Protein 6WKU (pdb70)

GO terms:
  GO:0005604 basement membrane (C, IDA)
  GO:0005587 collagen type IV trimer (C, TAS)
  GO:0005576 extracellular region (C, TAS)
  GO:0005788 endoplasmic reticulum lumen (C, TAS)
  GO:0031012 extracellular matrix (C, HDA)
  GO:0030020 extracellular matrix structural constituent conferring tensile strength (F, HDA)
  GO:0005515 protein binding (F, IPI)

Sequence (677 aa):
TTRGFVFTRHSQTTAIPSSCPEGTVPLYSGFSFLLFVQGNQRAHGQDLGTLGSCLQRFTTMPFLFCNVNDVCNFASSRNDYSYWLLSTPALMPMNMAPITGRALEPYISRCTVCEGPAIAIAVHSQTTDIPPCPHGWISLWKGFSFIIMMFTSAGSEGTGQALASPGSCLEEFRASPFLECHGRGTCNYYSSNSYSFWLASLNPERMFRRKPIPSTVKAGELEKIISRCQVCMGGTGFLLVLHSQTDQQEPTTCPLGMPRLWTGYSLLYLEGQEKAHNNQDLGLAGSCLPVFSTLPFAYCNIHQVCHYAQRNDRSSYWLASAAPLPMMPLSEEEEAIRPYVSRCAVCEAPAQQAVAVVHSQDQSSIPPCPQQTWRSLWIIGYSFLMHTGAGDQGGGQALMSPGSCLEDFRAAPFLECQGRQGTCHFFANKYSFWLTTTVKADLQFSSAPAPDTLKKESQAQRQKISRCQVCVAPGFLITRHSQTTDAPQCPQGTLQVYEGFSLLYVQGNKKRAHGQDLGTAGSCLRRFSTMPFMFCNINNVCNFASRNDYSYWLSTPEPMPMMSMMQQPLKGQSSIQQPFISRRCAVCEAPAVVIAVHSQTIQIPHCPQGWDSLWIGYSFMMHTSAGAEGSGQALASPGSCLEEFRSSSAPFIECHGRGTCNYYANSYSFWLATVDVSDMFSKPQSETLKAGDLRTRISRCQVCMKRRT

Foldseek 3Di:
DFFFAKWKAWPLFLDEDDFFPQKAFFDKAFFWFWKADPNAIFGFANTFCLRGDHFDFFFQWWWFFPQQWIWGLPDKIKTKAFFHPDDDDPVQDWDFFPSCSRTIIMMTMITHRFYKWKDWPLALDEDDDFPQWAFRAKAFQWFWKADVVRHTATHARGGCSRGHHDDDLQGMWMGILQGTIGFDQRTKTKAFWNDDLVQQLAFDDKDKDAPPCVSNTTIMMTIIGHHFDKFKFWPLWLDEDDDPPPWAWRDKAFFFAWWADPNATYGHARGDCSRGDHGHHQFRMWMHGNNRMIIALDDWIGTKAFFHPPDADPDWQAGPSCNRTIIMMIMTGHNFDKWKDWDLALDEDDDPPPWAWDAKAFFWFWKDDPDQYTAGHANRGCSRGHHDDDLQGMWMRRRNRSTIHADFVIKTKAFFHDDAVQALAAADDKDKDQDPVSVSRGTIMMIMTGDQFDKWKAWPLFLDEDDFFPQWAFDDKAWFWAWWADPNAIYGHARTGCSRGDHTDHQFRMWMGTPSRMIIGLPDKIKTKAFFHPDDAPPVQDWDFGNRCSRTIIMMTMITHHGDKWKDWDLALDEDDDGPQKAFGAKAFQWFWKADVVRHTHTHHNGGCSRGHHDDDSQGMWMGISRGTIGGDRRIMTMAGFRADPVSRSHNNPIDMDRNVCPSNTIIMMTMIGGHD

Secondary structure (DSSP, 8-state):
---SEEEEEE-SSSSPPPPPTT-EEEEEEEEEEEEEETTEEEE--TTSGGGEESS--S--EEEE-TTS-EEES-SS-EEEEEB-SPPPPTT---B-GGGGGGGB-EEEEEEESS-EEEEE-SSSSPPPPPTT-EEEEEEEEEEEEE-GGG-EEE--TTSGGGEESS--SS-EEEEETTS-EE--TT-EEEEEBP--GGGTTSPPPPEEEETTSGGGGB-EEEEEE-SSEEEEEE-SSSSPPPPPTT--EEEEEEEEEEEEETTEEEE--TTSGGGEESS--S--EEEEETTTEEEES-S--EEEEEB-SPPPPSS-EEGGGGGGGBPEEEEEEESSEEEEEE-SSSSPPPPPTTSEEEEEEEEEEEEE-STT-EEE--TTSGGGEESS--SS-EEEE-GGG-EEE--TT-EEEEEB---GGGTTTS----EEE-SHHHHHTTBPEEEEEEESSEEEEEE-SSSSPPPPPTT-EEEEEEEEEEEEEETTEEEE--TTSGGGEESS--S--EEEE-TTS-EEES-SS-EEEEEB-SPPPPTT-PPEEGGGGGGGB-EEEEEEESS-EEEEE-SSSSPPPPPTTEEEEEEEEEEEEEE-GGG-EEE--TTSGGGEESS--SS-EEEEETTSEEE--TT-EEEEEBP--GGGSSSPP--EEE-GGGSGGGBPEEEEEEE--

Organism: Homo sapiens (NCBI:txid9606)

Solvent-accessible surface area: 24368 Å² total; per-residue (Å²): 139,34,118,0,32,33,8,2,44,13,19,0,35,78,62,94,18,89,24,8,173,51,14,66,90,48,54,31,0,8,0,0,1,0,0,8,0,38,152,52,8,25,16,4,35,0,4,44,9,1,0,2,10,97,70,0,4,0,3,0,2,1,16,0,30,51,115,54,42,0,33,8,10,50,122,114,20,54,0,0,0,0,0,6,80,34,159,42,51,180,113,152,36,59,15,71,21,171,60,0,55,65,24,0,0,40,0,4,0,0,2,0,34,6,32,16,6,2,15,23,24,1,39,66,103,74,10,111,24,19,186,64,18,114,53,20,16,105,0,24,0,0,0,2,0,1,1,12,69,46,38,1,34,12,2,26,4,15,16,12,3,0,3,6,50,75,24,30,2,22,1,3,2,10,0,32,3,102,3,31,0,15,34,74,72,71,3,31,0,0,0,0,2,38,22,82,74,160,66,34,3,108,106,15,114,75,37,70,13,133,70,79,59,8,80,148,24,0,0,49,0,14,0,0,18,9,95,20,29,37,2,3,17,28,29,3,53,60,118,79,20,116,17,26,163,71,9,78,122,40,49,27,0,13,0,0,0,0,0,5,0,38,132,27,9,20,36,3,30,0,8,92,4,3,0,3,6,52,16,0,7,1,6,0,5,3,17,0,22,37,110,70,35,0,43,21,5,72,112,139,18,60,0,0,0,0,0,10,70,32,109,68,19,162,135,50,20,62,26,90,49,0,116,59,24,0,0,41,0,0,0,0,44,2,102,20,78,18,12,7,30,23,15,4,41,113,67,60,4,108,23,47,164,133,25,101,59,34,39,75,0,24,0,0,1,0,0,0,1,12,64,64,18,0,7,12,2,31,4,40,17,14,3,0,2,6,113,57,9,28,7,21,2,3,0,4,0,34,0,118,101,0,10,0,18,9,84,80,74,5,39,1,0,0,0,0,22,17,134,53,114,90,46,22,58,75,53,21,75,92,66,59,23,144,102,44,83,35,1,72,92,47,0,0,42,0,20,0,0,13,2,95,10,40,27,7,2,41,13,28,2,45,67,99,36,17,153,21,4,163,55,23,123,76,60,47,81,0,18,0,0,0,0,3,2,0,46,102,39,10,23,21,5,43,0,4,24,13,2,0,2,10,108,50,4,16,6,4,0,1,2,18,0,30,23,113,79,37,0,28,9,21,50,141,122,13,48,0,0,0,0,0,9,86,70,103,60,44,194,68,119,116,59,15,140,17,121,62,4,81,46,6,2,0,56,0,0,0,0,42,1,86,4,24,17,11,0,12,31,20,3,24,116,127,58,17,168,26,21,175,40,14,48,64,19,17,80,0,21,0,0,0,0,0,0,0,15,60,33,28,4,9,17,2,40,1,22,14,11,4,0,3,7,59,73,14,26,9,24,1,3,0,8,0,26,8,189,3,18,0,7,29,72,87,73,4,34,0,1,0,0,0,11,2,74,112,82,30,40,16,46,119,10,118,63,84,79,8,107,56,74,68,4,127,89,36,0,0,42,0,19,0,0,20,20,162,136

Nearest PDB structures (foldseek):
  6wku-assembly1_A  TM=1.001E+00  e=0.000E+00  Homo sapiens
  6mpx-assembly1_A-2  TM=9.956E-01  e=0.000E+00  Homo sapiens
  5naz-assembly1_A  TM=9.991E-01  e=1.514E-38  Homo sapiens
  5nay-assembly1_A  TM=9.908E-01  e=8.347E-37  Homo sapiens
  1t60-assembly2_G  TM=9.882E-01  e=1.657E-36  Bos taurus

B-factor: mean 30.49, std 16.52, range [13.09, 98.68]

Radius of gyration: 23.53 Å; Cα contacts (8 Å, |Δi|>4): 2185; chains: 1; bounding box: 63×60×53 Å

Structure (mmCIF, N/CA/C/O backbone):
data_6WKU
#
_entry.id   6WKU
#
_cell.length_a   128.420
_cell.length_b   128.420
_cell.length_c   104.710
_cell.angle_alpha   90.000
_cell.angle_beta   90.000
_cell.angle_gamma   90.000
#
_symmetry.space_group_name_H-M   'P 41 21 2'
#
loop_
_entity.id
_entity.type
_entity.pdbx_description
1 polymer 'Collagen alpha-3(IV) chain,Collagen alpha-4(IV) chain,Collagen alpha-5(IV) chain'
2 non-polymer 'CHLORIDE ION'
3 non-polymer 'HEXAETHYLENE GLYCOL'
4 non-polymer 'TRIETHYLENE GLYCOL'
5 non-polymer 'TETRAETHYLENE GLYCOL'
6 non-polymer DI(HYDROXYETHYL)ETHER
7 non-polymer 1,2-ETHANEDIOL
8 non-polymer 'PENTAETHYLENE GLYCOL'
9 non-polymer 3,6,9,12,15,18,21-HEPTAOXATRICOSANE-1,23-DIOL
10 water water
#
loop_
_atom_site.group_PDB
_atom_site.id
_atom_site.type_symbol
_atom_site.label_atom_id
_atom_site.label_alt_id
_atom_site.label_comp_id
_atom_site.label_asym_id
_atom_site.label_entity_id
_atom_site.label_seq_id
_atom_site.pdbx_PDB_ins_code
_atom_site.Cartn_x
_atom_site.Cartn_y
_atom_site.Cartn_z
_atom_site.occupancy
_atom_site.B_iso_or_equiv
_atom_site.auth_seq_id
_atom_site.auth_comp_id
_atom_site.auth_asym_id
_atom_site.auth_atom_id
_atom_site.pdbx_PDB_model_num
ATOM 1 N N . THR A 1 19 ? -6.22499 -39.09076 40.75300 1.000 79.25086 2 THR A N 1
ATOM 2 C CA . THR A 1 19 ? -7.36341 -38.18070 40.79987 1.000 76.79268 2 THR A CA 1
ATOM 3 C C . THR A 1 19 ? -8.24993 -38.34634 39.57033 1.000 73.30684 2 THR A C 1
ATOM 4 O O . THR A 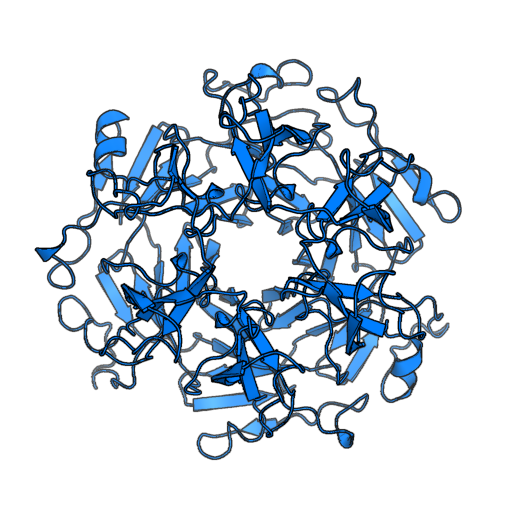1 19 ? -9.46535 -38.15396 39.63878 1.000 77.77959 2 THR A O 1
ATOM 8 N N . THR A 1 20 ? -7.63132 -38.70786 38.44842 1.000 63.80337 3 THR A N 1
ATOM 9 C CA . THR A 1 20 ? -8.35740 -38.80341 37.18789 1.000 63.60279 3 THR A CA 1
ATOM 10 C C . THR A 1 20 ? -9.42222 -39.89575 37.24867 1.000 63.99041 3 THR A C 1
ATOM 11 O O . THR A 1 20 ? -9.22224 -40.94928 37.85953 1.000 61.87214 3 THR A O 1
ATOM 15 N N . ARG A 1 21 ? -10.57312 -39.63387 36.61086 1.000 60.01018 4 ARG A N 1
ATOM 16 C CA . ARG A 1 21 ? -11.68719 -40.57637 36.63776 1.000 58.84831 4 ARG A CA 1
ATOM 17 C C . ARG A 1 21 ? -12.35602 -40.71879 35.26957 1.000 49.86354 4 ARG A C 1
ATOM 18 O O . ARG A 1 21 ? -13.55145 -41.02003 35.18541 1.000 37.56520 4 ARG A O 1
ATOM 26 N N . GLY A 1 22 ? -11.61143 -40.51888 34.18949 1.000 47.38843 5 GLY A N 1
ATOM 27 C CA . GLY A 1 22 ? -12.12183 -40.85143 32.87666 1.000 33.39487 5 GLY A CA 1
ATOM 28 C C . GLY A 1 22 ? -12.79040 -39.72986 32.11886 1.000 32.63244 5 GLY A C 1
ATOM 29 O O . GLY A 1 22 ? -13.39074 -39.98784 31.06961 1.000 32.48829 5 GLY A O 1
ATOM 30 N N . PHE A 1 23 ? -12.71311 -38.49771 32.60811 1.000 27.15137 6 PHE A N 1
ATOM 31 C CA . PHE A 1 23 ? -13.31904 -37.35787 31.92835 1.000 26.44390 6 PHE A CA 1
ATOM 32 C C . PHE A 1 23 ? -12.26127 -36.72088 31.03316 1.000 30.36454 6 PHE A C 1
ATOM 33 O O . PHE A 1 23 ? -11.29912 -36.11761 31.52066 1.000 27.99978 6 PHE A O 1
ATOM 41 N N . VAL A 1 24 ? -12.44245 -36.86309 29.72318 1.000 25.78111 7 VAL A N 1
ATOM 42 C CA . VAL A 1 24 ? -11.39798 -36.61755 28.73461 1.000 24.00719 7 VAL A CA 1
ATOM 43 C C . VAL A 1 24 ? -11.81073 -35.44304 27.85439 1.000 23.91696 7 VAL A C 1
ATOM 44 O O . VAL A 1 24 ? -12.93477 -35.41239 27.34249 1.000 25.89856 7 VAL A O 1
ATOM 48 N N . PHE A 1 25 ? -10.89599 -34.48800 27.66406 1.000 23.69179 8 PHE A N 1
ATOM 49 C CA . PHE A 1 25 ? -11.13954 -33.35777 26.77428 1.000 22.50296 8 PHE A CA 1
ATOM 50 C C . PHE A 1 25 ? -9.86925 -33.06284 25.98557 1.000 22.70780 8 PHE A C 1
ATOM 51 O O . PHE A 1 25 ? -8.79361 -33.59647 26.27118 1.000 24.77381 8 PHE A O 1
ATOM 59 N N . THR A 1 26 ? -9.99720 -32.18717 24.99283 1.000 21.44004 9 THR A N 1
ATOM 60 C CA . THR A 1 26 ? -8.88022 -31.79102 24.14413 1.000 20.70912 9 THR A CA 1
ATOM 61 C C . THR A 1 26 ? -8.58241 -30.30805 24.32487 1.000 20.35738 9 THR A C 1
ATOM 62 O O . THR A 1 26 ? -9.49585 -29.49981 24.53443 1.000 22.27342 9 THR A O 1
ATOM 66 N N . ARG A 1 27 ? -7.29714 -29.95927 24.26608 1.000 19.76920 10 ARG A N 1
ATOM 67 C CA . ARG A 1 27 ? -6.85088 -28.57387 24.20660 1.000 21.24557 10 ARG A CA 1
ATOM 68 C C . ARG A 1 27 ? -6.10528 -28.34960 22.89715 1.000 23.22369 10 ARG A C 1
ATOM 69 O O . ARG A 1 27 ? -5.32971 -29.20877 22.47066 1.000 21.63272 10 ARG A O 1
ATOM 77 N N . HIS A 1 28 ? -6.33568 -27.19589 22.26387 1.000 20.65017 11 HIS A N 1
ATOM 78 C CA . HIS A 1 28 ? -5.74443 -26.86474 20.96981 1.000 21.41548 11 HIS A CA 1
ATOM 79 C C . HIS A 1 28 ? -4.85042 -25.64284 21.11352 1.000 22.00866 11 HIS A C 1
ATOM 80 O O . HIS A 1 28 ? -5.27714 -24.62931 21.66827 1.000 23.47270 11 HIS A O 1
ATOM 87 N N . SER A 1 29 ? -3.61617 -25.73050 20.60342 1.000 18.27317 12 SER A N 1
ATOM 88 C CA . SER A 1 29 ? -2.70805 -24.59227 20.71544 1.000 18.21105 12 SER A CA 1
ATOM 89 C C . SER A 1 29 ? -2.97950 -23.51610 19.67173 1.000 21.00989 12 SER A C 1
ATOM 90 O O . SER A 1 29 ? -2.68767 -22.33962 19.92184 1.000 21.91765 12 SER A O 1
ATOM 93 N N . GLN A 1 30 ? -3.50781 -23.89313 18.50388 1.000 19.01385 13 GLN A N 1
ATOM 94 C CA . GLN A 1 30 ? -3.60091 -23.01661 17.33374 1.000 19.30331 13 GLN A CA 1
ATOM 95 C C . GLN A 1 30 ? -2.23445 -22.49694 16.89334 1.000 20.05638 13 GLN A C 1
ATOM 96 O O . GLN A 1 30 ? -2.14276 -21.44830 16.25320 1.000 20.73595 13 GLN A O 1
ATOM 102 N N . THR A 1 31 ? -1.16851 -23.22188 17.23180 1.000 20.91236 14 THR A N 1
ATOM 103 C CA . THR A 1 31 ? 0.19432 -22.90143 16.82406 1.000 23.29036 14 THR A CA 1
ATOM 104 C C . THR A 1 31 ? 0.89660 -24.21805 16.52257 1.000 21.23233 14 THR A C 1
ATOM 105 O O . THR A 1 31 ? 0.29744 -25.29601 16.61622 1.000 20.53110 14 THR A O 1
ATOM 109 N N . THR A 1 32 ? 2.17883 -24.13444 16.16845 1.000 23.33898 15 THR A N 1
ATOM 110 C CA . THR A 1 32 ? 2.95643 -25.35949 15.99628 1.000 25.67641 15 THR A CA 1
ATOM 111 C C . THR A 1 32 ? 3.36983 -25.98529 17.32274 1.000 29.78540 15 THR A C 1
ATOM 112 O O . THR A 1 32 ? 3.89092 -27.10922 17.32539 1.000 28.08546 15 THR A O 1
ATOM 116 N N . ALA A 1 33 ? 3.15069 -25.29614 18.44245 1.000 28.64963 16 ALA A N 1
ATOM 117 C CA . ALA A 1 33 ? 3.50353 -25.84230 19.74496 1.000 30.02942 16 ALA A CA 1
ATOM 118 C C . ALA A 1 33 ? 2.47280 -26.86654 20.19741 1.000 29.31553 16 ALA A C 1
ATOM 119 O O . ALA A 1 33 ? 1.26263 -26.68693 20.01574 1.000 25.56682 16 ALA A O 1
ATOM 121 N N . ILE A 1 34 ? 2.95764 -27.94855 20.79275 1.000 27.65789 17 ILE A N 1
ATOM 122 C CA . ILE A 1 34 ? 2.06481 -28.93589 21.39286 1.000 23.08462 17 ILE A CA 1
ATOM 123 C C . ILE A 1 34 ? 1.60014 -28.37425 22.73129 1.000 25.65235 17 ILE A C 1
ATOM 124 O O . ILE A 1 34 ? 2.43747 -28.02880 23.57824 1.000 26.85405 17 ILE A O 1
ATOM 129 N N . PRO A 1 35 ? 0.29762 -28.24640 22.96609 1.000 23.90905 18 PRO A N 1
ATOM 130 C CA . PRO A 1 35 ? -0.16580 -27.59410 24.19487 1.000 24.83545 18 PRO A CA 1
ATOM 131 C C . PRO A 1 35 ? -0.02822 -28.49038 25.41654 1.000 25.19608 18 PRO A C 1
ATOM 132 O O . PRO A 1 35 ? -0.18438 -29.71089 25.34700 1.000 28.08826 18 PRO A O 1
ATOM 136 N N . SER A 1 36 ? 0.27906 -27.86058 26.55084 1.000 25.25926 19 SER A N 1
ATOM 137 C CA A SER A 1 36 ? 0.29920 -28.55218 27.83318 0.590 28.55681 19 SER A CA 1
ATOM 138 C CA B SER A 1 36 ? 0.29574 -28.57834 27.81473 0.410 28.60085 19 SER A CA 1
ATOM 139 C C . SER A 1 36 ? -1.11508 -28.68198 28.38708 1.000 28.88539 19 SER A C 1
ATOM 140 O O . SER A 1 36 ? -1.97285 -27.82229 28.16170 1.000 28.51398 19 SER A O 1
ATOM 145 N N . CYS A 1 37 ? -1.35358 -29.75861 29.13055 1.000 27.48574 20 CYS A N 1
ATOM 146 C CA . CYS A 1 37 ? -2.65333 -29.91924 29.76311 1.000 30.52385 20 CYS A CA 1
ATOM 147 C C . CYS A 1 37 ? -2.78721 -28.92800 30.91932 1.000 32.24685 20 CYS A C 1
ATOM 148 O O . CYS A 1 37 ? -1.79125 -28.55784 31.54495 1.000 30.62186 20 CYS A O 1
ATOM 151 N N . PRO A 1 38 ? -4.00275 -28.46395 31.20870 1.000 31.13921 21 PRO A N 1
ATOM 152 C CA . PRO A 1 38 ? -4.18603 -27.56962 32.35812 1.000 31.64713 21 PRO A CA 1
ATOM 153 C C . PRO A 1 38 ? -3.77105 -28.25558 33.65191 1.000 35.06473 21 PRO A C 1
ATOM 154 O O . PRO A 1 38 ? -3.78974 -29.48372 33.76362 1.000 37.32128 21 PRO A O 1
ATOM 158 N N . GLU A 1 39 ? -3.37110 -27.44655 34.63173 1.000 39.50380 22 GLU A N 1
ATOM 159 C CA . GLU A 1 39 ? -2.99268 -27.99030 35.92901 1.000 43.99264 22 GLU A CA 1
ATOM 160 C C . GLU A 1 39 ? -4.14928 -28.78549 36.52909 1.000 38.43455 22 GLU A C 1
ATOM 161 O O . GLU A 1 39 ? -5.30836 -28.35968 36.48998 1.000 43.84242 22 GLU A O 1
ATOM 167 N N . GLY A 1 40 ? -3.82694 -29.95796 37.07029 1.000 42.68213 23 GLY A N 1
ATOM 168 C CA . GLY A 1 40 ? -4.82271 -30.86189 37.60293 1.000 47.28829 23 GLY A CA 1
ATOM 169 C C . GLY A 1 40 ? -5.33980 -31.89502 36.62523 1.000 45.94965 23 GLY A C 1
ATOM 170 O O . GLY A 1 40 ? -6.20935 -32.69445 36.99779 1.000 49.26870 23 GLY A O 1
ATOM 171 N N . THR A 1 41 ? -4.84802 -31.89765 35.38676 1.000 39.17370 24 THR A N 1
ATOM 172 C CA . THR A 1 41 ? -5.21588 -32.89156 34.38788 1.000 35.00732 24 THR A CA 1
ATOM 173 C C . THR A 1 41 ? -3.94287 -33.49951 33.80782 1.000 36.50951 24 THR A C 1
ATOM 174 O O . THR A 1 41 ? -2.85621 -32.92712 33.91376 1.000 36.06368 24 THR A O 1
ATOM 178 N N . VAL A 1 42 ? -4.07719 -34.67938 33.20822 1.000 33.69919 25 VAL A N 1
ATOM 179 C CA . VAL A 1 42 ? -2.91035 -35.43266 32.74616 1.000 35.33724 25 VAL A CA 1
ATOM 180 C C . VAL A 1 42 ? -3.03052 -35.73016 31.25477 1.000 31.77798 25 VAL A C 1
ATOM 181 O O . VAL A 1 42 ? -4.12842 -36.03171 30.75990 1.000 30.65586 25 VAL A O 1
ATOM 185 N N . PRO A 1 43 ? -1.93518 -35.65698 30.50269 1.000 32.70792 26 PRO A N 1
ATOM 186 C CA . PRO A 1 43 ? -2.01627 -35.87924 29.05540 1.000 29.21594 26 PRO A CA 1
ATOM 187 C C . PRO A 1 43 ? -2.09810 -37.35835 28.71376 1.000 35.00941 26 PRO A C 1
ATOM 188 O O . PRO A 1 43 ? -1.43284 -38.19659 29.32885 1.000 33.88539 26 PRO A O 1
ATOM 192 N N . LEU A 1 44 ? -2.93592 -37.67412 27.72571 1.000 30.34276 27 LEU A N 1
ATOM 193 C CA . LEU A 1 44 ? -3.03391 -39.02517 27.18505 1.000 28.28793 27 LEU A CA 1
ATOM 194 C C . LEU A 1 44 ? -2.22285 -39.18924 25.90422 1.000 33.91998 27 LEU A C 1
ATOM 195 O O . LEU A 1 44 ? -1.49027 -40.17353 25.75482 1.000 32.04533 27 LEU A O 1
ATOM 200 N N . TYR A 1 45 ? -2.33232 -38.23482 24.98298 1.000 28.39299 28 TYR A N 1
ATOM 201 C CA . TYR A 1 45 ? -1.57345 -38.22910 23.73782 1.000 25.07292 28 TYR A CA 1
ATOM 202 C C . TYR A 1 45 ? -1.74978 -36.85355 23.11168 1.000 28.16589 28 TYR A C 1
ATOM 203 O O . TYR A 1 45 ? -2.59712 -36.06621 23.54255 1.000 26.63322 28 TYR A O 1
ATOM 212 N N . SER A 1 46 ? -0.93294 -36.56741 22.09893 1.000 28.49169 29 SER A N 1
ATOM 213 C CA . SER A 1 46 ? -1.00635 -35.31446 21.35236 1.000 24.58351 29 SER A CA 1
ATOM 214 C C . SER A 1 46 ? -1.16422 -35.60224 19.86325 1.000 28.40836 29 SER A C 1
ATOM 215 O O . SER A 1 46 ? -0.97187 -36.72935 19.39684 1.000 28.51866 29 SER A O 1
ATOM 218 N N . GLY A 1 47 ? -1.52785 -34.56876 19.10626 1.000 23.72996 30 GLY A N 1
ATOM 219 C CA . GLY A 1 47 ? -1.77648 -34.76735 17.69120 1.000 21.57458 30 GLY A CA 1
ATOM 220 C C . GLY A 1 47 ? -2.01009 -33.48055 16.92892 1.000 19.95031 30 GLY A C 1
ATOM 221 O O . GLY A 1 47 ? -1.46487 -32.43644 17.29929 1.000 21.81223 30 GLY A O 1
ATOM 222 N N . PHE A 1 48 ? -2.79640 -33.55649 15.85732 1.000 20.54137 31 PHE A N 1
ATOM 223 C CA . PHE A 1 48 ? -3.12146 -32.41187 15.01575 1.000 21.29407 31 PHE A CA 1
ATOM 224 C C . PHE A 1 48 ? -4.60365 -32.09829 15.13301 1.000 19.70564 31 PHE A C 1
ATOM 225 O O . PHE A 1 48 ? -5.42496 -33.00684 15.24962 1.000 18.20321 31 PHE A O 1
ATOM 233 N N . SER A 1 49 ? -4.93482 -30.80602 15.08567 1.000 19.97725 32 SER A N 1
ATOM 234 C CA . SER A 1 49 ? -6.29420 -30.31798 15.35601 1.000 16.41419 32 SER A CA 1
ATOM 235 C C . SER A 1 49 ? -7.20127 -30.53408 14.14978 1.000 17.92593 32 SER A C 1
ATOM 236 O O . SER A 1 49 ? -7.17334 -29.76563 13.18004 1.000 18.58391 32 SER A O 1
ATOM 239 N N . PHE A 1 50 ? -8.06708 -31.53872 14.24745 1.000 17.46322 33 PHE A N 1
ATOM 240 C CA . PHE A 1 50 ? -8.94455 -31.97219 13.16664 1.000 15.86560 33 PHE A CA 1
ATOM 241 C C . PHE A 1 50 ? -10.33568 -31.38896 13.36006 1.000 19.20535 33 PHE A C 1
ATOM 242 O O . PHE A 1 50 ? -10.92076 -31.54079 14.43668 1.000 20.05869 33 PHE A O 1
ATOM 250 N N . LEU A 1 51 ? -10.87092 -30.73217 12.32073 1.000 14.54049 34 LEU A N 1
ATOM 251 C CA A LEU A 1 51 ? -12.12891 -29.99314 12.44583 0.620 16.86521 34 LEU A CA 1
ATOM 252 C CA B LEU A 1 51 ? -12.12854 -29.99438 12.43192 0.380 17.00629 34 LEU A CA 1
ATOM 253 C C . LEU A 1 51 ? -13.31362 -30.73613 11.82595 1.000 20.51629 34 LEU A C 1
ATOM 254 O O . LEU A 1 51 ? -14.28510 -31.03687 12.52765 1.000 20.38328 34 LEU A O 1
ATOM 263 N N . PHE A 1 52 ? -13.27300 -31.01415 10.51955 1.000 16.65103 35 PHE A N 1
ATOM 264 C CA . PHE A 1 52 ? -14.37424 -31.75040 9.90267 1.000 16.79418 35 PHE A CA 1
ATOM 265 C C . PHE A 1 52 ? -13.94598 -32.30408 8.55119 1.000 21.03848 35 PHE A C 1
ATOM 266 O O . PHE A 1 52 ? -12.89514 -31.95760 8.01230 1.000 18.05632 35 PHE A O 1
ATOM 274 N N . VAL A 1 53 ? -14.75314 -33.23166 8.04868 1.000 17.97148 36 VAL A N 1
ATOM 275 C CA . VAL A 1 53 ? -14.60287 -33.76701 6.70854 1.000 16.84643 36 VAL A CA 1
ATOM 276 C C . VAL A 1 53 ? -15.80517 -33.33307 5.89166 1.000 17.04843 36 VAL A C 1
ATOM 277 O O . VAL A 1 53 ? -16.85809 -32.96425 6.42001 1.000 19.75964 36 VAL A O 1
ATOM 281 N N . GLN A 1 54 ? -15.63916 -33.39202 4.57809 1.000 15.57333 37 GLN A N 1
ATOM 282 C CA . GLN A 1 54 ? -16.72824 -33.13262 3.64682 1.000 16.16201 37 GLN A CA 1
ATOM 283 C C . GLN A 1 54 ? -16.63661 -34.21705 2.58420 1.000 19.43816 37 GLN A C 1
ATOM 284 O O . GLN A 1 54 ? -15.68187 -34.24888 1.80356 1.000 16.57126 37 GLN A O 1
ATOM 290 N N . GLY A 1 55 ? -17.59360 -35.13833 2.59412 1.000 14.79002 38 GLY A N 1
ATOM 291 C CA . GLY A 1 55 ? -17.56469 -36.26614 1.68118 1.000 17.70709 38 GLY A CA 1
ATOM 292 C C . GLY A 1 55 ? -18.90805 -36.38971 0.99835 1.000 14.90558 38 GLY A C 1
ATOM 293 O O . GLY A 1 55 ? -19.94137 -36.36229 1.67326 1.000 17.13394 38 GLY A O 1
ATOM 294 N N . ASN A 1 56 ? -18.90183 -36.48824 -0.33275 1.000 14.53147 39 ASN A N 1
ATOM 295 C CA . ASN A 1 56 ? -20.12831 -36.56686 -1.12492 1.000 13.98398 39 ASN A CA 1
ATOM 296 C C . ASN A 1 56 ? -21.04241 -35.38113 -0.82248 1.000 14.68979 39 ASN A C 1
ATOM 297 O O . ASN A 1 56 ? -22.26887 -35.52228 -0.74830 1.000 15.20544 39 ASN A O 1
ATOM 302 N N . GLN A 1 57 ? -20.41765 -34.21123 -0.61301 1.000 14.70226 40 GLN A N 1
ATOM 303 C CA . GLN A 1 57 ? -21.06071 -32.91555 -0.36706 1.000 16.26136 40 GLN A CA 1
ATOM 304 C C . GLN A 1 57 ? -21.67019 -32.80331 1.02603 1.000 24.08668 40 GLN A C 1
ATOM 305 O O . GLN A 1 57 ? -22.45654 -31.88198 1.28770 1.000 21.76623 40 GLN A O 1
ATOM 311 N N . ARG A 1 58 ? -21.32575 -33.69925 1.94633 1.000 15.97437 41 ARG A N 1
ATOM 312 C CA . ARG A 1 58 ? -21.87523 -33.66851 3.29665 1.000 22.50476 41 ARG A CA 1
ATOM 313 C C . ARG A 1 58 ? -20.75547 -33.43085 4.29561 1.000 18.35561 41 ARG A C 1
ATOM 314 O O . ARG A 1 58 ? -19.79284 -34.19878 4.34146 1.000 17.33714 41 ARG A O 1
ATOM 322 N N . ALA A 1 59 ? -20.89586 -32.39328 5.11811 1.000 16.06371 42 ALA A N 1
ATOM 323 C CA . ALA A 1 59 ? -19.91173 -32.12116 6.15937 1.000 17.82453 42 ALA A CA 1
ATOM 324 C C . ALA A 1 59 ? -20.22045 -32.92063 7.42081 1.000 18.22294 42 ALA A C 1
ATOM 325 O O . ALA A 1 59 ? -21.38280 -33.06862 7.81311 1.000 20.18666 42 ALA A O 1
ATOM 327 N N . HIS A 1 60 ? -19.16789 -33.41963 8.06915 1.000 17.94199 43 HIS A N 1
ATOM 328 C CA . HIS A 1 60 ? -19.30771 -34.08813 9.35680 1.000 17.31352 43 HIS A CA 1
ATOM 329 C C . HIS A 1 60 ? -18.10837 -33.73279 10.21984 1.000 18.80522 43 HIS A C 1
ATOM 330 O O . HIS A 1 60 ? -16.96633 -34.01775 9.84016 1.000 18.63698 43 HIS A O 1
ATOM 337 N N . GLY A 1 61 ? -18.36106 -33.14153 11.38900 1.000 17.15014 44 GLY A N 1
ATOM 338 C CA . GLY A 1 61 ? -17.30684 -32.65019 12.24592 1.000 17.74751 44 GLY A CA 1
ATOM 339 C C . GLY A 1 61 ? -17.09468 -33.47024 13.51104 1.000 19.52206 44 GLY A C 1
ATOM 340 O O . GLY A 1 61 ? -17.87512 -34.34954 13.87308 1.000 20.84964 44 GLY A O 1
ATOM 341 N N . GLN A 1 62 ? -15.98376 -33.16141 14.17518 1.000 19.70047 45 GLN A N 1
ATOM 342 C CA . GLN A 1 62 ? -15.63450 -33.69990 15.48318 1.000 17.44236 45 GLN A CA 1
ATOM 343 C C . GLN A 1 62 ? -15.51768 -32.53254 16.45085 1.000 23.46870 45 GLN A C 1
ATOM 344 O O . GLN A 1 62 ? -14.69132 -31.63783 16.23960 1.000 23.76769 45 GLN A O 1
ATOM 350 N N . ASP A 1 63 ? -16.32155 -32.55380 17.51455 1.000 19.04249 46 ASP A N 1
ATOM 351 C CA . ASP A 1 63 ? -16.33879 -31.43452 18.45525 1.000 19.21630 46 ASP A CA 1
ATOM 352 C C . ASP A 1 63 ? -14.93822 -31.17401 18.99599 1.000 17.50557 46 ASP A C 1
ATOM 353 O O . ASP A 1 63 ? -14.25160 -32.09643 19.44606 1.000 19.44429 46 ASP A O 1
ATOM 358 N N . LEU A 1 64 ? -14.50920 -29.90520 18.93508 1.000 16.46293 47 LEU A N 1
ATOM 359 C CA . LEU A 1 64 ? -13.14204 -29.54844 19.30343 1.000 20.66813 47 LEU A CA 1
ATOM 360 C C . LEU A 1 64 ? -12.82485 -29.79080 20.77286 1.000 20.37507 47 LEU A C 1
ATOM 361 O O . LEU A 1 64 ? -11.64877 -29.72719 21.15248 1.000 21.14246 47 LEU A O 1
ATOM 366 N N . GLY A 1 65 ? -13.82632 -30.03473 21.61453 1.000 19.14802 48 GLY A N 1
ATOM 367 C CA . GLY A 1 65 ? -13.54798 -30.36030 22.99363 1.000 17.38743 48 GLY A CA 1
ATOM 368 C C . GLY A 1 65 ? -13.35457 -31.83868 23.25668 1.000 21.23919 48 GLY A C 1
ATOM 369 O O . GLY A 1 65 ? -13.05492 -32.22474 24.38807 1.000 21.27557 48 GLY A O 1
ATOM 370 N N . THR A 1 66 ? -13.50967 -32.67689 22.23420 1.000 21.40052 49 THR A N 1
ATOM 371 C CA . THR A 1 66 ? -13.48872 -34.12500 22.38280 1.000 18.43424 49 THR A CA 1
ATOM 372 C C . THR A 1 66 ? -12.26075 -34.70222 21.69260 1.000 20.32755 49 THR A C 1
ATOM 373 O O . THR A 1 66 ? -11.62244 -34.05120 20.85983 1.000 22.36729 49 THR A O 1
ATOM 377 N N . LEU A 1 67 ? -11.92542 -35.94673 22.05056 1.000 22.63121 50 LEU A N 1
ATOM 378 C CA . LEU A 1 67 ? -10.69448 -36.52648 21.52027 1.000 24.11597 50 LEU A CA 1
ATOM 379 C C . LEU A 1 67 ? -10.76299 -36.76540 20.01305 1.000 16.03459 50 LEU A C 1
ATOM 380 O O . LEU A 1 67 ? -9.70919 -36.91107 19.37623 1.000 21.47035 50 LEU A O 1
ATOM 385 N N . GLY A 1 68 ? -11.96279 -36.78503 19.42720 1.000 17.83278 51 GLY A N 1
ATOM 386 C CA . GLY A 1 68 ? -12.08674 -36.95239 17.99128 1.000 20.00098 51 GLY A CA 1
ATOM 387 C C . GLY A 1 68 ? -11.50411 -35.80688 17.18481 1.000 23.46266 51 GLY A C 1
ATOM 388 O O . GLY A 1 68 ? -11.26549 -35.96617 15.98418 1.000 18.97824 51 GLY A O 1
ATOM 389 N N . SER A 1 69 ? -11.27229 -34.65322 17.81291 1.000 19.68363 52 SER A N 1
ATOM 390 C CA . SER A 1 69 ? -10.64561 -33.52119 17.14274 1.000 14.96404 52 SER A CA 1
ATOM 391 C C . SER A 1 69 ? -9.12671 -33.54231 17.25083 1.000 17.69376 52 SER A C 1
ATOM 392 O O . SER A 1 69 ? -8.47715 -32.56918 16.85834 1.000 20.30964 52 SER A O 1
ATOM 395 N N . CYS A 1 70 ? -8.53728 -34.61644 17.77578 1.000 17.58601 53 CYS A N 1
ATOM 396 C CA . CYS A 1 70 ? -7.08177 -34.68549 17.89843 1.000 19.39334 53 CYS A CA 1
ATOM 397 C C . CYS A 1 70 ? -6.62134 -35.97443 17.22910 1.000 21.96468 53 CYS A C 1
ATOM 398 O O . CYS A 1 70 ? -6.68645 -37.04851 17.83421 1.000 23.95005 53 CYS A O 1
ATOM 401 N N . LEU A 1 71 ? -6.15874 -35.86601 15.98649 1.000 20.92953 54 LEU A N 1
ATOM 402 C CA . LEU A 1 71 ? -5.66517 -37.01574 15.23582 1.000 21.16905 54 LEU A CA 1
ATOM 403 C C . LEU A 1 71 ? -4.14644 -37.00191 15.25981 1.000 20.65453 54 LEU A C 1
ATOM 404 O O . LEU A 1 71 ? -3.52718 -35.96991 14.98795 1.000 23.21615 54 LEU A O 1
ATOM 409 N N . GLN A 1 72 ? -3.54440 -38.15005 15.58043 1.000 25.79672 55 GLN A N 1
ATOM 410 C CA . GLN A 1 72 ? -2.09261 -38.17750 15.68967 1.000 24.22289 55 GLN A CA 1
ATOM 411 C C . GLN A 1 72 ? -1.40933 -38.02634 14.33607 1.000 25.38521 55 GLN A C 1
ATOM 412 O O . GLN A 1 72 ? -0.26899 -37.55188 14.27268 1.000 24.59642 55 GLN A O 1
ATOM 418 N N . ARG A 1 73 ? -2.07110 -38.42027 13.24724 1.000 23.68316 56 ARG A N 1
ATOM 419 C CA . ARG A 1 73 ? -1.41941 -38.50182 11.94257 1.000 22.79109 56 ARG A CA 1
ATOM 420 C C . ARG A 1 73 ? -2.12933 -37.56447 10.97744 1.000 21.39844 56 ARG A C 1
ATOM 421 O O . ARG A 1 73 ? -3.28748 -37.79004 10.61565 1.000 23.25389 56 ARG A O 1
ATOM 429 N N . PHE A 1 74 ? -1.44145 -36.50512 10.56467 1.000 20.10562 57 PHE A N 1
ATOM 430 C CA . PHE A 1 74 ? -2.06819 -35.54813 9.66888 1.000 21.63733 57 PHE A CA 1
ATOM 431 C C . PHE A 1 74 ? -2.06336 -36.06404 8.23594 1.000 20.96022 57 PHE A C 1
ATOM 432 O O . PHE A 1 74 ? -1.05753 -36.59841 7.75754 1.000 23.99702 57 PHE A O 1
ATOM 440 N N . THR A 1 75 ? -3.17647 -35.85521 7.53585 1.000 19.00320 58 THR A N 1
ATOM 441 C CA . THR A 1 75 ? -3.21868 -36.05449 6.09231 1.000 20.86657 58 THR A CA 1
ATOM 442 C C . THR A 1 75 ? -4.34493 -35.20341 5.52221 1.000 20.06872 58 THR A C 1
ATOM 443 O O . THR A 1 75 ? -5.33180 -34.92658 6.20758 1.000 20.42539 58 THR A O 1
ATOM 447 N N . THR A 1 76 ? -4.19086 -34.78296 4.26053 1.000 16.89910 59 THR A N 1
ATOM 448 C CA . THR A 1 76 ? -5.28260 -34.03413 3.63687 1.000 16.43673 59 THR A CA 1
ATOM 449 C C . THR A 1 76 ? -6.47903 -34.91147 3.30769 1.000 18.65513 59 THR A C 1
ATOM 450 O O . THR A 1 76 ? -7.57013 -34.37877 3.06808 1.000 18.70888 59 THR A O 1
ATOM 454 N N . MET A 1 77 ? -6.33189 -36.23765 3.30962 1.000 18.41475 60 MET A N 1
ATOM 455 C CA . MET A 1 77 ? -7.48558 -37.11492 3.08823 1.000 16.51595 60 MET A CA 1
ATOM 456 C C . MET A 1 77 ? -7.50820 -38.21075 4.14594 1.000 15.56963 60 MET A C 1
ATOM 457 O O . MET A 1 77 ? -6.98319 -39.31405 3.93705 1.000 16.44197 60 MET A O 1
ATOM 462 N N . PRO A 1 78 ? -8.12407 -37.94290 5.29536 1.000 19.67239 61 PRO A N 1
ATOM 463 C CA . PRO A 1 78 ? -8.14014 -38.91501 6.39605 1.000 19.45539 61 PRO A CA 1
ATOM 464 C C . PRO A 1 78 ? -9.28267 -39.92196 6.34607 1.000 20.17406 61 PRO A C 1
ATOM 465 O O . PRO A 1 78 ? -9.45883 -40.66054 7.32126 1.000 23.07717 61 PRO A O 1
ATOM 469 N N . PHE A 1 79 ? -10.03194 -40.00380 5.24783 1.000 16.40244 62 PHE A N 1
ATOM 470 C CA . PHE A 1 79 ? -11.12528 -40.96741 5.16513 1.000 17.73129 62 PHE A CA 1
ATOM 471 C C . PHE A 1 79 ? -11.23116 -41.53917 3.75481 1.000 21.05801 62 PHE A C 1
ATOM 472 O O . PHE A 1 79 ? -10.58585 -41.06842 2.81223 1.000 18.01387 62 PHE A O 1
ATOM 480 N N . LEU A 1 80 ? -12.03903 -42.59826 3.62446 1.000 18.20391 63 LEU A N 1
ATOM 481 C CA . LEU A 1 80 ? -12.39308 -43.17192 2.33314 1.000 17.31811 63 LEU A CA 1
ATOM 482 C C . LEU A 1 80 ? -13.86922 -43.52717 2.38059 1.000 17.10536 63 LEU A C 1
ATOM 483 O O . LEU A 1 80 ? -14.49747 -43.47128 3.43890 1.000 19.74496 63 LEU A O 1
ATOM 488 N N . PHE A 1 81 ? -14.42977 -43.90254 1.23381 1.000 17.16719 64 PHE A N 1
ATOM 489 C CA . PHE A 1 81 ? -15.84050 -44.27766 1.20787 1.000 17.00313 64 PHE A CA 1
ATOM 490 C C . PHE A 1 81 ? -16.01774 -45.56642 0.41883 1.000 15.91830 64 PHE A C 1
ATOM 491 O O . PHE A 1 81 ? -15.18349 -45.93076 -0.41386 1.000 20.86432 64 PHE A O 1
ATOM 499 N N . CYS A 1 82 ? -17.10994 -46.28272 0.73155 1.000 16.58309 65 CYS A N 1
ATOM 500 C CA . CYS A 1 82 ? -17.35770 -47.62853 0.21794 1.000 15.11111 65 CYS A CA 1
ATOM 501 C C . CYS A 1 82 ? -18.80866 -47.74368 -0.22259 1.000 17.22946 65 CYS A C 1
ATOM 502 O O . CYS A 1 82 ? -19.67785 -47.05008 0.30878 1.000 18.80780 65 CYS A O 1
ATOM 505 N N . ASN A 1 83 ? -19.06927 -48.64165 -1.17456 1.000 18.65716 66 ASN A N 1
ATOM 506 C CA . ASN A 1 83 ? -20.38216 -48.71204 -1.81296 1.000 15.69310 66 ASN A CA 1
ATOM 507 C C . ASN A 1 83 ? -20.98846 -50.11095 -1.65805 1.000 17.45695 66 ASN A C 1
ATOM 508 O O . ASN A 1 83 ? -20.37904 -51.03302 -1.09710 1.000 17.80659 66 ASN A O 1
ATOM 513 N N . VAL A 1 84 ? -22.21207 -50.26766 -2.17654 1.000 17.71609 67 VAL A N 1
ATOM 514 C CA . VAL A 1 84 ? -22.93328 -51.53073 -2.02453 1.000 16.58200 67 VAL A CA 1
ATOM 515 C C . VAL A 1 84 ? -22.39750 -52.63649 -2.91459 1.000 22.34074 67 VAL A C 1
ATOM 516 O O . VAL A 1 84 ? -22.82635 -53.79000 -2.77418 1.000 22.82123 67 VAL A O 1
ATOM 520 N N . ASN A 1 85 ? -21.49101 -52.32609 -3.83699 1.000 18.57988 68 ASN A N 1
ATOM 521 C CA . ASN A 1 85 ? -20.80033 -53.34075 -4.61678 1.000 21.23671 68 ASN A CA 1
ATOM 522 C C . ASN A 1 85 ? -19.54155 -53.84668 -3.92818 1.000 21.43200 68 ASN A C 1
ATOM 523 O O . ASN A 1 85 ? -18.77326 -54.57943 -4.55180 1.000 21.79192 68 ASN A O 1
ATOM 528 N N . ASP A 1 86 ? -19.31077 -53.45908 -2.66945 1.000 18.88630 69 ASP A N 1
ATOM 529 C CA . ASP A 1 86 ? -18.13509 -53.87685 -1.90717 1.000 18.67618 69 ASP A CA 1
ATOM 530 C C . ASP A 1 86 ? -16.84766 -53.31733 -2.50549 1.000 21.62459 69 ASP A C 1
ATOM 531 O O . ASP A 1 86 ? -15.80268 -53.97117 -2.47452 1.000 22.51626 69 ASP A O 1
ATOM 536 N N . VAL A 1 87 ? -16.92365 -52.11663 -3.07344 1.000 20.40741 70 VAL A N 1
ATOM 537 C CA . VAL A 1 87 ? -15.77082 -51.39837 -3.60451 1.000 20.53765 70 VAL A CA 1
ATOM 538 C C . VAL A 1 87 ? -15.60109 -50.11297 -2.80540 1.000 21.09445 70 VAL A C 1
ATOM 539 O O . VAL A 1 87 ? -16.58306 -49.41476 -2.52578 1.000 20.94646 70 VAL A O 1
ATOM 543 N N . CYS A 1 88 ? -14.36214 -49.80837 -2.41434 1.000 19.98848 71 CYS A N 1
ATOM 544 C CA . CYS A 1 88 ? -14.05552 -48.56561 -1.71767 1.000 22.31748 71 CYS A CA 1
ATOM 545 C C . CYS A 1 88 ? -13.14609 -47.68848 -2.57119 1.000 20.37955 71 CYS A C 1
ATOM 546 O O . CYS A 1 88 ? -12.34854 -48.17720 -3.37724 1.000 19.47816 71 CYS A O 1
ATOM 549 N N . ASN A 1 89 ? -13.28090 -46.38246 -2.37837 1.000 16.16884 72 ASN A N 1
ATOM 550 C CA . ASN A 1 89 ? -12.50531 -45.39418 -3.11697 1.000 18.42384 72 ASN A CA 1
ATOM 551 C C . ASN A 1 89 ? -11.84819 -44.44091 -2.13873 1.000 18.92547 72 ASN A C 1
ATOM 552 O O . ASN A 1 89 ? -12.52067 -43.85015 -1.28540 1.000 20.33076 72 ASN A O 1
ATOM 557 N N . PHE A 1 90 ? -10.53484 -44.28215 -2.27676 1.000 16.34525 73 PHE A N 1
ATOM 558 C CA . PHE A 1 90 ? -9.74784 -43.42848 -1.40124 1.000 16.64986 73 PHE A CA 1
ATOM 559 C C . PHE A 1 90 ? -9.12893 -42.30834 -2.22607 1.000 17.28453 73 PHE A C 1
ATOM 560 O O . PHE A 1 90 ? -8.43412 -42.58134 -3.20887 1.000 20.13056 73 PHE A O 1
ATOM 568 N N . ALA A 1 91 ? -9.41175 -41.05368 -1.83974 1.000 15.90065 74 ALA A N 1
ATOM 569 C CA . ALA A 1 91 ? -8.80140 -39.85384 -2.44159 1.000 16.02429 74 ALA A CA 1
ATOM 570 C C . ALA A 1 91 ? -8.97590 -39.81663 -3.95978 1.000 20.43461 74 ALA A C 1
ATOM 571 O O . ALA A 1 91 ? -8.14006 -39.27763 -4.68898 1.000 20.18995 74 ALA A O 1
ATOM 573 N N . SER A 1 92 ? -10.09486 -40.34320 -4.45259 1.000 17.96121 75 SER A N 1
ATOM 574 C CA A SER A 1 92 ? -10.30777 -40.52548 -5.88137 0.790 17.07692 75 SER A CA 1
ATOM 575 C CA B SER A 1 92 ? -10.29000 -40.49916 -5.88898 0.210 17.45112 75 SER A CA 1
ATOM 576 C C . SER A 1 92 ? -11.50176 -39.74140 -6.41080 1.000 16.08178 75 SER A C 1
ATOM 577 O O . SER A 1 92 ? -11.87327 -39.91808 -7.57580 1.000 18.51186 75 SER A O 1
ATOM 582 N N . ARG A 1 93 ? -12.11972 -38.90343 -5.59375 1.000 15.47189 76 ARG A N 1
ATOM 583 C CA . ARG A 1 93 ? -13.27126 -38.16928 -6.09622 1.000 17.78081 76 ARG A CA 1
ATOM 584 C C . ARG A 1 93 ? -13.03254 -36.68220 -5.87445 1.000 17.56604 76 ARG A C 1
ATOM 585 O O . ARG A 1 93 ? -12.02715 -36.16322 -6.37109 1.000 17.53106 76 ARG A O 1
ATOM 593 N N . ASN A 1 94 ? -13.92183 -35.97165 -5.16875 1.000 19.41426 77 ASN A N 1
ATOM 594 C CA . ASN A 1 94 ? -13.70702 -34.54491 -4.93449 1.000 19.38099 77 ASN A CA 1
ATOM 595 C C . ASN A 1 94 ? -14.12019 -34.15291 -3.51679 1.000 17.50299 77 ASN A C 1
ATOM 596 O O . ASN A 1 94 ? -15.01253 -33.32735 -3.30658 1.000 19.22401 77 ASN A O 1
ATOM 601 N N . ASP A 1 95 ? -13.43396 -34.72433 -2.52424 1.000 15.95373 78 ASP A N 1
ATOM 602 C CA . ASP A 1 95 ? -13.78391 -34.55717 -1.11573 1.000 16.76512 78 ASP A CA 1
ATOM 603 C C . ASP A 1 95 ? -12.72679 -33.73227 -0.37939 1.000 18.23646 78 ASP A C 1
ATOM 604 O O . ASP A 1 95 ? -11.65320 -33.43238 -0.91302 1.000 17.60894 78 ASP A O 1
ATOM 609 N N . TYR A 1 96 ? -13.04581 -33.36677 0.86827 1.000 15.64963 79 TYR A N 1
ATOM 610 C CA . TYR A 1 96 ? -12.28946 -32.35051 1.60058 1.000 14.17049 79 TYR A CA 1
ATOM 611 C C . TYR A 1 96 ? -12.04756 -32.77901 3.04379 1.000 15.77180 79 TYR A C 1
ATOM 612 O O . TYR A 1 96 ? -12.82023 -33.54641 3.62948 1.000 15.82726 79 TYR A O 1
ATOM 621 N N . SER A 1 97 ? -11.01150 -32.19841 3.64645 1.000 14.50699 80 SER A N 1
ATOM 622 C CA . SER A 1 97 ? -10.84137 -32.23526 5.09377 1.000 16.12161 80 SER A CA 1
ATOM 623 C C . SER A 1 97 ? -10.44519 -30.84121 5.56314 1.000 17.62740 80 SER A C 1
ATOM 624 O O . SER A 1 97 ? -9.91592 -30.03481 4.79246 1.000 17.51084 80 SER A O 1
ATOM 627 N N . TYR A 1 98 ? -10.69678 -30.56670 6.84412 1.000 16.34563 81 TYR A N 1
ATOM 628 C CA . TYR A 1 98 ? -10.45538 -29.24127 7.40597 1.000 15.20557 81 TYR A CA 1
ATOM 629 C C . TYR A 1 98 ? -9.79440 -29.35614 8.76765 1.000 15.39793 81 TYR A C 1
ATOM 630 O O . TYR A 1 98 ? -10.17048 -30.20714 9.58392 1.000 16.60341 81 TYR A O 1
ATOM 639 N N . TRP A 1 99 ? -8.81591 -28.48015 9.01023 1.000 15.82540 82 TRP A N 1
ATOM 640 C CA . TRP A 1 99 ? -7.96012 -28.54366 10.18394 1.000 15.83172 82 TRP A CA 1
ATOM 641 C C . TRP A 1 99 ? -7.77457 -27.14199 10.74512 1.000 15.78296 82 TRP A C 1
ATOM 642 O O . TRP A 1 99 ? -7.70783 -26.17126 9.98611 1.000 18.57660 82 TRP A O 1
ATOM 653 N N . LEU A 1 100 ? -7.70046 -27.03310 12.07017 1.000 16.27150 83 LEU A N 1
ATOM 654 C CA A LEU A 1 100 ? -7.37379 -25.75128 12.68398 0.530 17.18344 83 LEU A CA 1
ATOM 655 C CA B LEU A 1 100 ? -7.37676 -25.75453 12.68799 0.470 17.39962 83 LEU A CA 1
ATOM 656 C C . LEU A 1 100 ? -5.95873 -25.34688 12.29811 1.000 21.32656 83 LEU A C 1
ATOM 657 O O . LEU A 1 100 ? -5.06636 -26.19177 12.19240 1.000 17.57818 83 LEU A O 1
ATOM 666 N N . SER A 1 101 ? -5.74828 -24.04527 12.09156 1.000 20.24824 84 SER A N 1
ATOM 667 C CA . SER A 1 101 ? -4.48226 -23.55169 11.55331 1.000 18.45542 84 SER A CA 1
ATOM 668 C C . SER A 1 101 ? -3.71249 -22.69196 12.55219 1.000 20.70982 84 SER A C 1
ATOM 669 O O . SER A 1 101 ? -4.22484 -22.25320 13.58621 1.000 20.11175 84 SER A O 1
ATOM 672 N N . THR A 1 102 ? -2.44958 -22.44226 12.20348 1.000 17.89251 85 THR A N 1
ATOM 673 C CA . THR A 1 102 ? -1.53124 -21.59950 12.95866 1.000 17.44928 85 THR A CA 1
ATOM 674 C C . THR A 1 102 ? -1.52950 -20.19544 12.35939 1.000 20.46884 85 THR A C 1
ATOM 675 O O . THR A 1 102 ? -2.18636 -19.95995 11.33553 1.000 24.27279 85 THR A O 1
ATOM 679 N N . PRO A 1 103 ? -0.80685 -19.23734 12.93822 1.000 23.07300 86 PRO A N 1
ATOM 680 C CA . PRO A 1 103 ? -0.72177 -17.90941 12.31590 1.000 26.09065 86 PRO A CA 1
ATOM 681 C C . PRO A 1 103 ? 0.25800 -17.81229 11.15681 1.000 30.75231 86 PRO A C 1
ATOM 682 O O . PRO A 1 103 ? 0.49136 -16.70173 10.67301 1.000 31.59388 86 PRO A O 1
ATOM 686 N N . ALA A 1 104 ? 0.81983 -18.93244 10.68974 1.000 26.14760 87 ALA A N 1
ATOM 687 C CA . ALA A 1 104 ? 1.79252 -18.89052 9.60060 1.000 26.91647 87 ALA A CA 1
ATOM 688 C C . ALA A 1 104 ? 1.19759 -18.21058 8.37082 1.000 26.42988 87 ALA A C 1
ATOM 689 O O . ALA A 1 104 ? 0.04427 -18.43769 8.01077 1.000 28.33721 87 ALA A O 1
ATOM 691 N N . LEU A 1 105 ? 1.98773 -17.35614 7.72956 1.000 31.67992 88 LEU A N 1
ATOM 692 C CA . LEU A 1 105 ? 1.49486 -16.63416 6.56626 1.000 37.90779 88 LEU A CA 1
ATOM 693 C C . LEU A 1 105 ? 1.62966 -17.48132 5.30801 1.000 31.07002 88 LEU A C 1
ATOM 694 O O . LEU A 1 105 ? 2.58906 -18.24073 5.14733 1.000 31.50013 88 LEU A O 1
ATOM 699 N N . MET A 1 106 ? 0.66086 -17.33681 4.41853 1.000 31.76623 89 MET A N 1
ATOM 700 C CA . MET A 1 106 ? 0.60462 -18.06055 3.16214 1.000 30.24304 89 MET A CA 1
ATOM 701 C C . MET A 1 106 ? 1.45516 -17.37880 2.09636 1.000 29.56488 89 MET A C 1
ATOM 702 O O . MET A 1 106 ? 1.77216 -16.19200 2.21049 1.000 33.57973 89 MET A O 1
ATOM 707 N N . PRO A 1 107 ? 1.82889 -18.11132 1.04022 1.000 34.00283 90 PRO A N 1
ATOM 708 C CA . PRO A 1 107 ? 2.62163 -17.50460 -0.03628 1.000 39.08339 90 PRO A CA 1
ATOM 709 C C . PRO A 1 107 ? 1.90294 -16.32248 -0.66707 1.000 37.07134 90 PRO A C 1
ATOM 710 O O . PRO A 1 107 ? 0.66965 -16.28269 -0.75921 1.000 29.02082 90 PRO A O 1
ATOM 714 N N . MET A 1 108 ? 2.70589 -15.35474 -1.11476 1.000 40.95788 91 MET A N 1
ATOM 715 C CA . MET A 1 108 ? 2.16652 -14.10808 -1.64763 1.000 44.73276 91 MET A CA 1
ATOM 716 C C . MET A 1 108 ? 1.39192 -14.33782 -2.94013 1.000 39.13772 91 MET A C 1
ATOM 717 O O . MET A 1 108 ? 0.39452 -13.65373 -3.20271 1.000 40.90406 91 MET A O 1
ATOM 722 N N . ASN A 1 109 ? 1.82797 -15.29448 -3.75934 1.000 35.13992 92 ASN A N 1
ATOM 723 C CA . ASN A 1 109 ? 1.14425 -15.59383 -5.01153 1.000 35.18041 92 ASN A CA 1
ATOM 724 C C . ASN A 1 109 ? -0.13707 -16.39282 -4.80815 1.000 30.40653 92 ASN A C 1
ATOM 725 O O . ASN A 1 109 ? -0.76522 -16.80280 -5.79450 1.000 31.61033 92 ASN A O 1
ATOM 730 N N . MET A 1 110 ? -0.53032 -16.62012 -3.55518 1.000 29.86788 93 MET A N 1
ATOM 731 C CA . MET A 1 110 ? -1.75755 -17.31886 -3.19165 1.000 26.25182 93 MET A CA 1
ATOM 732 C C . MET A 1 110 ? -1.74390 -18.78391 -3.61187 1.000 34.08957 93 MET A C 1
ATOM 733 O O . MET A 1 110 ? -2.80067 -19.40287 -3.72503 1.000 34.06625 93 MET A O 1
ATOM 738 N N . ALA A 1 111 ? -0.56090 -19.34885 -3.84581 1.000 35.57876 94 ALA A N 1
ATOM 739 C CA . ALA A 1 111 ? -0.45745 -20.76466 -4.15261 1.000 34.34455 94 ALA A CA 1
ATOM 740 C C . ALA A 1 111 ? -0.88932 -21.59259 -2.94239 1.000 29.04844 94 ALA A C 1
ATOM 741 O O . ALA A 1 111 ? -0.71738 -21.16750 -1.79791 1.000 31.94315 94 ALA A O 1
ATOM 743 N N . PRO A 1 112 ? -1.45143 -22.77447 -3.16464 1.000 31.28099 95 PRO A N 1
ATOM 744 C CA . PRO A 1 112 ? -1.74165 -23.66680 -2.03924 1.000 29.92491 95 PRO A CA 1
ATOM 745 C C . PRO A 1 112 ? -0.45542 -24.26785 -1.49864 1.000 34.56911 95 PRO A C 1
ATOM 746 O O . PRO A 1 112 ? 0.63144 -24.11952 -2.06554 1.000 36.95322 95 PRO A O 1
ATOM 750 N N . ILE A 1 113 ? -0.58078 -24.93563 -0.36127 1.000 25.94126 96 ILE A N 1
ATOM 751 C CA . ILE A 1 113 ? 0.55191 -25.62628 0.24079 1.000 25.56412 96 ILE A CA 1
ATOM 752 C C . ILE A 1 113 ? 0.32065 -27.12162 0.07556 1.000 23.92198 96 ILE A C 1
ATOM 753 O O . ILE A 1 113 ? -0.82238 -27.59675 0.08034 1.000 21.64814 96 ILE A O 1
ATOM 758 N N . THR A 1 114 ? 1.41465 -27.85988 -0.12761 1.000 21.56478 97 THR A N 1
ATOM 759 C CA . THR A 1 114 ? 1.36284 -29.31135 -0.22689 1.000 20.83475 97 THR A CA 1
ATOM 760 C C . THR A 1 114 ? 2.53935 -29.89116 0.54346 1.000 22.71536 97 THR A C 1
ATOM 761 O O . THR A 1 114 ? 3.49220 -29.18245 0.87808 1.000 24.91320 97 THR A O 1
ATOM 765 N N . GLY A 1 115 ? 2.46816 -31.19633 0.81811 1.000 22.63540 98 GLY A N 1
ATOM 766 C CA . GLY A 1 115 ? 3.64169 -31.88432 1.35303 1.000 29.32848 98 GLY A CA 1
ATOM 767 C C . GLY A 1 115 ? 4.00606 -31.49408 2.78341 1.000 23.30114 98 GLY A C 1
ATOM 768 O O . GLY A 1 115 ? 3.21899 -30.92139 3.54191 1.000 20.89476 98 GLY A O 1
ATOM 769 N N . ARG A 1 116 ? 5.24492 -31.82708 3.14596 1.000 23.67362 99 ARG A N 1
ATOM 770 C CA . ARG A 1 116 ? 5.75449 -31.49455 4.47276 1.000 24.72604 99 ARG A CA 1
ATOM 771 C C . ARG A 1 116 ? 5.69341 -29.99512 4.75371 1.000 23.76528 99 ARG A C 1
ATOM 772 O O . ARG A 1 116 ? 5.65402 -29.59655 5.92260 1.000 24.31245 99 ARG A O 1
ATOM 780 N N . ALA A 1 117 ? 5.66080 -29.16083 3.70903 1.000 22.95612 100 ALA A N 1
ATOM 781 C CA . ALA A 1 117 ? 5.50550 -27.71997 3.87862 1.000 22.85954 100 ALA A CA 1
ATOM 782 C C . ALA A 1 117 ? 4.22463 -27.35372 4.61447 1.000 28.12728 100 ALA A C 1
ATOM 783 O O . ALA A 1 117 ? 4.10171 -26.22288 5.09963 1.000 25.91909 100 ALA A O 1
ATOM 785 N N . LEU A 1 118 ? 3.26956 -28.28183 4.69732 1.000 21.95826 101 LEU A N 1
ATOM 786 C CA . LEU A 1 118 ? 2.03577 -28.03396 5.43499 1.000 21.78243 101 LEU A CA 1
ATOM 787 C C . LEU A 1 118 ? 2.25085 -27.99767 6.94400 1.000 23.54180 101 LEU A C 1
ATOM 788 O O . LEU A 1 118 ? 1.44806 -27.39052 7.65925 1.000 22.93865 101 LEU A O 1
ATOM 793 N N . GLU A 1 119 ? 3.29082 -28.65484 7.45350 1.000 22.21218 102 GLU A N 1
ATOM 794 C CA . GLU A 1 119 ? 3.41092 -28.81244 8.90149 1.000 23.53429 102 GLU A CA 1
ATOM 795 C C . GLU A 1 119 ? 3.36323 -27.49702 9.67750 1.000 24.27649 102 GLU A C 1
ATOM 796 O O . GLU A 1 119 ? 2.65929 -27.44938 10.70098 1.000 26.93142 102 GLU A O 1
ATOM 802 N N . PRO A 1 120 ? 4.04162 -26.41882 9.26903 1.000 24.97206 103 PRO A N 1
ATOM 803 C CA . PRO A 1 120 ? 3.97346 -25.17183 10.05391 1.000 23.88928 103 PRO A CA 1
ATOM 804 C C . PRO A 1 120 ? 2.59409 -24.54775 10.10943 1.000 23.74929 103 PRO A C 1
ATOM 805 O O . PRO A 1 120 ? 2.40590 -23.60205 10.89098 1.000 25.29812 103 PRO A O 1
ATOM 809 N N . TYR A 1 121 ? 1.64151 -25.02935 9.30955 1.000 18.30045 104 TYR A N 1
ATOM 810 C CA . TYR A 1 121 ? 0.32331 -24.41410 9.19076 1.000 20.44333 104 TYR A CA 1
ATOM 811 C C . TYR A 1 121 ? -0.74814 -25.10345 10.01602 1.000 21.73173 104 TYR A C 1
ATOM 812 O O . TYR A 1 121 ? -1.84887 -24.54923 10.14381 1.000 20.39370 104 TYR A O 1
ATOM 821 N N . ILE A 1 122 ? -0.48235 -26.29716 10.55193 1.000 18.98104 105 ILE A N 1
ATOM 822 C CA . ILE A 1 122 ? -1.51408 -27.10544 11.20561 1.000 17.97424 105 ILE A CA 1
ATOM 823 C C . ILE A 1 122 ? -1.39047 -26.97460 12.71815 1.000 19.00220 105 ILE A C 1
ATOM 824 O O . ILE A 1 122 ? -0.31667 -27.21273 13.28909 1.000 21.15275 105 ILE A O 1
ATOM 829 N N . SER A 1 123 ? -2.49625 -26.60945 13.36413 1.000 20.31719 106 SER A N 1
ATOM 830 C CA . SER A 1 123 ? -2.54331 -26.52226 14.81830 1.000 19.06321 106 SER A CA 1
ATOM 831 C C . SER A 1 123 ? -2.29238 -27.88875 15.45675 1.000 19.42864 106 SER A C 1
ATOM 832 O O . SER A 1 123 ? -2.65761 -28.93470 14.91128 1.000 20.96654 106 SER A O 1
ATOM 835 N N . ARG A 1 124 ? -1.69048 -27.87338 16.64379 1.000 18.41132 107 ARG A N 1
ATOM 836 C CA . ARG A 1 124 ? -1.47055 -29.08015 17.42598 1.000 18.96311 107 ARG A CA 1
ATOM 837 C C . ARG A 1 124 ? -2.43205 -29.14634 18.60549 1.000 19.01463 107 ARG A C 1
ATOM 838 O O . ARG A 1 124 ? -3.01202 -28.14052 19.02808 1.000 21.75892 107 ARG A O 1
ATOM 846 N N . CYS A 1 125 ? -2.59072 -30.35049 19.15342 1.000 19.91745 108 CYS A N 1
ATOM 847 C CA . CYS A 1 125 ? -3.54087 -30.55716 20.23811 1.000 23.65966 108 CYS A CA 1
ATOM 848 C C . CYS A 1 125 ? -3.01519 -31.60137 21.20631 1.000 25.17967 108 CYS A C 1
ATOM 849 O O . CYS A 1 125 ? -2.12367 -32.39081 20.88458 1.000 24.84771 108 CYS A O 1
ATOM 852 N N . THR A 1 126 ? -3.60410 -31.60791 22.39928 1.000 21.35174 109 THR A N 1
ATOM 853 C CA . THR A 1 126 ? -3.29292 -32.59909 23.42145 1.000 20.98236 109 THR A CA 1
ATOM 854 C C . THR A 1 126 ? -4.59132 -33.04556 24.07285 1.000 24.91119 109 THR A C 1
ATOM 855 O O . THR A 1 126 ? -5.45364 -32.21679 24.38464 1.000 23.42881 109 THR A O 1
ATOM 859 N N . VAL A 1 127 ? -4.73950 -34.35551 24.24732 1.000 21.66564 110 VAL A N 1
ATOM 860 C CA . VAL A 1 127 ? -5.90925 -34.94377 24.88380 1.000 22.71920 110 VAL A CA 1
ATOM 861 C C . VAL A 1 127 ? -5.58979 -35.15548 26.35773 1.000 26.70288 110 VAL A C 1
ATOM 862 O O . VAL A 1 127 ? -4.55729 -35.74783 26.70138 1.000 24.51968 110 VAL A O 1
ATOM 866 N N . CYS A 1 128 ? -6.44779 -34.63402 27.23180 1.000 23.40886 111 CYS A N 1
ATOM 867 C CA . CYS A 1 128 ? -6.18316 -34.59298 28.66333 1.000 28.73583 111 CYS A CA 1
ATOM 868 C C . CYS A 1 128 ? -7.26974 -35.34283 29.41615 1.000 28.80207 111 CYS A C 1
ATOM 869 O O . CYS A 1 128 ? -8.42935 -35.34906 29.00589 1.000 25.08394 111 CYS A O 1
ATOM 872 N N . GLU A 1 129 ? -6.89470 -35.96979 30.52566 1.000 27.32970 112 GLU A N 1
ATOM 873 C CA . GLU A 1 129 ? -7.85738 -36.60780 31.41381 1.000 32.05801 112 GLU A CA 1
ATOM 874 C C . GLU A 1 129 ? -7.88899 -35.86543 32.74291 1.000 28.93963 112 GLU A C 1
ATOM 875 O O . GLU A 1 129 ? -6.83749 -35.54932 33.30985 1.000 27.81821 112 GLU A O 1
ATOM 881 N N . GLY A 1 130 ? -9.09416 -35.58226 33.23276 1.000 30.96259 113 GLY A N 1
ATOM 882 C CA . GLY A 1 130 ? -9.25375 -34.86641 34.47491 1.000 30.30297 113 GLY A CA 1
ATOM 883 C C . GLY A 1 130 ? -10.14986 -35.58545 35.46313 1.000 33.63723 113 GLY A C 1
ATOM 884 O O . GLY A 1 130 ? -10.79312 -36.59339 35.14512 1.000 33.40388 113 GLY A O 1
ATOM 885 N N . PRO A 1 131 ? -10.21595 -35.06445 36.69157 1.000 29.66628 114 PRO A N 1
ATOM 886 C CA . PRO A 1 131 ? -11.04403 -35.70075 37.72557 1.000 33.69323 114 PRO A CA 1
ATOM 887 C C . PRO A 1 131 ? -12.52129 -35.38480 37.60010 1.000 31.99054 114 PRO A C 1
ATOM 888 O O . PRO A 1 131 ? -13.33300 -35.99895 38.30610 1.000 36.26295 114 PRO A O 1
ATOM 892 N N . ALA A 1 132 ? -12.89273 -34.45476 36.72905 1.000 30.61297 115 ALA A N 1
ATOM 893 C CA . ALA A 1 132 ? -14.28072 -34.04385 36.58172 1.000 27.83875 115 ALA A CA 1
ATOM 894 C C . ALA A 1 132 ? -14.45607 -33.42467 35.20566 1.000 28.14677 115 ALA A C 1
ATOM 895 O O . ALA A 1 132 ? -13.49303 -33.25484 34.45343 1.000 29.84557 115 ALA A O 1
ATOM 897 N N . ILE A 1 133 ? -15.70756 -33.08350 34.88418 1.000 28.21041 116 ILE A N 1
ATOM 898 C CA . ILE A 1 133 ? -16.01667 -32.56560 33.55753 1.000 27.31122 116 ILE A CA 1
ATOM 899 C C . ILE A 1 133 ? -15.47167 -31.15002 33.40842 1.000 27.41624 116 ILE A C 1
ATOM 900 O O . ILE A 1 133 ? -15.38504 -30.38003 34.37529 1.000 31.38967 116 ILE A O 1
ATOM 905 N N . ALA A 1 134 ? -15.09338 -30.81185 32.18065 1.000 22.33827 117 ALA A N 1
ATOM 906 C CA . ALA A 1 134 ? -14.72840 -29.45574 31.79267 1.000 20.53761 117 ALA A CA 1
ATOM 907 C C . ALA A 1 134 ? -15.82945 -28.88782 30.90359 1.000 22.50329 117 ALA A C 1
ATOM 908 O O . ALA A 1 134 ? -16.30214 -29.56537 29.98450 1.000 23.15198 117 ALA A O 1
ATOM 910 N N . ILE A 1 135 ? -16.24066 -27.65081 31.18342 1.000 22.64303 118 ILE A N 1
ATOM 911 C CA . ILE A 1 135 ? -17.28131 -26.98064 30.41545 1.000 21.61502 118 ILE A CA 1
ATOM 912 C C . ILE A 1 135 ? -16.78194 -25.60090 30.00685 1.000 20.62285 118 ILE A C 1
ATOM 913 O O . ILE A 1 135 ? -15.83874 -25.05649 30.58638 1.000 24.06071 118 ILE A O 1
ATOM 918 N N . ALA A 1 136 ? -17.43853 -25.03286 29.00008 1.000 19.22294 119 ALA A N 1
ATOM 919 C CA . ALA A 1 136 ? -17.22500 -23.64112 28.61938 1.000 20.51632 119 ALA A CA 1
ATOM 920 C C . ALA A 1 136 ? -18.40626 -22.79936 29.08141 1.000 22.71580 119 ALA A C 1
ATOM 921 O O . ALA A 1 136 ? -19.55584 -23.24227 29.02223 1.000 20.47202 119 ALA A O 1
ATOM 923 N N . VAL A 1 137 ? -18.11945 -21.58649 29.54994 1.000 20.38062 120 VAL A N 1
ATOM 924 C CA . VAL A 1 137 ? -19.15235 -20.59742 29.82759 1.000 22.40868 120 VAL A CA 1
ATOM 925 C C . VAL A 1 137 ? -18.79918 -19.35226 29.03082 1.000 22.71449 120 VAL A C 1
ATOM 926 O O . VAL A 1 137 ? -17.61977 -19.04985 28.82752 1.000 22.56625 120 VAL A O 1
ATOM 930 N N . HIS A 1 138 ? -19.82620 -18.64338 28.55610 1.000 22.01213 121 HIS A N 1
ATOM 931 C CA . HIS A 1 138 ? -19.64979 -17.50897 27.65535 1.000 21.46641 121 HIS A CA 1
ATOM 932 C C . HIS A 1 138 ? -20.30029 -16.26846 28.24308 1.000 20.80735 121 HIS A C 1
ATOM 933 O O . HIS A 1 138 ? -21.42864 -16.32555 28.72407 1.000 21.96302 121 HIS A O 1
ATOM 940 N N . SER A 1 139 ? -19.58847 -15.14714 28.18381 1.000 19.34937 122 SER A N 1
ATOM 941 C CA . SER A 1 139 ? -20.12857 -13.89483 28.70013 1.000 20.76235 122 SER A CA 1
ATOM 942 C C . SER A 1 139 ? -21.08767 -13.21629 27.73595 1.000 22.57800 122 SER A C 1
ATOM 943 O O . SER A 1 139 ? -21.91785 -12.41218 28.18282 1.000 24.82383 122 SER A O 1
ATOM 946 N N . GLN A 1 140 ? -20.96668 -13.48846 26.43121 1.000 21.10800 123 GLN A N 1
ATOM 947 C CA . GLN A 1 140 ? -21.68600 -12.74192 25.39254 1.000 20.41384 123 GLN A CA 1
ATOM 948 C C . GLN A 1 140 ? -21.40561 -11.24221 25.49292 1.000 24.59432 123 GLN A C 1
ATOM 949 O O . GLN A 1 140 ? -22.24931 -10.41033 25.13765 1.000 24.44853 123 GLN A O 1
ATOM 955 N N . THR A 1 141 ? -20.22136 -10.90385 26.01541 1.000 22.63617 124 THR A N 1
ATOM 956 C CA . THR A 1 141 ? -19.67220 -9.55006 26.03631 1.000 19.58845 124 THR A CA 1
ATOM 957 C C . THR A 1 141 ? -18.17597 -9.64278 25.74696 1.000 20.34083 124 THR A C 1
ATOM 958 O O . THR A 1 141 ? -17.62145 -10.73451 25.57189 1.000 21.56940 124 THR A O 1
ATOM 962 N N . THR A 1 142 ? -17.50249 -8.48882 25.71402 1.000 25.51960 125 THR A N 1
ATOM 963 C CA . THR A 1 142 ? -16.05347 -8.48831 25.55378 1.000 25.15553 125 THR A CA 1
ATOM 964 C C . THR A 1 142 ? -15.31627 -8.72284 26.86819 1.000 25.80248 125 THR A C 1
ATOM 965 O O . THR A 1 142 ? -14.07955 -8.74390 26.87136 1.000 28.31664 125 THR A O 1
ATOM 969 N N . ASP A 1 143 ? -16.03880 -8.89891 27.97426 1.000 24.95123 126 ASP A N 1
ATOM 970 C CA . ASP A 1 143 ? -15.43817 -9.23597 29.25652 1.000 25.61788 126 ASP A CA 1
ATOM 971 C C . ASP A 1 143 ? -15.37257 -10.74991 29.42919 1.000 26.58625 126 ASP A C 1
ATOM 972 O O . ASP A 1 143 ? -16.21860 -11.49002 28.92417 1.000 25.59680 126 ASP A O 1
ATOM 977 N N . ILE A 1 144 ? -14.35859 -11.20824 30.14757 1.000 26.78744 127 ILE A N 1
ATOM 978 C CA . ILE A 1 144 ? -14.22960 -12.64400 30.41562 1.000 31.38296 127 ILE A CA 1
ATOM 979 C C . ILE A 1 144 ? -15.25245 -13.04221 31.47779 1.000 30.44036 127 ILE A C 1
ATOM 980 O O . ILE A 1 144 ? -15.33076 -12.38386 32.52356 1.000 34.00695 127 ILE A O 1
ATOM 985 N N . PRO A 1 145 ? -16.05127 -14.09123 31.25244 1.000 25.52169 128 PRO A N 1
ATOM 986 C CA . PRO A 1 145 ? -17.03377 -14.48496 32.25886 1.000 28.77666 128 PRO A CA 1
ATOM 987 C C . PRO A 1 145 ? -16.35365 -15.18073 33.42213 1.000 35.31877 128 PRO A C 1
ATOM 988 O O . PRO A 1 145 ? -15.29961 -15.81645 33.25085 1.000 32.08583 128 PRO A O 1
ATOM 992 N N . PRO A 1 146 ? -16.92436 -15.10402 34.61954 1.000 36.28912 129 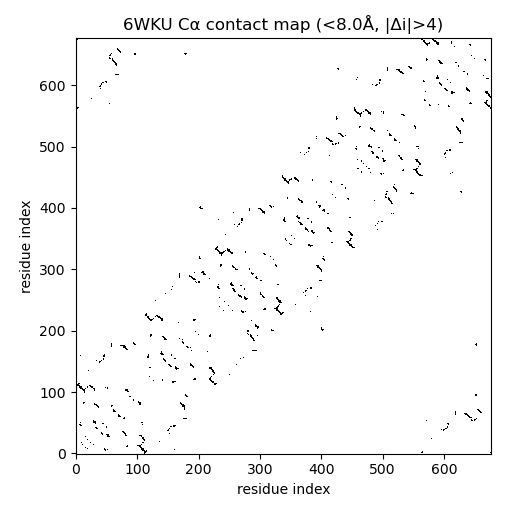PRO A N 1
ATOM 993 C CA . PRO A 1 146 ? -16.40515 -15.90596 35.72653 1.000 36.33756 129 PRO A CA 1
ATOM 994 C C . PRO A 1 146 ? -16.85239 -17.35043 35.59107 1.000 33.49651 129 PRO A C 1
ATOM 995 O O . PRO A 1 146 ? -17.89653 -17.65435 35.00873 1.000 32.44148 129 PRO A O 1
ATOM 999 N N . CYS A 1 147 ? -16.03568 -18.24931 36.12823 1.000 33.04222 130 CYS A N 1
ATOM 1000 C CA . CYS A 1 147 ? -16.46477 -19.63096 36.23878 1.000 36.42385 130 CYS A CA 1
ATOM 1001 C C . CYS A 1 147 ? -17.61351 -19.72848 37.24109 1.000 34.90471 130 CYS A C 1
ATOM 1002 O O . CYS A 1 147 ? -17.74216 -18.88122 38.12837 1.000 37.08515 130 CYS A O 1
ATOM 1005 N N . PRO A 1 148 ? -18.46387 -20.74835 37.12203 1.000 33.19866 131 PRO A N 1
ATOM 1006 C CA . PRO A 1 148 ? -19.47621 -20.97571 38.15859 1.000 34.17294 131 PRO A CA 1
ATOM 1007 C C . PRO A 1 148 ? -18.82555 -21.13394 39.52384 1.000 37.28321 131 PRO A C 1
ATOM 1008 O O . PRO A 1 148 ? -17.65768 -21.51568 39.64096 1.000 35.56226 131 PRO A O 1
ATOM 1012 N N . HIS A 1 149 ? -19.59716 -20.81801 40.56305 1.000 40.85002 132 HIS A N 1
ATOM 1013 C CA . HIS A 1 149 ? -19.07032 -20.81480 41.92116 1.000 39.96109 132 HIS A CA 1
ATOM 1014 C C . HIS A 1 149 ? -18.51652 -22.18533 42.29574 1.000 39.97389 132 HIS A C 1
ATOM 1015 O O . HIS A 1 149 ? -19.20136 -23.20466 42.17026 1.000 40.24761 132 HIS A O 1
ATOM 1022 N N . GLY A 1 150 ? -17.26700 -22.20268 42.75700 1.000 40.02129 133 GLY A N 1
ATOM 1023 C CA . GLY A 1 150 ? -16.58597 -23.42475 43.10931 1.000 42.85173 133 GLY A CA 1
ATOM 1024 C C . GLY A 1 150 ? -15.80455 -24.07043 41.98326 1.000 45.05964 133 GLY A C 1
ATOM 1025 O O . GLY A 1 150 ? -14.95280 -24.92412 42.25214 1.000 47.64646 133 GLY A O 1
ATOM 1026 N N . TRP A 1 151 ? -16.06205 -23.68565 40.73623 1.000 37.53628 134 TRP A N 1
ATOM 1027 C CA . TRP A 1 151 ? -15.38502 -24.28022 39.59335 1.000 33.60118 134 TRP A CA 1
ATOM 1028 C C . TRP A 1 151 ? -14.01618 -23.63669 39.37109 1.000 41.02171 134 TRP A C 1
ATOM 1029 O O . TRP A 1 151 ? -13.78945 -22.47060 39.70668 1.000 42.34136 134 TRP A O 1
ATOM 1040 N N . ILE A 1 152 ? -13.09993 -24.41641 38.79526 1.000 39.26455 135 ILE A N 1
ATOM 1041 C CA . ILE A 1 152 ? -11.70293 -24.02231 38.62138 1.000 37.58945 135 ILE A CA 1
ATOM 1042 C C . ILE A 1 152 ? -11.46003 -23.67391 37.15896 1.000 37.39838 135 ILE A C 1
ATOM 1043 O O . ILE A 1 152 ? -11.85587 -24.42507 36.26244 1.000 33.45007 135 ILE A O 1
ATOM 1048 N N . SER A 1 153 ? -10.78126 -22.55369 36.92033 1.000 33.21650 136 SER A N 1
ATOM 1049 C CA . SER A 1 153 ? -10.50505 -22.10666 35.56047 1.000 34.46397 136 SER A CA 1
ATOM 1050 C C . SER A 1 153 ? -9.39684 -22.93929 34.92608 1.000 31.46218 136 SER A C 1
ATOM 1051 O O . SER A 1 153 ? -8.33674 -23.14334 35.52591 1.000 36.04999 136 SER A O 1
ATOM 1054 N N . LEU A 1 154 ? -9.63908 -23.41707 33.70513 1.000 23.68529 137 LEU A N 1
ATOM 1055 C CA . LEU A 1 154 ? -8.61502 -24.11526 32.93080 1.000 23.39211 137 LEU A CA 1
ATOM 1056 C C . LEU A 1 154 ? -7.96007 -23.21576 31.88763 1.000 26.59013 137 LEU A C 1
ATOM 1057 O O . LEU A 1 154 ? -6.73406 -23.22218 31.75439 1.000 27.52576 137 LEU A O 1
ATOM 1062 N N . TRP A 1 155 ? -8.74902 -22.43608 31.14698 1.000 25.29046 138 TRP A N 1
ATOM 1063 C CA . TRP A 1 155 ? -8.20769 -21.42472 30.24369 1.000 23.71084 138 TRP A CA 1
ATOM 1064 C C . TRP A 1 155 ? -9.30493 -20.42748 29.89504 1.000 26.02175 138 TRP A C 1
ATOM 1065 O O . TRP A 1 155 ? -10.47535 -20.61522 30.23495 1.000 26.26442 138 TRP A O 1
ATOM 1076 N N . LYS A 1 156 ? -8.89863 -19.34550 29.22982 1.000 24.97871 139 LYS A N 1
ATOM 1077 C CA . LYS A 1 156 ? -9.80127 -18.30221 28.75943 1.000 24.77636 139 LYS A CA 1
ATOM 1078 C C . LYS A 1 156 ? -9.69516 -18.19327 27.24215 1.000 25.36384 139 LYS A C 1
ATOM 1079 O O . LYS A 1 156 ? -8.69673 -18.59864 26.63825 1.000 23.79796 139 LYS A O 1
ATOM 1085 N N . GLY A 1 157 ? -10.72815 -17.63480 26.61374 1.000 21.03865 140 GLY A N 1
ATOM 1086 C CA . GLY A 1 157 ? -10.69993 -17.55862 25.16622 1.000 19.38506 140 GLY A CA 1
ATOM 1087 C C . GLY A 1 157 ? -11.82173 -16.75882 24.52774 1.000 22.21335 140 GLY A C 1
ATOM 1088 O O . GLY A 1 157 ? -12.37028 -15.83865 25.13941 1.000 22.15863 140 GLY A O 1
ATOM 1089 N N . PHE A 1 158 ? -12.15326 -17.11481 23.28979 1.000 19.50523 141 PHE A N 1
ATOM 1090 C CA . PHE A 1 158 ? -13.14499 -16.43208 22.46898 1.000 20.86829 141 PHE A CA 1
ATOM 1091 C C . PHE A 1 158 ? -14.21588 -17.42339 22.02404 1.000 19.82628 141 PHE A C 1
ATOM 1092 O O . PHE A 1 158 ? -13.91544 -18.58577 21.71887 1.000 18.69703 141 PHE A O 1
ATOM 1100 N N . SER A 1 159 ? -15.46488 -16.95248 21.97702 1.000 17.08426 142 SER A N 1
ATOM 1101 C CA . SER A 1 159 ? -16.65368 -17.79880 21.80741 1.000 20.03245 142 SER A CA 1
ATOM 1102 C C . SER A 1 159 ? -16.83104 -18.20708 20.34490 1.000 20.55130 142 SER A C 1
ATOM 1103 O O . SER A 1 159 ? -17.40668 -17.46788 19.54483 1.000 21.45255 142 SER A O 1
ATOM 1106 N N . PHE A 1 160 ? -16.39641 -19.42031 20.01075 1.000 19.53294 143 PHE A N 1
ATOM 1107 C CA . PHE A 1 160 ? -16.37490 -19.94346 18.64869 1.000 17.82859 143 PHE A CA 1
ATOM 1108 C C . PHE A 1 160 ? -17.54886 -20.89821 18.44707 1.000 20.50746 143 PHE A C 1
ATOM 1109 O O . PHE A 1 160 ? -17.70014 -21.84442 19.22520 1.000 21.24893 143 PHE A O 1
ATOM 1117 N N . ILE A 1 161 ? -18.37268 -20.68586 17.41034 1.000 16.08307 144 ILE A N 1
ATOM 1118 C CA A ILE A 1 161 ? -19.62001 -21.44788 17.20103 0.570 17.49746 144 ILE A CA 1
ATOM 1119 C CA B ILE A 1 161 ? -19.57586 -21.48714 17.24438 0.430 17.07021 144 ILE A CA 1
ATOM 1120 C C . ILE A 1 161 ? -19.51726 -22.39395 16.01649 1.000 19.79560 144 ILE A C 1
ATOM 1121 O O . ILE A 1 161 ? -19.79085 -23.59000 16.13262 1.000 21.31784 144 ILE A O 1
ATOM 1130 N N . MET A 1 162 ? -19.21763 -21.85814 14.83236 1.000 18.15253 145 MET A N 1
ATOM 1131 C CA A MET A 1 162 ? -19.35100 -22.69037 13.63970 0.710 23.26445 145 MET A CA 1
ATOM 1132 C CA B MET A 1 162 ? -19.47660 -22.58266 13.59552 0.290 23.30598 145 MET A CA 1
ATOM 1133 C C . MET A 1 162 ? -18.52938 -22.10162 12.50522 1.000 25.07331 145 MET A C 1
ATOM 1134 O O . MET A 1 162 ? -17.82750 -21.10202 12.65922 1.000 18.65308 145 MET A O 1
ATOM 1143 N N . PHE A 1 163 ? -18.58493 -22.77965 11.36565 1.000 27.42515 146 PHE A N 1
ATOM 1144 C CA . PHE A 1 163 ? -17.71416 -22.44963 10.25291 1.000 29.68771 146 PHE A CA 1
ATOM 1145 C C . PHE A 1 163 ? -18.27919 -23.07775 8.99974 1.000 23.08187 146 PHE A C 1
ATOM 1146 O O . PHE A 1 163 ? -18.95421 -24.11074 9.05857 1.000 22.36226 146 PHE A O 1
ATOM 1154 N N . THR A 1 164 ? -18.02974 -22.42371 7.87270 1.000 19.23308 147 THR A N 1
ATOM 1155 C CA . THR A 1 164 ? -18.46489 -22.93180 6.58522 1.000 16.53131 147 THR A CA 1
ATOM 1156 C C . THR A 1 164 ? -17.34572 -22.70414 5.58759 1.000 16.22771 147 THR A C 1
ATOM 1157 O O . THR A 1 164 ? -16.56692 -21.75831 5.72013 1.000 17.39889 147 THR A O 1
ATOM 1161 N N . SER A 1 165 ? -17.25753 -23.57957 4.59284 1.000 17.02521 148 SER A N 1
ATOM 1162 C CA . SER A 1 165 ? -16.27004 -23.33816 3.54897 1.000 17.46133 148 SER A CA 1
ATOM 1163 C C . SER A 1 165 ? -16.84622 -23.76257 2.20121 1.000 18.89211 148 SER A C 1
ATOM 1164 O O . SER A 1 165 ? -17.83061 -23.16903 1.74443 1.000 16.98083 148 SER A O 1
ATOM 1167 N N . ALA A 1 166 ? -16.27345 -24.78278 1.55964 1.000 15.99980 149 ALA A N 1
ATOM 1168 C CA . ALA A 1 166 ? -16.71515 -25.14879 0.21371 1.000 14.53581 149 ALA A CA 1
ATOM 1169 C C . ALA A 1 166 ? -18.19413 -25.52470 0.19060 1.000 15.09208 149 ALA A C 1
ATOM 1170 O O . ALA A 1 166 ? -18.66938 -26.29173 1.03333 1.000 15.75740 149 ALA A O 1
ATOM 1172 N N . GLY A 1 167 ? -18.92721 -24.96519 -0.77306 1.000 15.64643 150 GLY A N 1
ATOM 1173 C CA . GLY A 1 167 ? -20.35264 -25.23936 -0.88200 1.000 17.76264 150 GLY A CA 1
ATOM 1174 C C . GLY A 1 167 ? -21.18718 -24.74574 0.28798 1.000 19.02894 150 GLY A C 1
ATOM 1175 O O . GLY A 1 167 ? -22.34923 -25.14902 0.43552 1.000 15.38999 150 GLY A O 1
ATOM 1176 N N . SER A 1 168 ? -20.61011 -23.88045 1.12359 1.000 16.88400 151 SER A N 1
ATOM 1177 C CA . SER A 1 168 ? -21.20484 -23.41932 2.38306 1.000 15.04930 151 SER A CA 1
ATOM 1178 C C . SER A 1 168 ? -21.45802 -24.56297 3.36269 1.000 18.07516 151 SER A C 1
ATOM 1179 O O . SER A 1 168 ? -22.27495 -24.43669 4.27814 1.000 21.34055 151 SER A O 1
ATOM 1182 N N . GLU A 1 169 ? -20.78372 -25.69302 3.17950 1.000 15.64681 152 GLU A N 1
ATOM 1183 C CA . GLU A 1 169 ? -20.86070 -26.77242 4.14912 1.000 16.53824 152 GLU A CA 1
ATOM 1184 C C . GLU A 1 169 ? -19.95738 -26.45983 5.33146 1.000 17.89454 152 GLU A C 1
ATOM 1185 O O . GLU A 1 169 ? -18.93353 -25.77936 5.20380 1.000 19.06095 152 GLU A O 1
ATOM 1191 N N . GLY A 1 170 ? -20.33882 -26.97155 6.48923 1.000 15.36532 153 GLY A N 1
ATOM 1192 C CA . GLY A 1 170 ? -19.50917 -26.79708 7.66080 1.000 20.58533 153 GLY A CA 1
ATOM 1193 C C . GLY A 1 170 ? -20.16673 -27.45846 8.84391 1.000 25.76994 153 GLY A C 1
ATOM 1194 O O . GLY A 1 170 ? -21.15099 -28.18648 8.69640 1.000 26.45134 153 GLY A O 1
ATOM 1195 N N . THR A 1 171 ? -19.62080 -27.19374 10.02442 1.000 21.91529 154 THR A N 1
ATOM 1196 C CA . THR A 1 171 ? -20.25098 -27.68806 11.24423 1.000 27.26931 154 THR A CA 1
ATOM 1197 C C . THR A 1 171 ? -19.86798 -26.76215 12.39051 1.000 29.98705 154 THR A C 1
ATOM 1198 O O . THR A 1 171 ? -19.29632 -25.68730 12.17690 1.000 33.04302 154 THR A O 1
ATOM 1202 N N . GLY A 1 172 ? -20.21079 -27.16273 13.61259 1.000 20.13534 155 GLY A N 1
ATOM 1203 C CA . GLY A 1 172 ? -20.09651 -26.24624 14.72562 1.000 20.51628 155 GLY A CA 1
ATOM 1204 C C . GLY A 1 172 ? -19.75113 -26.94302 16.02139 1.000 20.19996 155 GLY A C 1
ATOM 1205 O O . GLY A 1 172 ? -19.58524 -28.16380 16.07816 1.000 19.31953 155 GLY A O 1
ATOM 1206 N N . GLN A 1 173 ? -19.65386 -26.14299 17.07504 1.000 16.22443 156 GLN A N 1
ATOM 1207 C CA . GLN A 1 173 ? -19.30802 -26.62673 18.40431 1.000 17.43261 156 GLN A CA 1
ATOM 1208 C C . GLN A 1 173 ? -20.51080 -26.51251 19.33104 1.000 20.38642 156 GLN A C 1
ATOM 1209 O O . GLN A 1 173 ? -21.33346 -25.59995 19.19738 1.000 21.77941 156 GLN A O 1
ATOM 1215 N N . ALA A 1 174 ? -20.59331 -27.43694 20.28372 1.000 18.66796 157 ALA A N 1
ATOM 1216 C CA . ALA A 1 174 ? -21.56994 -27.31323 21.35900 1.000 19.09892 157 ALA A CA 1
ATOM 1217 C C . ALA A 1 174 ? -21.14530 -26.18522 22.28784 1.000 18.41294 157 ALA A C 1
ATOM 1218 O O . ALA A 1 174 ? -19.97743 -26.09413 22.67416 1.000 16.87129 157 ALA A O 1
ATOM 1220 N N . LEU A 1 175 ? -22.08567 -25.31081 22.64703 1.000 17.49168 158 LEU A N 1
ATOM 1221 C CA . LEU A 1 175 ? -21.66755 -24.08367 23.31759 1.000 16.95148 158 LEU A CA 1
ATOM 1222 C C . LEU A 1 175 ? -21.27633 -24.26677 24.78227 1.000 23.69121 158 LEU A C 1
ATOM 1223 O O . LEU A 1 175 ? -20.77449 -23.30801 25.38193 1.000 23.24572 158 LEU A O 1
ATOM 1228 N N . ALA A 1 176 ? -21.47681 -25.44778 25.37864 1.000 18.71622 159 ALA A N 1
ATOM 1229 C CA . ALA A 1 176 ? -20.89300 -25.74899 26.68276 1.000 19.10589 159 ALA A CA 1
ATOM 1230 C C . ALA A 1 176 ? -19.67514 -26.65778 26.57754 1.000 18.19425 159 ALA A C 1
ATOM 1231 O O . ALA A 1 176 ? -19.12101 -27.05704 27.60724 1.000 20.25801 159 ALA A O 1
ATOM 1233 N N . SER A 1 177 ? -19.24592 -26.97630 25.37149 1.000 17.85543 160 SER A N 1
ATOM 1234 C CA . SER A 1 177 ? -18.03473 -27.76428 25.16452 1.000 19.48033 160 SER A CA 1
ATOM 1235 C C . SER A 1 177 ? -16.80772 -26.86028 25.23161 1.000 17.03297 160 SER A C 1
ATOM 1236 O O . SER A 1 177 ? -16.86003 -25.72538 24.75996 1.000 18.09070 160 SER A O 1
ATOM 1239 N N . PRO A 1 178 ? -15.68124 -27.34616 25.78736 1.000 18.54551 161 PRO A N 1
ATOM 1240 C CA . PRO A 1 178 ? -14.42764 -26.57812 25.69558 1.000 19.64904 161 PRO A CA 1
ATOM 1241 C C . PRO A 1 178 ? -14.07626 -26.21858 24.25825 1.000 19.24759 161 PRO A C 1
ATOM 1242 O O . PRO A 1 178 ? -13.36525 -25.24036 24.00541 1.000 20.17628 161 PRO A O 1
ATOM 1246 N N . GLY A 1 179 ? -14.60593 -26.98550 23.30263 1.000 17.57372 162 GLY A N 1
ATOM 1247 C CA . GLY A 1 179 ? -14.35018 -26.71606 21.90016 1.000 17.83597 162 GLY A CA 1
ATOM 1248 C C . GLY A 1 179 ? -14.94725 -25.41927 21.38786 1.000 20.46246 162 GLY A C 1
ATOM 1249 O O . GLY A 1 179 ? -14.55310 -24.95332 20.31504 1.000 18.60951 162 GLY A O 1
ATOM 1250 N N . SER A 1 180 ? -15.89558 -24.83416 22.11650 1.000 18.67757 163 SER A N 1
ATOM 1251 C CA . SER A 1 180 ? -16.44971 -23.54073 21.74264 1.000 17.68785 163 SER A CA 1
ATOM 1252 C C . SER A 1 180 ? -15.64088 -22.38153 22.31743 1.000 19.68358 163 SER A C 1
ATOM 1253 O O . SER A 1 180 ? -16.06097 -21.22455 22.19621 1.000 18.96022 163 SER A O 1
ATOM 1256 N N . CYS A 1 181 ? -14.49446 -22.65942 22.94015 1.000 19.72390 164 CYS A N 1
ATOM 1257 C CA . CYS A 1 181 ? -13.68151 -21.62041 23.58329 1.000 19.62638 164 CYS A CA 1
ATOM 1258 C C . CYS A 1 181 ? -12.25001 -21.71523 23.05837 1.000 22.62468 164 CYS A C 1
ATOM 1259 O O . CYS A 1 181 ? -11.41573 -22.40779 23.64467 1.000 24.09080 164 CYS A O 1
ATOM 1262 N N . LEU A 1 182 ? -11.96973 -21.01373 21.96294 1.000 20.73563 165 LEU A N 1
ATOM 1263 C CA . LEU A 1 182 ? -10.63420 -21.00776 21.37616 1.000 21.66929 165 LEU A CA 1
ATOM 1264 C C . LEU A 1 182 ? -9.77301 -19.95711 22.06155 1.000 21.73430 165 LEU A C 1
ATOM 1265 O O . LEU A 1 182 ? -10.20305 -18.81430 22.25225 1.000 21.85065 165 LEU A O 1
ATOM 1270 N N . GLU A 1 183 ? -8.53720 -20.33223 22.40855 1.000 19.59803 166 GLU A N 1
ATOM 1271 C CA . GLU A 1 183 ? -7.71370 -19.43027 23.20340 1.000 19.81447 166 GLU A CA 1
ATOM 1272 C C . GLU A 1 183 ? -7.17513 -18.24841 22.39626 1.000 23.90300 166 GLU A C 1
ATOM 1273 O O . GLU A 1 183 ? -6.86777 -17.20323 22.98508 1.000 23.93645 166 GLU A O 1
ATOM 1279 N N . GLU A 1 184 ? -7.06607 -18.36800 21.07505 1.000 23.12683 167 GLU A N 1
ATOM 1280 C CA . GLU A 1 184 ? -6.62821 -17.25523 20.23724 1.000 24.04795 167 GLU A CA 1
ATOM 1281 C C . GLU A 1 184 ? -7.70934 -16.93147 19.21865 1.000 19.65506 167 GLU A C 1
ATOM 1282 O O . GLU A 1 184 ? -8.19259 -17.82479 18.51310 1.000 20.56377 167 GLU A O 1
ATOM 1288 N N . PHE A 1 185 ? -8.09018 -15.65654 19.13908 1.000 21.11829 168 PHE A N 1
ATOM 1289 C CA . PHE A 1 185 ? -9.04107 -15.25690 18.11340 1.000 19.94117 168 PHE A CA 1
ATOM 1290 C C . PHE A 1 185 ? -8.36867 -15.26536 16.74495 1.000 21.70840 168 PHE A C 1
ATOM 1291 O O . PHE A 1 185 ? -7.23901 -14.79687 16.59528 1.000 22.91134 168 PHE A O 1
ATOM 1299 N N . ARG A 1 186 ? -9.06930 -15.81137 15.74844 1.000 19.60272 169 ARG A N 1
ATOM 1300 C CA . ARG A 1 186 ? -8.60027 -15.82859 14.36271 1.000 19.94841 169 ARG A CA 1
ATOM 1301 C C . ARG A 1 186 ? -9.78913 -15.59645 13.44400 1.000 18.53755 169 ARG A C 1
ATOM 1302 O O . ARG A 1 186 ? -10.73194 -16.39418 13.44071 1.000 19.90152 169 ARG A O 1
ATOM 1310 N N . ALA A 1 187 ? -9.73410 -14.53623 12.63180 1.000 19.81241 170 ALA A N 1
ATOM 1311 C CA . ALA A 1 187 ? -10.72575 -14.41194 11.56421 1.000 20.36052 170 ALA A CA 1
ATOM 1312 C C . ALA A 1 187 ? -10.65547 -15.59776 10.61124 1.000 18.44826 170 ALA A C 1
ATOM 1313 O O . ALA A 1 187 ? -11.67881 -16.01086 10.05203 1.000 20.21467 170 ALA A O 1
ATOM 1315 N N . SER A 1 188 ? -9.45888 -16.17506 10.42976 1.000 19.03330 171 SER A N 1
ATOM 1316 C CA . SER A 1 188 ? -9.25651 -17.34224 9.56913 1.000 19.81668 171 SER A CA 1
ATOM 1317 C C . SER A 1 188 ? -8.62769 -18.45691 10.40279 1.000 18.82496 171 SER A C 1
ATOM 1318 O O . SER A 1 188 ? -7.40853 -18.69179 10.33269 1.000 22.34100 171 SER A O 1
ATOM 1321 N N . PRO A 1 189 ? -9.42757 -19.15704 11.20803 1.000 18.63385 172 PRO A N 1
ATOM 1322 C CA . PRO A 1 189 ? -8.88825 -20.17610 12.11337 1.000 20.35444 172 PRO A CA 1
ATOM 1323 C C . PRO A 1 189 ? -8.66465 -21.54482 11.48589 1.000 19.97419 172 PRO A C 1
ATOM 1324 O O . PRO A 1 189 ? -8.16238 -22.43076 12.18746 1.000 18.77020 172 PRO A O 1
ATOM 1328 N N . PHE A 1 190 ? -9.02510 -21.77142 10.22048 1.000 18.26451 173 PHE A N 1
ATOM 1329 C CA . PHE A 1 190 ? -8.96309 -23.13329 9.69360 1.000 17.48040 173 PHE A CA 1
ATOM 1330 C C . PHE A 1 190 ? -8.58207 -23.14797 8.21949 1.000 19.40850 173 PHE A C 1
ATOM 1331 O O . PHE A 1 190 ? -8.85736 -22.20147 7.47880 1.000 19.39863 173 PHE A O 1
ATOM 1339 N N . LEU A 1 191 ? -7.94750 -24.25016 7.80754 1.000 16.92526 174 LEU A N 1
ATOM 1340 C CA . LEU A 1 191 ? -7.56050 -24.50816 6.42665 1.000 15.78445 174 LEU A CA 1
ATOM 1341 C C . LEU A 1 191 ? -8.50777 -25.50508 5.76688 1.000 16.76255 174 LEU A C 1
ATOM 1342 O O . LEU A 1 191 ? -9.00789 -26.43356 6.40754 1.000 17.11859 174 LEU A O 1
ATOM 1347 N N . GLU A 1 192 ? -8.72815 -25.30950 4.46756 1.000 17.58773 175 GLU A N 1
ATOM 1348 C CA . GLU A 1 192 ? -9.45135 -26.26071 3.62777 1.000 18.07687 175 GLU A CA 1
ATOM 1349 C C . GLU A 1 192 ? -8.44149 -27.11296 2.87246 1.000 18.04069 175 GLU A C 1
ATOM 1350 O O . GLU A 1 192 ? -7.58249 -26.57455 2.17170 1.000 16.42039 175 GLU A O 1
ATOM 1356 N N . CYS A 1 193 ? -8.55217 -28.43544 3.00624 1.000 16.13516 176 CYS A N 1
ATOM 1357 C CA . CYS A 1 193 ? -7.66905 -29.36547 2.31887 1.000 15.17458 176 CYS A CA 1
ATOM 1358 C C . CYS A 1 193 ? -8.46381 -30.29027 1.40714 1.000 18.01036 176 CYS A C 1
ATOM 1359 O O . CYS A 1 193 ? -9.65723 -30.51921 1.60767 1.000 16.49709 176 CYS A O 1
ATOM 1362 N N . HIS A 1 194 ? -7.77334 -30.85862 0.41514 1.000 16.98961 177 HIS A N 1
ATOM 1363 C CA . HIS A 1 194 ? -8.40708 -31.64359 -0.63753 1.000 17.27641 177 HIS A CA 1
ATOM 1364 C C . HIS A 1 194 ? -7.78146 -33.02843 -0.71635 1.000 19.54043 177 HIS A C 1
ATOM 1365 O O . HIS A 1 194 ? -6.60384 -33.20986 -0.38864 1.000 17.61982 177 HIS A O 1
ATOM 1372 N N . GLY A 1 195 ? -8.58143 -34.00841 -1.17123 1.000 15.45554 178 GLY A N 1
ATOM 1373 C CA . GLY A 1 195 ? -8.00957 -35.31180 -1.50215 1.000 15.59167 178 GLY A CA 1
ATOM 1374 C C . GLY A 1 195 ? -6.85324 -35.21631 -2.48078 1.000 18.32188 178 GLY A C 1
ATOM 1375 O O . GLY A 1 195 ? -5.95996 -36.07907 -2.48799 1.000 17.82791 178 GLY A O 1
ATOM 1376 N N . ARG A 1 196 ? -6.84142 -34.16477 -3.31047 1.000 16.39008 179 ARG A N 1
ATOM 1377 C CA . ARG A 1 196 ? -5.72971 -33.90986 -4.22585 1.000 18.31963 179 ARG A CA 1
ATOM 1378 C C . ARG A 1 196 ? -4.40107 -33.68956 -3.51053 1.000 21.68199 179 ARG A C 1
ATOM 1379 O O . ARG A 1 196 ? -3.35219 -33.86861 -4.13705 1.000 20.57440 179 ARG A O 1
ATOM 1387 N N . GLY A 1 197 ? -4.41535 -33.25147 -2.24559 1.000 19.47707 180 GLY A N 1
ATOM 1388 C CA . GLY A 1 197 ? -3.18475 -33.04611 -1.48410 1.000 18.81190 180 GLY A CA 1
ATOM 1389 C C . GLY A 1 197 ? -2.85817 -31.59880 -1.14989 1.000 19.79823 180 GLY A C 1
ATOM 1390 O O . GLY A 1 197 ? -1.84868 -31.34550 -0.47334 1.000 19.92982 180 GLY A O 1
ATOM 1391 N N . THR A 1 198 ? -3.66789 -30.64589 -1.60255 1.000 18.33131 181 THR A N 1
ATOM 1392 C CA . THR A 1 198 ? -3.48223 -29.22046 -1.36159 1.000 19.79258 181 THR A CA 1
ATOM 1393 C C . THR A 1 198 ? -4.29763 -28.75767 -0.15595 1.000 18.47368 181 THR A C 1
ATOM 1394 O O . THR A 1 198 ? -5.35417 -29.32232 0.14352 1.000 19.52258 181 THR A O 1
ATOM 1398 N N . CYS A 1 199 ? -3.79586 -27.71921 0.52948 1.000 18.27534 182 CYS A N 1
ATOM 1399 C CA . CYS A 1 199 ? -4.57073 -26.94205 1.49683 1.000 18.41621 182 CYS A CA 1
ATOM 1400 C C . CYS A 1 199 ? -4.40539 -25.45825 1.19679 1.000 16.92561 182 CYS A C 1
ATOM 1401 O O . CYS A 1 199 ? -3.34815 -25.00635 0.74888 1.000 20.06427 182 CYS A O 1
ATOM 1404 N N . ASN A 1 200 ? -5.45018 -24.69091 1.48635 1.000 17.70518 183 ASN A N 1
ATOM 1405 C CA . ASN A 1 200 ? -5.37446 -23.24752 1.30254 1.000 17.12229 183 ASN A CA 1
ATOM 1406 C C . ASN A 1 200 ? -6.51500 -22.61819 2.09029 1.000 15.92836 183 ASN A C 1
ATOM 1407 O O . ASN A 1 200 ? -7.41598 -23.30711 2.57121 1.000 18.80054 183 ASN A O 1
ATOM 1412 N N . TYR A 1 201 ? -6.44057 -21.29421 2.22598 1.000 16.40850 184 TYR A N 1
ATOM 1413 C CA . TYR A 1 201 ? -7.56585 -20.46539 2.63744 1.000 18.03370 184 TYR A CA 1
ATOM 1414 C C . TYR A 1 201 ? -8.31878 -20.01361 1.39333 1.000 18.14259 184 TYR A C 1
ATOM 1415 O O . TYR A 1 201 ? -7.70160 -19.68676 0.37546 1.000 20.04651 184 TYR A O 1
ATOM 1424 N N . TYR A 1 202 ? -9.65124 -19.95093 1.48135 1.000 16.27402 185 TYR A N 1
ATOM 1425 C CA . TYR A 1 202 ? -10.44784 -19.46672 0.36296 1.000 14.34132 185 TYR A CA 1
ATOM 1426 C C . TYR A 1 202 ? -11.34261 -18.33059 0.82776 1.000 17.02101 185 TYR A C 1
ATOM 1427 O O . TYR A 1 202 ? -11.63456 -18.18487 2.01684 1.000 15.79650 185 TYR A O 1
ATOM 1436 N N . SER A 1 203 ? -11.77375 -17.52382 -0.13826 1.000 16.52416 186 SER A N 1
ATOM 1437 C CA A SER A 1 203 ? -12.50525 -16.31815 0.22515 0.660 17.01720 186 SER A CA 1
ATOM 1438 C CA B SER A 1 203 ? -12.53798 -16.31750 0.15577 0.340 17.04724 186 SER A CA 1
ATOM 1439 C C . SER A 1 203 ? -13.89625 -16.61944 0.77710 1.000 18.44101 186 SER A C 1
ATOM 1440 O O . SER A 1 203 ? -14.48452 -15.74569 1.42357 1.000 16.71769 186 SER A O 1
ATOM 1445 N N . ASN A 1 204 ? -14.42458 -17.82815 0.58928 1.000 17.11254 187 ASN A N 1
ATOM 1446 C CA . ASN A 1 204 ? -15.68431 -18.17498 1.23631 1.000 16.61593 187 ASN A CA 1
ATOM 1447 C C . ASN A 1 204 ? -15.49680 -18.97919 2.52135 1.000 16.37994 187 ASN A C 1
ATOM 1448 O O . ASN A 1 204 ? -16.46663 -19.54235 3.03320 1.000 16.90253 187 ASN A O 1
ATOM 1453 N N . SER A 1 205 ? -14.27577 -19.05556 3.05697 1.000 16.25051 188 SER A N 1
ATOM 1454 C CA . SER A 1 205 ? -14.04098 -19.76548 4.31348 1.000 16.87828 188 SER A CA 1
ATOM 1455 C C . SER A 1 205 ? -14.41386 -18.82585 5.45158 1.000 18.69982 188 SER A C 1
ATOM 1456 O O . SER A 1 205 ? -13.71123 -17.84169 5.69959 1.000 18.01676 188 SER A O 1
ATOM 1459 N N . TYR A 1 206 ? -15.50791 -19.12341 6.14667 1.000 16.83388 189 TYR A N 1
ATOM 1460 C CA . TYR A 1 206 ? -16.08409 -18.21654 7.13373 1.000 17.02353 189 TYR A CA 1
ATOM 1461 C C . TYR A 1 206 ? -16.03186 -18.82278 8.53152 1.000 16.45772 189 TYR A C 1
ATOM 1462 O O . TYR A 1 206 ? -16.26930 -20.02300 8.70387 1.000 19.61192 189 TYR A O 1
ATOM 1471 N N . SER A 1 207 ? -15.75547 -17.98624 9.53562 1.000 15.49665 190 SER A N 1
ATOM 1472 C CA . SER A 1 207 ? -15.83797 -18.39092 10.93320 1.000 17.05613 190 SER A CA 1
ATOM 1473 C C . SER A 1 207 ? -16.94922 -17.61387 11.63006 1.000 21.39657 190 SER A C 1
ATOM 1474 O O . SER A 1 207 ? -17.14543 -16.42785 11.36589 1.000 18.44250 190 SER A O 1
ATOM 1477 N N . PHE A 1 208 ? -17.69661 -18.28711 12.49929 1.000 15.66221 191 PHE A N 1
ATOM 1478 C CA . PHE A 1 208 ? -18.81952 -17.66730 13.19604 1.000 16.33325 191 PHE A CA 1
ATOM 1479 C C . PHE A 1 208 ? -18.53883 -17.70722 14.68846 1.000 17.35876 191 PHE A C 1
ATOM 1480 O O . PHE A 1 208 ? -18.08438 -18.73027 15.21939 1.000 18.61462 191 PHE A O 1
ATOM 1488 N N . TRP A 1 209 ? -18.80203 -16.58440 15.35304 1.000 15.29630 192 TRP A N 1
ATOM 1489 C CA . TRP A 1 209 ? -18.49545 -16.37575 16.75990 1.000 15.49597 192 TRP A CA 1
ATOM 1490 C C . TRP A 1 209 ? -19.72449 -15.81953 17.46251 1.000 18.05086 192 TRP A C 1
ATOM 1491 O O . TRP A 1 209 ? -20.49562 -15.06852 16.86158 1.000 19.47405 192 TRP A O 1
ATOM 1502 N N . LEU A 1 210 ? -19.90530 -16.16014 18.74364 1.000 15.67544 193 LEU A N 1
ATOM 1503 C CA . LEU A 1 210 ? -20.91405 -15.43636 19.51021 1.000 15.88645 193 LEU A CA 1
ATOM 1504 C C . LEU A 1 210 ? -20.52961 -13.96639 19.57647 1.000 18.97617 193 LEU A C 1
ATOM 1505 O O . LEU A 1 210 ? -19.35081 -13.61238 19.70234 1.000 19.44478 193 LEU A O 1
ATOM 1510 N N . ALA A 1 211 ? -21.53531 -13.10700 19.47050 1.000 19.01585 194 ALA A N 1
ATOM 1511 C CA . ALA A 1 211 ? -21.29254 -11.67532 19.45288 1.000 18.10321 194 ALA A CA 1
ATOM 1512 C C . ALA A 1 211 ? -21.33584 -11.09204 20.85965 1.000 19.80849 194 ALA A C 1
ATOM 1513 O O . ALA A 1 211 ? -21.97258 -11.62875 21.76980 1.000 20.87914 194 ALA A O 1
ATOM 1515 N N . SER A 1 212 ? -20.64938 -9.96121 21.01843 1.000 17.21058 195 SER A N 1
ATOM 1516 C CA . SER A 1 212 ? -20.76167 -9.15201 22.22180 1.000 18.34118 195 SER A CA 1
ATOM 1517 C C . SER A 1 212 ? -22.08178 -8.38849 22.16051 1.000 22.20425 195 SER A C 1
ATOM 1518 O O . SER A 1 212 ? -22.28107 -7.57122 21.25694 1.000 25.03542 195 SER A O 1
ATOM 1521 N N . LEU A 1 213 ? -22.98491 -8.65659 23.10131 1.000 20.40290 196 LEU A N 1
ATOM 1522 C CA . LEU A 1 213 ? -24.33885 -8.11639 23.04984 1.000 20.82918 196 LEU A CA 1
ATOM 1523 C C . LEU A 1 213 ? -24.59040 -7.15116 24.19925 1.000 24.62487 196 LEU A C 1
ATOM 1524 O O . LEU A 1 213 ? -23.97120 -7.24406 25.26464 1.000 25.19773 196 LEU A O 1
ATOM 1529 N N . ASN A 1 214 ? -25.51810 -6.21544 23.96459 1.000 21.75813 197 ASN A N 1
ATOM 1530 C CA . ASN A 1 214 ? -26.01342 -5.32949 25.00792 1.000 22.91890 197 ASN A CA 1
ATOM 1531 C C . ASN A 1 214 ? -27.21225 -6.00682 25.65402 1.000 24.43409 197 ASN A C 1
ATOM 1532 O O . ASN A 1 214 ? -28.25541 -6.14573 24.99636 1.000 24.25285 197 ASN A O 1
ATOM 1537 N N . PRO A 1 215 ? -27.12603 -6.44010 26.91677 1.000 23.03063 198 PRO A N 1
ATOM 1538 C CA . PRO A 1 215 ? -28.23838 -7.21087 27.49979 1.000 23.64026 198 PRO A CA 1
ATOM 1539 C C . PRO A 1 215 ? -29.50066 -6.39504 27.67736 1.000 28.05315 198 PRO A C 1
ATOM 1540 O O . PRO A 1 215 ? -30.57800 -6.96949 27.87074 1.000 26.59437 198 PRO A O 1
ATOM 1544 N N . GLU A 1 216 ? -29.41061 -5.07055 27.60998 1.000 24.70335 199 GLU A N 1
ATOM 1545 C CA . GLU A 1 216 ? -30.61844 -4.26920 27.65418 1.000 22.79991 199 GLU A CA 1
ATOM 1546 C C . GLU A 1 216 ? -31.36682 -4.26713 26.32709 1.000 25.30884 199 GLU A C 1
ATOM 1547 O O . GLU A 1 216 ? -32.53114 -3.85460 26.29600 1.000 32.84268 199 GLU A O 1
ATOM 1553 N N . ARG A 1 217 ? -30.74460 -4.73811 25.24710 1.000 23.02136 200 ARG A N 1
ATOM 1554 C CA . ARG A 1 217 ? -31.34196 -4.71095 23.91727 1.000 30.32956 200 ARG A CA 1
ATOM 1555 C C . ARG A 1 217 ? -31.69817 -6.10374 23.41810 1.000 27.10451 200 ARG A C 1
ATOM 1556 O O . ARG A 1 217 ? -31.72784 -6.34199 22.20580 1.000 24.61869 200 ARG A O 1
ATOM 1564 N N . MET A 1 218 ? -31.95236 -7.03956 24.33800 1.000 22.39227 201 MET A N 1
ATOM 1565 C CA . MET A 1 218 ? -32.24124 -8.40805 23.91547 1.000 24.95265 201 MET A CA 1
ATOM 1566 C C . MET A 1 218 ? -33.38012 -8.44961 22.90582 1.000 23.89244 201 MET A C 1
ATOM 1567 O O . MET A 1 218 ? -33.31482 -9.17072 21.90184 1.000 24.20561 201 MET A O 1
ATOM 1572 N N . PHE A 1 219 ? -34.43906 -7.69285 23.16144 1.000 22.36387 202 PHE A N 1
ATOM 1573 C CA . PHE A 1 219 ? -35.60594 -7.76538 22.29704 1.000 21.66694 202 PHE A CA 1
ATOM 1574 C C . PHE A 1 219 ? -35.72450 -6.50738 21.45110 1.000 25.80107 202 PHE A C 1
ATOM 1575 O O . PHE A 1 219 ? -36.79868 -5.91420 21.34495 1.000 31.79246 202 PHE A O 1
ATOM 1583 N N . ARG A 1 220 ? -34.60870 -6.08888 20.85309 1.000 22.36150 203 ARG A N 1
ATOM 1584 C CA A ARG A 1 220 ? -34.61119 -4.95636 19.94178 0.470 22.34191 203 ARG A CA 1
ATOM 1585 C CA B ARG A 1 220 ? -34.56554 -4.93358 19.96971 0.530 22.45523 203 ARG A CA 1
ATOM 1586 C C . ARG A 1 220 ? -33.77253 -5.30865 18.72415 1.000 20.59566 203 ARG A C 1
ATOM 1587 O O . ARG A 1 220 ? -33.02933 -6.29402 18.71871 1.000 21.99701 203 ARG A O 1
ATOM 1602 N N . LYS A 1 221 ? -33.93583 -4.51139 17.67085 1.000 24.03846 204 LYS A N 1
ATOM 1603 C CA . LYS A 1 221 ? -33.26871 -4.79379 16.40150 1.000 22.04078 204 LYS A CA 1
ATOM 1604 C C . LYS A 1 221 ? -31.75229 -4.74008 16.56741 1.000 19.16870 204 LYS A C 1
ATOM 1605 O O . LYS A 1 221 ? -31.22905 -3.77694 17.15272 1.000 20.63983 204 LYS A O 1
ATOM 1611 N N . PRO A 1 222 ? -31.01539 -5.71110 16.03181 1.000 21.83018 205 PRO A N 1
ATOM 1612 C CA . PRO A 1 222 ? -29.54850 -5.63838 16.07681 1.000 20.54948 205 PRO A CA 1
ATOM 1613 C C . PRO A 1 222 ? -29.00384 -4.39507 15.39113 1.000 24.35243 205 PRO A C 1
ATOM 1614 O O . PRO A 1 222 ? -29.54406 -3.92836 14.38720 1.000 21.98215 205 PRO A O 1
ATOM 1618 N N . ILE A 1 223 ? -27.90314 -3.87371 15.93183 1.000 22.34055 206 ILE A N 1
ATOM 1619 C CA . ILE A 1 223 ? -27.19576 -2.74169 15.33944 1.000 23.37885 206 ILE A CA 1
ATOM 1620 C C . ILE A 1 223 ? -26.08134 -3.30226 14.45617 1.000 21.01075 206 ILE A C 1
ATOM 1621 O O . ILE A 1 223 ? -25.18153 -3.97674 14.97885 1.000 21.79348 206 ILE A O 1
ATOM 1626 N N . PRO A 1 224 ? -26.09785 -3.05059 13.15048 1.000 22.82646 207 PRO A N 1
ATOM 1627 C CA . PRO A 1 224 ? -25.07176 -3.63330 12.27774 1.000 23.26731 207 PRO A CA 1
ATOM 1628 C C . PRO A 1 224 ? -23.69284 -3.02509 12.50177 1.000 21.03594 207 PRO A C 1
ATOM 1629 O O . PRO A 1 224 ? -23.54135 -1.85599 12.86864 1.000 21.86769 207 PRO A O 1
ATOM 1633 N N . SER A 1 225 ? -22.67084 -3.84523 12.26948 1.000 21.82845 208 SER A N 1
ATOM 1634 C CA . SER A 1 225 ? -21.29215 -3.40523 12.44002 1.000 26.43050 208 SER A CA 1
ATOM 1635 C C . SER A 1 225 ? -20.39784 -4.20485 11.50434 1.000 23.60332 208 SER A C 1
ATOM 1636 O O . SER A 1 225 ? -20.58716 -5.40689 11.33491 1.000 21.92067 208 SER A O 1
ATOM 1639 N N . THR A 1 226 ? -19.43441 -3.52850 10.89011 1.000 25.47231 209 THR A N 1
ATOM 1640 C CA . THR A 1 226 ? -18.35793 -4.18554 10.16239 1.000 23.20301 209 THR A CA 1
ATOM 1641 C C . THR A 1 226 ? -17.04702 -3.67544 10.74065 1.000 22.63100 209 THR A C 1
ATOM 1642 O O . THR A 1 226 ? -16.86164 -2.45908 10.86534 1.000 23.57702 209 THR A O 1
ATOM 1646 N N . VAL A 1 227 ? -16.16082 -4.59922 11.12907 1.000 22.34371 210 VAL A N 1
ATOM 1647 C CA . VAL A 1 227 ? -14.88272 -4.25700 11.74827 1.000 25.10944 210 VAL A CA 1
ATOM 1648 C C . VAL A 1 227 ? -13.75255 -4.82203 10.90276 1.000 25.21182 210 VAL A C 1
ATOM 1649 O O . VAL A 1 227 ? -13.91685 -5.82985 10.20813 1.000 23.65706 210 VAL A O 1
ATOM 1653 N N . LYS A 1 228 ? -12.58988 -4.17216 10.98287 1.000 23.04319 211 LYS A N 1
ATOM 1654 C CA . LYS A 1 228 ? -11.41133 -4.57926 10.22487 1.000 27.14241 211 LYS A CA 1
ATOM 1655 C C . LYS A 1 228 ? -10.24669 -4.86679 11.17105 1.000 27.40383 211 LYS A C 1
ATOM 1656 O O . LYS A 1 228 ? -10.34354 -4.68707 12.38583 1.000 25.79213 211 LYS A O 1
ATOM 1662 N N . ALA A 1 229 ? -9.13692 -5.32307 10.58782 1.000 26.62638 212 ALA A N 1
ATOM 1663 C CA . ALA A 1 229 ? -7.96975 -5.74045 11.35761 1.000 33.34642 212 ALA A CA 1
ATOM 1664 C C . ALA A 1 229 ? -7.57060 -4.68223 12.37633 1.000 35.50914 212 ALA A C 1
ATOM 1665 O O . ALA A 1 229 ? -7.51334 -3.49053 12.06537 1.000 31.54308 212 ALA A O 1
ATOM 1667 N N . GLY A 1 230 ? -7.30222 -5.12721 13.60041 1.000 32.08129 213 GLY A N 1
ATOM 1668 C CA . GLY A 1 230 ? -7.00322 -4.24639 14.69848 1.000 34.08976 213 GLY A CA 1
ATOM 1669 C C . GLY A 1 230 ? -8.17174 -3.98416 15.62300 1.000 37.32076 213 GLY A C 1
ATOM 1670 O O . GLY A 1 230 ? -7.95770 -3.57889 16.76733 1.000 40.11715 213 GLY A O 1
ATOM 1671 N N . GLU A 1 231 ? -9.40270 -4.20148 15.15787 1.000 28.56650 214 GLU A N 1
ATOM 1672 C CA . GLU A 1 231 ? -10.57957 -3.99952 15.99120 1.000 31.72870 214 GLU A CA 1
ATOM 1673 C C . GLU A 1 231 ? -11.53869 -5.18441 15.94309 1.000 25.20123 214 GLU A C 1
ATOM 1674 O O . GLU A 1 231 ? -12.67481 -5.06135 16.41430 1.000 23.14167 214 GLU A O 1
ATOM 1680 N N . LEU A 1 232 ? -11.11778 -6.32822 15.39633 1.000 22.44618 215 LEU A N 1
ATOM 1681 C CA . LEU A 1 232 ? -12.05969 -7.43061 15.20677 1.000 22.72439 215 LEU A CA 1
ATOM 1682 C C . LEU A 1 232 ? -12.63651 -7.91010 16.53126 1.000 20.52218 215 LEU A C 1
ATOM 1683 O O . LEU A 1 232 ? -13.82618 -8.23510 16.61461 1.000 22.17282 215 LEU A O 1
ATOM 1688 N N . GLU A 1 233 ? -11.81150 -7.95938 17.58001 1.000 22.19654 216 GLU A N 1
ATOM 1689 C CA . GLU A 1 233 ? -12.26119 -8.51891 18.84767 1.000 24.29212 216 GLU A CA 1
ATOM 1690 C C . GLU A 1 233 ? -13.26221 -7.62690 19.57130 1.000 23.47705 216 GLU A C 1
ATOM 1691 O O . GLU A 1 233 ? -13.82240 -8.05641 20.58434 1.000 26.61081 216 GLU A O 1
ATOM 1697 N N . LYS A 1 234 ? -13.51464 -6.41338 19.07697 1.000 21.56827 217 LYS A N 1
ATOM 1698 C CA . LYS A 1 234 ? -14.43677 -5.52735 19.77146 1.000 21.52518 217 LYS A CA 1
ATOM 1699 C C . LYS A 1 234 ? -15.87924 -6.00794 19.71443 1.000 25.83921 217 LYS A C 1
ATOM 1700 O O . LYS A 1 234 ? -16.70542 -5.48916 20.47277 1.000 27.62769 217 LYS A O 1
ATOM 1706 N N . ILE A 1 235 ? -16.20690 -6.98107 18.85855 1.000 22.11706 218 ILE A N 1
ATOM 1707 C CA . ILE A 1 235 ? -17.57510 -7.46532 18.73570 1.000 22.29717 218 ILE A CA 1
ATOM 1708 C C . ILE A 1 235 ? -17.70802 -8.93501 19.11598 1.000 19.15507 218 ILE A C 1
ATOM 1709 O O . ILE A 1 235 ? -18.76185 -9.52176 18.89509 1.000 21.10959 218 ILE A O 1
ATOM 1714 N N . ILE A 1 236 ? -16.66918 -9.53998 19.69806 1.000 18.66065 219 ILE A N 1
ATOM 1715 C CA . ILE A 1 236 ? -16.61221 -10.99191 19.90412 1.000 18.63264 219 ILE A CA 1
ATOM 1716 C C . ILE A 1 236 ? -16.79127 -11.32475 21.38414 1.000 21.47553 219 ILE A C 1
ATOM 1717 O O . ILE A 1 236 ? -16.10640 -10.75781 22.24205 1.000 22.59739 219 ILE A O 1
ATOM 1722 N N . SER A 1 237 ? -17.67851 -12.28296 21.67263 1.000 19.01923 220 SER A N 1
ATOM 1723 C CA . SER A 1 237 ? -17.88896 -12.78904 23.02618 1.000 19.04627 220 SER A CA 1
ATOM 1724 C C . SER A 1 237 ? -16.64462 -13.51725 23.55344 1.000 20.84467 220 SER A C 1
ATOM 1725 O O . SER A 1 237 ? -15.86860 -14.10690 22.79265 1.000 20.51530 220 SER A O 1
ATOM 1728 N N . ARG A 1 238 ? -16.47166 -13.48564 24.87364 1.000 21.67736 221 ARG A N 1
ATOM 1729 C CA . ARG A 1 238 ? -15.37299 -14.15643 25.56152 1.000 22.23756 221 ARG A CA 1
ATOM 1730 C C . ARG A 1 238 ? -15.89059 -15.34663 26.36129 1.000 22.47503 221 ARG A C 1
ATOM 1731 O O . ARG A 1 238 ? -17.08548 -15.46516 26.64690 1.000 20.46177 221 ARG A O 1
ATOM 1739 N N . CYS A 1 239 ? -14.96715 -16.22306 26.75554 1.000 21.08938 222 CYS A N 1
ATOM 1740 C CA . CYS A 1 239 ? -15.36350 -17.44143 27.44375 1.000 22.75741 222 CYS A CA 1
ATOM 1741 C C . CYS A 1 239 ? -14.26577 -17.89417 28.39729 1.000 21.71076 222 CYS A C 1
ATOM 1742 O O . CYS A 1 239 ? -13.12572 -17.42295 28.34748 1.000 23.49084 222 CYS A O 1
ATOM 1745 N N . GLN A 1 240 ? -14.63953 -18.81204 29.28124 1.000 21.65326 223 GLN A N 1
ATOM 1746 C CA . GLN A 1 240 ? -13.69863 -19.55177 30.10722 1.000 22.58449 223 GLN A CA 1
ATOM 1747 C C . GLN A 1 240 ? -14.06097 -21.02411 30.02723 1.000 25.19935 223 GLN A C 1
ATOM 1748 O O . GLN A 1 240 ? -15.23477 -21.37813 29.89410 1.000 21.03453 223 GLN A O 1
ATOM 1754 N N . VAL A 1 241 ? -13.04838 -21.87810 30.09645 1.000 21.64221 224 VAL A N 1
ATOM 1755 C CA . VAL A 1 241 ? -13.25021 -23.30858 30.28974 1.000 26.86926 224 VAL A CA 1
ATOM 1756 C C . VAL A 1 241 ? -12.97399 -23.60541 31.75383 1.000 25.40473 224 VAL A C 1
ATOM 1757 O O . VAL A 1 241 ? -11.94449 -23.18461 32.29473 1.000 25.19489 224 VAL A O 1
ATOM 1761 N N . CYS A 1 242 ? -13.91299 -24.29703 32.40389 1.000 23.83426 225 CYS A N 1
ATOM 1762 C CA . CYS A 1 242 ? -13.94597 -24.44404 33.85120 1.000 23.00272 225 CYS A CA 1
ATOM 1763 C C . CYS A 1 242 ? -14.17968 -25.90574 34.20409 1.000 26.06161 225 CYS A C 1
ATOM 1764 O O . CYS A 1 242 ? -14.88672 -26.61935 33.49090 1.000 24.68663 225 CYS A O 1
ATOM 1767 N N . MET A 1 243 ? -13.61835 -26.33306 35.33221 1.000 28.96488 226 MET A N 1
ATOM 1768 C CA . MET A 1 243 ? -13.77789 -27.69992 35.81181 1.000 25.60191 226 MET A CA 1
ATOM 1769 C C . MET A 1 243 ? -14.36727 -27.68029 37.21353 1.000 29.75834 226 MET A C 1
ATOM 1770 O O . MET A 1 243 ? -13.95775 -26.87651 38.05735 1.000 33.68779 226 MET A O 1
ATOM 1775 N N A GLY A 1 244 ? -15.36177 -28.53490 37.42262 0.600 31.15752 227 GLY A N 1
ATOM 1776 N N B GLY A 1 244 ? -15.29198 -28.59365 37.49752 0.400 31.09777 227 GLY A N 1
ATOM 1777 C CA A GLY A 1 244 ? -16.05160 -28.63877 38.69018 0.600 32.08991 227 GLY A CA 1
ATOM 1778 C CA B GLY A 1 244 ? -15.90029 -28.63464 38.81567 0.400 32.25674 227 GLY A CA 1
ATOM 1779 C C A GLY A 1 244 ? -16.69836 -29.99839 38.77014 0.600 34.70892 227 GLY A C 1
ATOM 1780 C C B GLY A 1 244 ? -15.90835 -30.03689 39.39848 0.400 33.26672 227 GLY A C 1
ATOM 1781 O O A GLY A 1 244 ? -16.88165 -30.68436 37.75672 0.600 31.10743 227 GLY A O 1
ATOM 1782 O O B GLY A 1 244 ? -14.90803 -30.73828 39.40596 0.400 33.60422 227 GLY A O 1
ATOM 1783 N N . THR A 1 245 ? -17.04870 -30.38340 39.98936 1.000 33.53905 228 THR A N 1
ATOM 1784 C CA . THR A 1 245 ? -17.51192 -31.74148 40.20932 1.000 39.82180 228 THR A CA 1
ATOM 1785 C C . THR A 1 245 ? -18.99503 -31.75469 39.87447 1.000 40.48145 228 THR A C 1
ATOM 1786 O O . THR A 1 245 ? -19.67550 -30.73038 39.97009 1.000 47.37087 228 THR A O 1
ATOM 1790 N N . GLY A 1 246 ? -19.48365 -32.90027 39.44175 1.000 42.66067 229 GLY A N 1
ATOM 1791 C CA . GLY A 1 246 ? -20.87494 -33.00378 39.05293 1.000 38.46343 229 GLY A CA 1
ATOM 1792 C C . GLY A 1 246 ? -21.06538 -32.87501 37.55776 1.000 35.01172 229 GLY A C 1
ATOM 1793 O O . GLY A 1 246 ? -20.12347 -32.74512 36.77109 1.000 33.80707 229 GLY A O 1
ATOM 1794 N N . PHE A 1 247 ? -22.33023 -32.91303 37.17376 1.000 27.92698 230 PHE A N 1
ATOM 1795 C CA . PHE A 1 247 ? -22.73924 -32.89656 35.78482 1.000 22.43138 230 PHE A CA 1
ATOM 1796 C C . PHE A 1 247 ? -23.73770 -31.76661 35.59894 1.000 26.12656 230 PHE A C 1
ATOM 1797 O O . PHE A 1 247 ? -24.24464 -31.19919 36.56801 1.000 30.62917 230 PHE A O 1
ATOM 1805 N N . LEU A 1 248 ? -24.00214 -31.42200 34.34753 1.000 25.23679 231 LEU A N 1
ATOM 1806 C CA . LEU A 1 248 ? -24.94491 -30.35641 34.03336 1.000 26.61875 231 LEU A CA 1
ATOM 1807 C C . LEU A 1 248 ? -26.28577 -30.95801 33.64257 1.000 26.37424 231 LEU A C 1
ATOM 1808 O O . LEU A 1 248 ? -26.34438 -31.86350 32.80578 1.000 30.26016 231 LEU A O 1
ATOM 1813 N N . LEU A 1 249 ? -27.35040 -30.45872 34.26480 1.000 21.91022 232 LEU A N 1
ATOM 1814 C CA . LEU A 1 249 ? -28.72647 -30.79669 33.92363 1.000 21.68632 232 LEU A CA 1
ATOM 1815 C C . LEU A 1 249 ? -29.38327 -29.54846 33.35573 1.000 23.04966 232 LEU A C 1
ATOM 1816 O O . LEU A 1 249 ? -29.29360 -28.47278 33.95960 1.000 24.92620 232 LEU A O 1
ATOM 1821 N N . VAL A 1 250 ? -30.02621 -29.68297 32.19850 1.000 20.33588 233 VAL A N 1
ATOM 1822 C CA . VAL A 1 250 ? -30.64658 -28.55332 31.50646 1.000 20.23530 233 VAL A CA 1
ATOM 1823 C C . VAL A 1 250 ? -32.15954 -28.73132 31.51724 1.000 23.06568 233 VAL A C 1
ATOM 1824 O O . VAL A 1 250 ? -32.66924 -29.80808 31.18327 1.000 21.62227 233 VAL A O 1
ATOM 1828 N N . LEU A 1 251 ? -32.87454 -27.67416 31.89776 1.000 20.09779 234 LEU A N 1
ATOM 1829 C CA . LEU A 1 251 ? -34.33103 -27.66213 31.93981 1.000 22.56029 234 LEU A CA 1
ATOM 1830 C C . LEU A 1 251 ? -34.83972 -26.58314 30.99968 1.000 25.23917 234 LEU A C 1
ATOM 1831 O O . LEU A 1 251 ? -34.32231 -25.46563 31.01168 1.000 23.25965 234 LEU A O 1
ATOM 1836 N N . HIS A 1 252 ? -35.88132 -26.89426 30.22607 1.000 20.40570 235 HIS A N 1
ATOM 1837 C CA . HIS A 1 252 ? -36.52885 -25.90640 29.36205 1.000 21.33256 235 HIS A CA 1
ATOM 1838 C C . HIS A 1 252 ? -37.98448 -25.78580 29.77761 1.000 20.58469 235 HIS A C 1
ATOM 1839 O O . HIS A 1 252 ? -38.71024 -26.78436 29.79610 1.000 21.89232 235 HIS A O 1
ATOM 1846 N N . SER A 1 253 ? -38.41324 -24.56854 30.11594 1.000 19.41338 236 SER A N 1
ATOM 1847 C CA . SER A 1 253 ? -39.75266 -24.41950 30.66460 1.000 20.61357 236 SER A CA 1
ATOM 1848 C C . SER A 1 253 ? -40.84093 -24.51406 29.60265 1.000 21.46299 236 SER A C 1
ATOM 1849 O O . SER A 1 253 ? -41.97461 -24.86961 29.93734 1.000 24.17267 236 SER A O 1
ATOM 1852 N N . GLN A 1 254 ? -40.52379 -24.20190 28.34331 1.000 20.28140 237 GLN A N 1
ATOM 1853 C CA . GLN A 1 254 ? -41.52003 -24.01729 27.28869 1.000 19.41768 237 GLN A CA 1
ATOM 1854 C C . GLN A 1 254 ? -42.55341 -22.95260 27.66345 1.000 22.20092 237 GLN A C 1
ATOM 1855 O O . GLN A 1 254 ? -43.68936 -22.98607 27.18274 1.000 22.56411 237 GLN A O 1
ATOM 1861 N N . THR A 1 255 ? -42.16955 -22.02058 28.54416 1.000 22.70120 238 THR A N 1
ATOM 1862 C CA . THR A 1 255 ? -42.98463 -20.86967 28.93038 1.000 22.49033 238 THR A CA 1
ATOM 1863 C C . THR A 1 255 ? -42.05928 -19.66263 29.04340 1.000 20.96865 238 THR A C 1
ATOM 1864 O O . THR A 1 255 ? -40.83709 -19.78855 28.94053 1.000 20.76104 238 THR A O 1
ATOM 1868 N N . ASP A 1 256 ? -42.62561 -18.48324 29.30132 1.000 23.61753 239 ASP A N 1
ATOM 1869 C CA . ASP A 1 256 ? -41.77602 -17.31246 29.49418 1.000 24.46281 239 ASP A CA 1
ATOM 1870 C C . ASP A 1 256 ? -41.27174 -17.17077 30.93318 1.000 29.54667 239 ASP A C 1
ATOM 1871 O O . ASP A 1 256 ? -40.74493 -16.10984 31.29207 1.000 30.19429 239 ASP A O 1
ATOM 1876 N N . GLN A 1 257 ? -41.39806 -18.21901 31.74750 1.000 29.83044 240 GLN A N 1
ATOM 1877 C CA A GLN A 1 257 ? -40.92178 -18.23766 33.12434 0.600 31.49247 240 GLN A CA 1
ATOM 1878 C CA B GLN A 1 257 ? -40.90699 -18.22138 33.11755 0.400 31.29818 240 GLN A CA 1
ATOM 1879 C C . GLN A 1 257 ? -39.71377 -19.15840 33.25413 1.000 27.63129 240 GLN A C 1
ATOM 1880 O O . GLN A 1 257 ? -39.68779 -20.24375 32.66516 1.000 23.80569 240 GLN A O 1
ATOM 1891 N N . GLU A 1 258 ? -38.72805 -18.73283 34.04295 1.000 27.81060 241 GLU A N 1
ATOM 1892 C CA . GLU A 1 258 ? -37.54896 -19.56003 34.27713 1.000 29.10827 241 GLU A CA 1
ATOM 1893 C C . GLU A 1 258 ? -37.92967 -20.81381 35.06209 1.000 29.54105 241 GLU A C 1
ATOM 1894 O O . GLU A 1 258 ? -38.68023 -20.73413 36.03630 1.000 31.42116 241 GLU A O 1
ATOM 1900 N N . PRO A 1 259 ? -37.41923 -21.97787 34.68087 1.000 27.91003 242 PRO A N 1
ATOM 1901 C CA . PRO A 1 259 ? -37.69276 -23.18882 35.45958 1.000 28.70003 242 PRO A CA 1
ATOM 1902 C C . PRO A 1 259 ? -36.84271 -23.23776 36.72275 1.000 31.46736 242 PRO A C 1
ATOM 1903 O O . PRO A 1 259 ? -35.82190 -22.55819 36.84993 1.000 29.73996 242 PRO A O 1
ATOM 1907 N N . THR A 1 260 ? -37.30019 -24.04665 37.67444 1.000 33.11340 243 THR A N 1
ATOM 1908 C CA A THR A 1 260 ? -36.62172 -24.24551 38.94829 0.520 36.03802 243 THR A CA 1
ATOM 1909 C CA B THR A 1 260 ? -36.59822 -24.23494 38.93540 0.480 35.97476 243 THR A CA 1
ATOM 1910 C C . THR A 1 260 ? -35.90307 -25.59026 38.93247 1.000 32.98275 243 THR A C 1
ATOM 1911 O O . THR A 1 260 ? -36.42961 -26.57379 38.40407 1.000 36.27403 243 THR A O 1
ATOM 1918 N N . CYS A 1 261 ? -34.70401 -25.62795 39.50883 1.000 28.06825 244 CYS A N 1
ATOM 1919 C CA . CYS A 1 261 ? -33.90135 -26.84156 39.50094 1.000 30.60556 244 CYS A CA 1
ATOM 1920 C C . CYS A 1 261 ? -34.48259 -27.89011 40.44679 1.000 30.13583 244 CYS A C 1
ATOM 1921 O O . CYS A 1 261 ? -35.20395 -27.55795 41.39099 1.000 31.56122 244 CYS A O 1
ATOM 1924 N N . PRO A 1 262 ? -34.19646 -29.17165 40.20425 1.000 28.66599 245 PRO A N 1
ATOM 1925 C CA . PRO A 1 262 ? -34.60932 -30.20134 41.16521 1.000 27.26393 245 PRO A CA 1
ATOM 1926 C C . PRO A 1 262 ? -33.99240 -29.93862 42.52796 1.000 31.14860 245 PRO A C 1
ATOM 1927 O O . PRO A 1 262 ? -32.89663 -29.38521 42.64055 1.000 33.20805 245 PRO A O 1
ATOM 1931 N N . LEU A 1 263 ? -34.72335 -30.32848 43.56874 1.000 35.70394 246 LEU A N 1
ATOM 1932 C CA . LEU A 1 263 ? -34.25047 -30.15090 44.93350 1.000 43.29413 246 LEU A CA 1
ATOM 1933 C C . LEU A 1 263 ? -32.87219 -30.77647 45.10402 1.000 38.38456 246 LEU A C 1
ATOM 1934 O O . LEU A 1 263 ? -32.63067 -31.90773 44.67389 1.000 40.00377 246 LEU A O 1
ATOM 1939 N N . GLY A 1 264 ? -31.95947 -30.01685 45.70328 1.000 38.48953 247 GLY A N 1
ATOM 1940 C CA . GLY A 1 264 ? -30.60440 -30.46961 45.91975 1.000 41.19460 247 GLY A CA 1
ATOM 1941 C C . GLY A 1 264 ? -29.63317 -30.17850 44.79900 1.000 41.17194 247 GLY A C 1
ATOM 1942 O O . GLY A 1 264 ? -28.44502 -30.49467 44.93623 1.000 45.72875 247 GLY A O 1
ATOM 1943 N N . MET A 1 265 ? -30.08894 -29.59694 43.69437 1.000 34.21946 248 MET A N 1
ATOM 1944 C CA . MET A 1 265 ? -29.19930 -29.28688 42.58333 1.000 29.55143 248 MET A CA 1
ATOM 1945 C C . MET A 1 265 ? -29.04703 -27.77887 42.44848 1.000 35.72586 248 MET A C 1
ATOM 1946 O O . MET A 1 265 ? -30.01546 -27.09546 42.08167 1.000 39.96862 248 MET A O 1
ATOM 1951 N N . PRO A 1 266 ? -27.87424 -27.21664 42.73279 1.000 35.48200 249 PRO A N 1
ATOM 1952 C CA . PRO A 1 266 ? -27.71826 -25.76034 42.64277 1.000 36.55769 249 PRO A CA 1
ATOM 1953 C C . PRO A 1 266 ? -27.90062 -25.27183 41.21339 1.000 31.35058 249 PRO A C 1
ATOM 1954 O O . PRO A 1 266 ? -27.48430 -25.92426 40.25331 1.000 28.96607 249 PRO A O 1
ATOM 1958 N N . ARG A 1 267 ? -28.53477 -24.10975 41.07799 1.000 29.19998 250 ARG A N 1
ATOM 1959 C CA . ARG A 1 267 ? -28.73811 -23.50733 39.76762 1.000 30.28459 250 ARG A CA 1
ATOM 1960 C C . ARG A 1 267 ? -27.49496 -22.72111 39.37650 1.000 31.96032 250 ARG A C 1
ATOM 1961 O O . ARG A 1 267 ? -27.05977 -21.83519 40.11854 1.000 36.38263 250 ARG A O 1
ATOM 1969 N N . LEU A 1 268 ? -26.91746 -23.04561 38.21933 1.000 24.31067 251 LEU A N 1
ATOM 1970 C CA . LEU A 1 268 ? -25.72687 -22.33570 37.76236 1.000 28.44099 251 LEU A CA 1
ATOM 1971 C C . LEU A 1 268 ? -26.06592 -21.08019 36.97042 1.000 31.19425 251 LEU A C 1
ATOM 1972 O O . LEU A 1 268 ? -25.42227 -20.04004 37.15947 1.000 28.58090 251 LEU A O 1
ATOM 1977 N N . TRP A 1 269 ? -27.05116 -21.15756 36.07604 1.000 24.10959 252 TRP A N 1
ATOM 1978 C CA . TRP A 1 269 ? -27.52588 -19.97107 35.37444 1.000 26.89464 252 TRP A CA 1
ATOM 1979 C C . TRP A 1 269 ? -28.88724 -20.25979 34.76389 1.000 28.14329 252 TRP A C 1
ATOM 1980 O O . TRP A 1 269 ? -29.33527 -21.40913 34.69801 1.000 25.32491 252 TRP A O 1
ATOM 1991 N N . THR A 1 270 ? -29.54224 -19.18942 34.32163 1.000 25.18199 253 THR A N 1
ATOM 1992 C CA . THR A 1 270 ? -30.76671 -19.28055 33.54233 1.000 24.38084 253 THR A CA 1
ATOM 1993 C C . THR A 1 270 ? -30.57261 -18.53765 32.22916 1.000 25.19062 253 THR A C 1
ATOM 1994 O O . THR A 1 270 ? -29.60662 -17.79476 32.03898 1.000 21.56587 253 THR A O 1
ATOM 1998 N N . GLY A 1 271 ? -31.50926 -18.74006 31.31282 1.000 22.03309 254 GLY A N 1
ATOM 1999 C CA . GLY A 1 271 ? -31.38299 -18.10502 30.02029 1.000 20.66346 254 GLY A CA 1
ATOM 2000 C C . GLY A 1 271 ? -32.56578 -18.36212 29.11951 1.000 18.58451 254 GLY A C 1
ATOM 2001 O O . GLY A 1 271 ? -33.68367 -18.56976 29.59952 1.000 21.83087 254 GLY A O 1
ATOM 2002 N N . TYR A 1 272 ? -32.31891 -18.33427 27.81480 1.000 17.96557 255 TYR A N 1
ATOM 2003 C CA . TYR A 1 272 ? -33.33435 -18.52009 26.78567 1.000 18.56523 255 TYR A CA 1
ATOM 2004 C C . TYR A 1 272 ? -32.99125 -19.76236 25.97404 1.000 17.20641 255 TYR A C 1
ATOM 2005 O O . TYR A 1 272 ? -31.81371 -20.04005 25.71906 1.000 18.20950 255 TYR A O 1
ATOM 2014 N N . SER A 1 273 ? -34.02251 -20.51925 25.58599 1.000 16.89138 256 SER A N 1
ATOM 2015 C CA . SER A 1 273 ? -33.86178 -21.85801 25.01002 1.000 16.43766 256 SER A CA 1
ATOM 2016 C C . SER A 1 273 ? -33.45400 -21.76494 23.54633 1.000 19.94317 256 SER A C 1
ATOM 2017 O O . SER A 1 273 ? -34.29377 -21.57753 22.66526 1.000 17.80309 256 SER A O 1
ATOM 2020 N N . LEU A 1 274 ? -32.16773 -21.95209 23.27369 1.000 16.15595 257 LEU A N 1
ATOM 2021 C CA . LEU A 1 274 ? -31.63669 -21.87766 21.91617 1.000 15.01846 257 LEU A CA 1
ATOM 2022 C C . LEU A 1 274 ? -31.75333 -23.23445 21.23318 1.000 21.03352 257 LEU A C 1
ATOM 2023 O O . LEU A 1 274 ? -31.23085 -24.23494 21.73955 1.000 17.96818 257 LEU A O 1
ATOM 2028 N N . LEU A 1 275 ? -32.41153 -23.25936 20.07257 1.000 16.79376 258 LEU A N 1
ATOM 2029 C CA . LEU A 1 275 ? -32.56944 -24.48617 19.29302 1.000 16.89189 258 LEU A CA 1
ATOM 2030 C C . LEU A 1 275 ? -31.47969 -24.60773 18.23433 1.000 17.98912 258 LEU A C 1
ATOM 2031 O O . LEU A 1 275 ? -30.72123 -25.58407 18.23202 1.000 18.02044 258 LEU A O 1
ATOM 2036 N N . TYR A 1 276 ? -31.38069 -23.62549 17.33139 1.000 16.87706 259 TYR A N 1
ATOM 2037 C CA . TYR A 1 276 ? -30.25450 -23.63342 16.40845 1.000 15.17019 259 TYR A CA 1
ATOM 2038 C C . TYR A 1 276 ? -30.01472 -22.25979 15.81436 1.000 15.72829 259 TYR A C 1
ATOM 2039 O O . TYR A 1 276 ? -30.87738 -21.37890 15.83119 1.000 17.53739 259 TYR A O 1
ATOM 2048 N N . LEU A 1 277 ? -28.79527 -22.09473 15.31528 1.000 14.30308 260 LEU A N 1
ATOM 2049 C CA . LEU A 1 277 ? -28.37526 -20.89134 14.61626 1.000 16.12027 260 LEU A CA 1
ATOM 2050 C C . LEU A 1 277 ? -28.15568 -21.24015 13.15177 1.000 18.64083 260 LEU A C 1
ATOM 2051 O O . LEU A 1 277 ? -27.80585 -22.37463 12.81660 1.000 18.88149 260 LEU A O 1
ATOM 2056 N N . GLU A 1 278 ? -28.35957 -20.27034 12.26323 1.000 17.70722 261 GLU A N 1
ATOM 2057 C CA . GLU A 1 278 ? -28.19426 -20.54153 10.83665 1.000 20.28603 261 GLU A CA 1
ATOM 2058 C C . GLU A 1 278 ? -27.33329 -19.45692 10.20828 1.000 17.67962 261 GLU A C 1
ATOM 2059 O O . GLU A 1 278 ? -27.74770 -18.29966 10.15209 1.000 18.41302 261 GLU A O 1
ATOM 2065 N N . GLY A 1 279 ? -26.14053 -19.83574 9.74131 1.000 17.91685 262 GLY A N 1
ATOM 2066 C CA . GLY A 1 279 ? -25.26998 -18.91313 9.02968 1.000 20.64645 262 GLY A CA 1
ATOM 2067 C C . GLY A 1 279 ? -24.96065 -19.42288 7.63986 1.000 18.26648 262 GLY A C 1
ATOM 2068 O O . GLY A 1 279 ? -24.58855 -20.59292 7.48050 1.000 17.10609 262 GLY A O 1
ATOM 2069 N N . GLN A 1 280 ? -25.10569 -18.55917 6.63106 1.000 14.93637 263 GLN A N 1
ATOM 2070 C CA . GLN A 1 280 ? -24.95170 -18.95133 5.22986 1.000 16.68551 263 GLN A CA 1
ATOM 2071 C C . GLN A 1 280 ? -25.80724 -20.17793 4.92061 1.000 18.91043 263 GLN A C 1
ATOM 2072 O O . GLN A 1 280 ? -25.38263 -21.10620 4.22365 1.000 18.22682 263 GLN A O 1
ATOM 2078 N N . GLU A 1 281 ? -27.02539 -20.17464 5.46959 1.000 17.36338 264 GLU A N 1
ATOM 2079 C CA . GLU A 1 281 ? -28.03520 -21.20474 5.21129 1.000 16.56310 264 GLU A CA 1
ATOM 2080 C C . GLU A 1 281 ? -27.60378 -22.58008 5.70861 1.000 18.74156 264 GLU A C 1
ATOM 2081 O O . GLU A 1 281 ? -28.08767 -23.60639 5.23082 1.000 24.35892 264 GLU A O 1
ATOM 2087 N N . LYS A 1 282 ? -26.72948 -22.63022 6.70272 1.000 16.08397 265 LYS A N 1
ATOM 2088 C CA . LYS A 1 282 ? -26.30804 -23.89427 7.30587 1.000 16.85343 265 LYS A CA 1
ATOM 2089 C C . LYS A 1 282 ? -26.69684 -23.88049 8.77732 1.000 21.10527 265 LYS A C 1
ATOM 2090 O O . LYS A 1 282 ? -26.26235 -23.00246 9.52681 1.000 19.41515 265 LYS A O 1
ATOM 2096 N N . ALA A 1 283 ? -27.50317 -24.85414 9.19330 1.000 17.20062 266 ALA A N 1
ATOM 2097 C CA . ALA A 1 283 ? -27.93435 -24.93426 10.58142 1.000 14.59193 266 ALA A CA 1
ATOM 2098 C C . ALA A 1 283 ? -26.82542 -25.47223 11.46884 1.000 19.97096 266 ALA A C 1
ATOM 2099 O O . ALA A 1 283 ? -26.13974 -26.43384 11.11003 1.000 19.75278 266 ALA A O 1
ATOM 2101 N N . HIS A 1 284 ? -26.67562 -24.87087 12.64896 1.000 17.07433 267 HIS A N 1
ATOM 2102 C CA . HIS A 1 284 ? -25.86402 -25.45369 13.71678 1.000 18.52023 267 HIS A CA 1
ATOM 2103 C C . HIS A 1 284 ? -26.71355 -25.55727 14.97774 1.000 20.11641 267 HIS A C 1
ATOM 2104 O O . HIS A 1 284 ? -27.05064 -24.54118 15.59542 1.000 18.27596 267 HIS A O 1
ATOM 2111 N N . ASN A 1 285 ? -27.03518 -26.78864 15.36041 1.000 15.50279 268 ASN A N 1
ATOM 2112 C CA A ASN A 1 285 ? -27.97351 -27.05058 16.44143 0.640 16.72525 268 ASN A CA 1
ATOM 2113 C CA B ASN A 1 285 ? -27.97511 -27.10400 16.42448 0.360 17.48355 268 ASN A CA 1
ATOM 2114 C C . ASN A 1 285 ? -27.27341 -27.18876 17.78300 1.000 19.86977 268 ASN A C 1
ATOM 2115 O O . ASN A 1 285 ? -26.10760 -27.57890 17.87335 1.000 22.98018 268 ASN A O 1
ATOM 2124 N N . GLN A 1 286 ? -28.00714 -26.85179 18.84270 1.000 17.08046 269 GLN A N 1
ATOM 2125 C CA . GLN A 1 286 ? -27.59221 -27.14010 20.21563 1.000 15.98703 269 GLN A CA 1
ATOM 2126 C C . GLN A 1 286 ? -28.54449 -28.18486 20.77930 1.000 22.31825 269 GLN A C 1
ATOM 2127 O O . GLN A 1 286 ? -29.75779 -27.96729 20.80667 1.000 23.05210 269 GLN A O 1
ATOM 2133 N N . ASP A 1 287 ? -28.00027 -29.29622 21.25399 1.000 18.19506 270 ASP A N 1
ATOM 2134 C CA . ASP A 1 287 ? -28.84779 -30.31219 21.86422 1.000 17.64862 270 ASP A CA 1
ATOM 2135 C C . ASP A 1 287 ? -29.52476 -29.74118 23.10355 1.000 19.63170 270 ASP A C 1
ATOM 2136 O O . ASP A 1 287 ? -28.86489 -29.14294 23.96171 1.000 19.74000 270 ASP A O 1
ATOM 2141 N N . LEU A 1 288 ? -30.85038 -29.91734 23.19569 1.000 18.00029 271 LEU A N 1
ATOM 2142 C CA . LEU A 1 288 ? -31.59453 -29.29142 24.28487 1.000 19.98030 271 LEU A CA 1
ATOM 2143 C C . LEU A 1 288 ? -31.25706 -29.88101 25.64848 1.000 22.26943 271 LEU A C 1
ATOM 2144 O O . LEU A 1 288 ? -31.61681 -29.28231 26.66331 1.000 18.90658 271 LEU A O 1
ATOM 2149 N N . GLY A 1 289 ? -30.56892 -31.02237 25.70456 1.000 19.59046 272 GLY A N 1
ATOM 2150 C CA . GLY A 1 289 ? -30.11419 -31.55327 26.97218 1.000 17.65796 272 GLY A CA 1
ATOM 2151 C C . GLY A 1 289 ? -28.73031 -31.09905 27.38555 1.000 19.19670 272 GLY A C 1
ATOM 2152 O O . GLY A 1 289 ? -28.25981 -31.46703 28.46836 1.000 21.20788 272 GLY A O 1
ATOM 2153 N N . LEU A 1 290 ? -28.06522 -30.29918 26.55536 1.000 18.54253 273 LEU A N 1
ATOM 2154 C CA . LEU A 1 290 ? -26.73222 -29.79302 26.84271 1.000 18.79626 273 LEU A CA 1
ATOM 2155 C C . LEU A 1 290 ? -26.80948 -28.30713 27.15410 1.000 20.78406 273 LEU A C 1
ATOM 2156 O O . LEU A 1 290 ? -27.68842 -27.60149 26.65309 1.000 18.60379 273 LEU A O 1
ATOM 2161 N N . ALA A 1 291 ? -25.87420 -27.83700 27.98846 1.000 18.33777 274 ALA A N 1
ATOM 2162 C CA . ALA A 1 291 ? -25.98317 -26.47499 28.50878 1.000 16.86058 274 ALA A CA 1
ATOM 2163 C C . ALA A 1 291 ? -25.77032 -25.42251 27.43200 1.000 18.90967 274 ALA A C 1
ATOM 2164 O O . ALA A 1 291 ? -26.14402 -24.26148 27.63611 1.000 19.41122 274 ALA A O 1
ATOM 2166 N N . GLY A 1 292 ? -25.21430 -25.79907 26.28233 1.000 17.60503 275 GLY A N 1
ATOM 2167 C CA . GLY A 1 292 ? -25.12632 -24.86942 25.16758 1.000 20.74925 275 GLY A CA 1
ATOM 2168 C C . GLY A 1 292 ? -26.46832 -24.42917 24.61344 1.000 22.16916 275 GLY A C 1
ATOM 2169 O O . GLY A 1 292 ? -26.51986 -23.44559 23.86996 1.000 21.09564 275 GLY A O 1
ATOM 2170 N N . SER A 1 293 ? -27.54855 -25.13279 24.94093 1.000 17.33726 276 SER A N 1
ATOM 2171 C CA . SER A 1 293 ? -28.87682 -24.70302 24.52205 1.000 15.34747 276 SER A CA 1
ATOM 2172 C C . SER A 1 293 ? -29.48944 -23.67314 25.46430 1.000 19.05849 276 SER A C 1
ATOM 2173 O O . SER A 1 293 ? -30.65251 -23.30862 25.27383 1.000 18.65271 276 SER A O 1
ATOM 2176 N N . CYS A 1 294 ? -28.76060 -23.19926 26.47423 1.000 19.52103 277 CYS A N 1
ATOM 2177 C CA . CYS A 1 294 ? -29.30093 -22.23021 27.43412 1.000 20.91017 277 CYS A CA 1
ATOM 2178 C C . CYS A 1 294 ? -28.42155 -20.98518 27.42528 1.000 20.74079 277 CYS A C 1
ATOM 2179 O O . CYS A 1 294 ? -27.39436 -20.94340 28.11190 1.000 20.93607 277 CYS A O 1
ATOM 2182 N N . LEU A 1 295 ? -28.84168 -19.96820 26.66033 1.000 17.72737 278 LEU A N 1
ATOM 2183 C CA . LEU A 1 295 ? -28.06200 -18.74229 26.49766 1.000 19.01146 278 LEU A CA 1
ATOM 2184 C C . LEU A 1 295 ? -28.60840 -17.65974 27.40907 1.000 21.43563 278 LEU A C 1
ATOM 2185 O O . LEU A 1 295 ? -29.78716 -17.30884 27.27935 1.000 20.33465 278 LEU A O 1
ATOM 2190 N N . PRO A 1 296 ? -27.80207 -17.07806 28.30398 1.000 19.96006 279 PRO A N 1
ATOM 2191 C CA . PRO A 1 296 ? -28.33523 -16.03609 29.19687 1.000 22.33220 279 PRO A CA 1
ATOM 2192 C C . PRO A 1 296 ? -28.86068 -14.80921 28.47450 1.000 20.59985 279 PRO A C 1
ATOM 2193 O O . PRO A 1 296 ? -29.81699 -14.19405 28.96203 1.000 21.44378 279 PRO A O 1
ATOM 2197 N N . VAL A 1 297 ? -28.28082 -14.43205 27.33681 1.000 18.40655 280 VAL A N 1
ATOM 2198 C CA . VAL A 1 297 ? -28.64583 -13.19375 26.64240 1.000 18.56090 280 VAL A CA 1
ATOM 2199 C C . VAL A 1 297 ? -29.27067 -13.56533 25.30503 1.000 18.28872 280 VAL A C 1
ATOM 2200 O O . VAL A 1 297 ? -28.59232 -14.09142 24.41223 1.000 20.05891 280 VAL A O 1
ATOM 2204 N N . PHE A 1 298 ? -30.56385 -13.29299 25.16669 1.000 18.91257 281 PHE A N 1
ATOM 2205 C CA . PHE A 1 298 ? -31.26043 -13.48412 23.90455 1.000 18.38829 281 PHE A CA 1
ATOM 2206 C C . PHE A 1 298 ? -30.89062 -12.39395 22.90189 1.000 19.78075 281 PHE A C 1
ATOM 2207 O O . PHE A 1 298 ? -30.60778 -11.25167 23.26843 1.000 19.50272 281 PHE A O 1
ATOM 2215 N N . SER A 1 299 ? -30.91032 -12.76332 21.62246 1.000 19.40128 282 SER A N 1
ATOM 2216 C CA . SER A 1 299 ? -30.92465 -11.80354 20.52282 1.000 21.38839 282 SER A CA 1
ATOM 2217 C C . SER A 1 299 ? -31.52725 -12.49256 19.30920 1.000 22.64066 282 SER A C 1
ATOM 2218 O O . SER A 1 299 ? -31.40314 -13.71322 19.15498 1.000 19.76098 282 SER A O 1
ATOM 2221 N N . THR A 1 300 ? -32.16426 -11.70881 18.43210 1.000 17.86392 283 THR A N 1
ATOM 2222 C CA . THR A 1 300 ? -32.55691 -12.30169 17.15585 1.000 18.87515 283 THR A CA 1
ATOM 2223 C C . THR A 1 300 ? -31.34030 -12.66660 16.31822 1.000 18.89277 283 THR A C 1
ATOM 2224 O O . THR A 1 300 ? -31.45884 -13.47494 15.39228 1.000 20.10826 283 THR A O 1
ATOM 2228 N N . LEU A 1 301 ? -30.16675 -12.13805 16.65698 1.000 18.48361 284 LEU A N 1
ATOM 2229 C CA . LEU A 1 301 ? -28.92345 -12.45706 15.94993 1.000 20.39920 284 LEU A CA 1
ATOM 2230 C C . LEU A 1 301 ? -27.77638 -12.47882 16.95123 1.000 19.80287 284 LEU A C 1
ATOM 2231 O O . LEU A 1 301 ? -27.06830 -11.48110 17.13837 1.000 22.73884 284 LEU A O 1
ATOM 2236 N N . PRO A 1 302 ? -27.56974 -13.60235 17.64011 1.000 17.35560 285 PRO A N 1
ATOM 2237 C CA . PRO A 1 302 ? -26.55582 -13.63903 18.70356 1.000 18.24201 285 PRO A CA 1
ATOM 2238 C C . PRO A 1 302 ? -25.13186 -13.89853 18.22786 1.000 18.65572 285 PRO A C 1
ATOM 2239 O O . PRO A 1 302 ? -24.25300 -14.10972 19.06924 1.000 20.01795 285 PRO A O 1
ATOM 2243 N N . PHE A 1 303 ? -24.86193 -13.85754 16.92424 1.000 18.18540 286 PHE A N 1
ATOM 2244 C CA . PHE A 1 303 ? -23.54442 -14.20003 16.40216 1.000 17.41128 286 PHE A CA 1
ATOM 2245 C C . PHE A 1 303 ? -23.13411 -13.24998 15.28029 1.000 18.82613 286 PHE A C 1
ATOM 2246 O O . PHE A 1 303 ? -23.96239 -12.55987 14.68245 1.000 17.81602 286 PHE A O 1
ATOM 2254 N N . ALA A 1 304 ? -21.82294 -13.23075 15.00623 1.000 15.61794 287 ALA A N 1
ATOM 2255 C CA . ALA A 1 304 ? -21.19755 -12.49982 13.90713 1.000 15.63140 287 ALA A CA 1
ATOM 2256 C C . ALA A 1 304 ? -20.36406 -13.48821 13.09389 1.000 17.93128 287 ALA A C 1
ATOM 2257 O O . ALA A 1 304 ? -20.14267 -14.62515 13.51970 1.000 18.89957 287 ALA A O 1
ATOM 2259 N N . TYR A 1 305 ? -19.88648 -13.06848 11.91571 1.000 16.68139 288 TYR A N 1
ATOM 2260 C CA . TYR A 1 305 ? -18.98699 -13.93132 11.14767 1.000 16.86283 288 TYR A CA 1
ATOM 2261 C C . TYR A 1 305 ? -17.81257 -13.13165 10.59748 1.000 19.67748 288 TYR A C 1
ATOM 2262 O O . TYR A 1 305 ? -17.87586 -11.90903 10.43270 1.000 18.15777 288 TYR A O 1
ATOM 2271 N N . CYS A 1 306 ? -16.72053 -13.85394 10.32139 1.000 16.92864 289 CYS A N 1
ATOM 2272 C CA . CYS A 1 306 ? -15.47722 -13.25185 9.85357 1.000 16.25352 289 CYS A CA 1
ATOM 2273 C C . CYS A 1 306 ? -15.00105 -13.96868 8.59694 1.000 18.15277 289 CYS A C 1
ATOM 2274 O O . CYS A 1 306 ? -15.30846 -15.14621 8.38265 1.000 16.90212 289 CYS A O 1
ATOM 2277 N N . ASN A 1 307 ? -14.25284 -13.24924 7.76163 1.000 19.39957 290 ASN A N 1
ATOM 2278 C CA . ASN A 1 307 ? -13.69462 -13.82318 6.54230 1.000 16.67063 290 ASN A CA 1
ATOM 2279 C C . ASN A 1 307 ? -12.16922 -13.73947 6.58758 1.000 17.05431 290 ASN A C 1
ATOM 2280 O O . ASN A 1 307 ? -11.57419 -13.11701 7.47844 1.000 18.58711 290 ASN A O 1
ATOM 2285 N N . ILE A 1 308 ? -11.52111 -14.40206 5.62542 1.000 17.45060 291 ILE A N 1
ATOM 2286 C CA . ILE A 1 308 ? -10.06741 -14.53682 5.69331 1.000 17.01313 291 ILE A CA 1
ATOM 2287 C C . ILE A 1 308 ? -9.34306 -13.23778 5.39959 1.000 20.77169 291 ILE A C 1
ATOM 2288 O O . ILE A 1 308 ? -8.11876 -13.16418 5.55723 1.000 21.30784 291 ILE A O 1
ATOM 2293 N N . HIS A 1 309 ? -10.05822 -12.20270 4.97985 1.000 19.06519 292 HIS A N 1
ATOM 2294 C CA . HIS A 1 309 ? -9.43415 -10.90845 4.74112 1.000 21.34501 292 HIS A CA 1
ATOM 2295 C C . HIS A 1 309 ? -9.42412 -10.02887 5.98702 1.000 19.48261 292 HIS A C 1
ATOM 2296 O O . HIS A 1 309 ? -9.18943 -8.81301 5.88478 1.000 20.98793 292 HIS A O 1
ATOM 2303 N N . GLN A 1 310 ? -9.64544 -10.63370 7.15950 1.000 21.75551 293 GLN A N 1
ATOM 2304 C CA . GLN A 1 310 ? -9.53367 -9.97881 8.46456 1.000 24.66570 293 GLN A CA 1
ATOM 2305 C C . GLN A 1 310 ? -10.59898 -8.89551 8.61259 1.000 22.12576 293 GLN A C 1
ATOM 2306 O O . GLN A 1 310 ? -10.32536 -7.78188 9.05714 1.000 20.97553 293 GLN A O 1
ATOM 2312 N N . VAL A 1 311 ? -11.82273 -9.25278 8.22585 1.000 17.83366 294 VAL A N 1
ATOM 2313 C CA . VAL A 1 311 ? -13.01346 -8.41962 8.34005 1.000 19.72596 294 VAL A CA 1
ATOM 2314 C C . VAL A 1 311 ? -14.09155 -9.26871 8.99828 1.000 20.45802 294 VAL A C 1
ATOM 2315 O O . VAL A 1 311 ? -14.25258 -10.44414 8.65364 1.000 21.46365 294 VAL A O 1
ATOM 2319 N N . CYS A 1 312 ? -14.82567 -8.69154 9.94803 1.000 20.13089 295 CYS A N 1
ATOM 2320 C CA . CYS A 1 312 ? -15.95120 -9.38597 10.56288 1.000 19.19024 295 CYS A CA 1
ATOM 2321 C C . CYS A 1 312 ? -17.20485 -8.54767 10.37555 1.000 22.05172 295 CYS A C 1
ATOM 2322 O O . CYS A 1 312 ? -17.14927 -7.31806 10.43789 1.000 22.26086 295 CYS A O 1
ATOM 2325 N N . HIS A 1 313 ? -18.32190 -9.22029 10.12844 1.000 18.58489 296 HIS A N 1
ATOM 2326 C CA . HIS A 1 313 ? -19.60864 -8.57060 9.89946 1.000 20.81942 296 HIS A CA 1
ATOM 2327 C C . HIS A 1 313 ? -20.60308 -9.01897 10.95732 1.000 21.56444 296 HIS A C 1
ATOM 2328 O O . HIS A 1 313 ? -20.76400 -10.22298 11.18753 1.000 19.29892 296 HIS A O 1
ATOM 2335 N N . TYR A 1 314 ? -21.30629 -8.06135 11.55932 1.000 17.84171 297 TYR A N 1
ATOM 2336 C CA . TYR A 1 314 ? -22.42839 -8.36059 12.43558 1.000 16.40832 297 TYR A CA 1
ATOM 2337 C C . TYR A 1 314 ? -23.68420 -7.72869 11.85364 1.000 15.72103 297 TYR A C 1
ATOM 2338 O O . TYR A 1 314 ? -23.70313 -6.52716 11.58724 1.000 17.94687 297 TYR A O 1
ATOM 2347 N N . ALA A 1 315 ? -24.71208 -8.54810 11.63082 1.000 18.90322 298 ALA A N 1
ATOM 2348 C CA . ALA A 1 315 ? -26.02219 -8.07178 11.18015 1.000 20.30758 298 ALA A CA 1
ATOM 2349 C C . ALA A 1 315 ? -25.93446 -7.35152 9.83500 1.000 22.39491 298 ALA A C 1
ATOM 2350 O O . ALA A 1 315 ? -26.5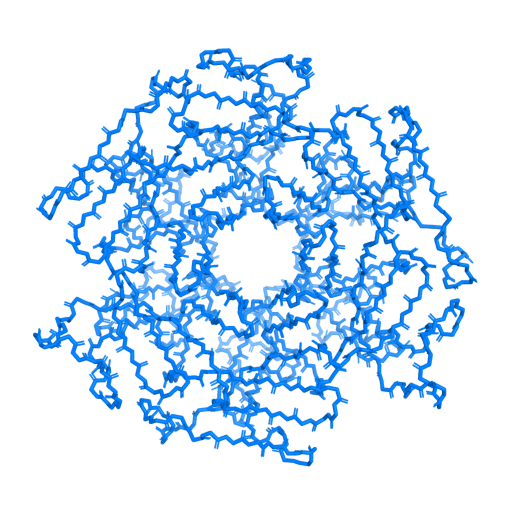3294 -6.29076 9.63329 1.000 21.91427 298 ALA A O 1
ATOM 2352 N N . GLN A 1 316 ? -25.20313 -7.95167 8.88996 1.000 18.69914 299 GLN A N 1
ATOM 2353 C CA . GLN A 1 316 ? -25.02932 -7.34721 7.57602 1.000 25.32771 299 GLN A CA 1
ATOM 2354 C C . GLN A 1 316 ? -25.54084 -8.21057 6.43041 1.000 21.69494 299 GLN A C 1
ATOM 2355 O O . GLN A 1 316 ? -25.40564 -7.80551 5.27036 1.000 25.86720 299 GLN A O 1
ATOM 2361 N N . ARG A 1 317 ? -26.13433 -9.37278 6.70393 1.000 20.11504 300 ARG A N 1
ATOM 2362 C CA . ARG A 1 317 ? -26.59145 -10.22336 5.61042 1.000 19.42077 300 ARG A CA 1
ATOM 2363 C C . ARG A 1 317 ? -27.98356 -10.79569 5.85547 1.000 20.83540 300 ARG A C 1
ATOM 2364 O O . ARG A 1 317 ? -28.93844 -10.02771 5.97417 1.000 21.28529 300 ARG A O 1
ATOM 2372 N N . ASN A 1 318 ? -28.14320 -12.12070 5.91803 1.000 18.79742 301 ASN A N 1
ATOM 2373 C CA . ASN A 1 318 ? -29.50127 -12.66833 5.99485 1.000 18.53937 301 ASN A CA 1
ATOM 2374 C C . ASN A 1 318 ? -29.55844 -13.88941 6.90184 1.000 18.17108 301 ASN A C 1
ATOM 2375 O O . ASN A 1 318 ? -30.29934 -14.83849 6.63741 1.000 18.82240 301 ASN A O 1
ATOM 2380 N N . ASP A 1 319 ? -28.79192 -13.88393 7.98836 1.000 16.67050 302 ASP A N 1
ATOM 2381 C CA . ASP A 1 319 ? -28.72179 -15.05341 8.85829 1.000 17.05365 302 ASP A CA 1
ATOM 2382 C C . ASP A 1 319 ? -29.86933 -15.01769 9.87301 1.000 18.58584 302 ASP A C 1
ATOM 2383 O O . ASP A 1 319 ? -30.57042 -14.00843 10.01067 1.000 18.92629 302 ASP A O 1
ATOM 2388 N N . ARG A 1 320 ? -30.09249 -16.13973 10.56888 1.000 18.46681 303 ARG A N 1
ATOM 2389 C CA . ARG A 1 320 ? -31.23922 -16.19991 11.47621 1.000 23.47053 303 ARG A CA 1
ATOM 2390 C C . ARG A 1 320 ? -30.96743 -17.13780 12.64846 1.000 17.50572 303 ARG A C 1
ATOM 2391 O O . ARG A 1 320 ? -29.91732 -17.77742 12.73552 1.000 18.60030 303 ARG A O 1
ATOM 2399 N N . SER A 1 321 ? -31.92887 -17.18507 13.57809 1.000 15.89796 304 SER A N 1
ATOM 2400 C CA A SER A 1 321 ? -31.81758 -17.99160 14.78553 0.620 15.29134 304 SER A CA 1
ATOM 2401 C CA B SER A 1 321 ? -31.81670 -17.99461 14.78281 0.380 15.46146 304 SER A CA 1
ATOM 2402 C C . SER A 1 321 ? -33.16032 -18.65108 15.05836 1.000 16.39793 304 SER A C 1
ATOM 2403 O O . SER A 1 321 ? -34.19758 -18.20667 14.56737 1.000 17.65843 304 SER A O 1
ATOM 2408 N N . TYR A 1 322 ? -33.12191 -19.72786 15.84841 1.000 15.43570 305 TYR A N 1
ATOM 2409 C CA . TYR A 1 322 ? -34.30852 -20.49461 16.21103 1.000 14.02063 305 TYR A CA 1
ATOM 2410 C C . TYR A 1 322 ? -34.26473 -20.80531 17.69946 1.000 18.68635 305 TYR A C 1
ATOM 2411 O O . TYR A 1 322 ? -33.21365 -21.17480 18.23561 1.000 17.02510 305 TYR A O 1
ATOM 2420 N N . TRP A 1 323 ? -35.41375 -20.67286 18.35695 1.000 17.44606 306 TRP A N 1
ATOM 2421 C CA . TRP A 1 323 ? -35.51541 -20.81262 19.80245 1.000 16.41738 306 TRP A CA 1
ATOM 2422 C C . TRP A 1 323 ? -36.74580 -21.64582 20.13490 1.000 18.14017 306 TRP A C 1
ATOM 2423 O O . TRP A 1 323 ? -37.73912 -21.61122 19.40792 1.000 17.83336 306 TRP A O 1
ATOM 2434 N N . LEU A 1 324 ? -36.68649 -22.38923 21.24098 1.000 17.13697 307 LEU A N 1
ATOM 2435 C CA . LEU A 1 324 ? -37.90345 -23.03513 21.72800 1.000 16.72175 307 LEU A CA 1
ATOM 2436 C C . LEU A 1 324 ? -38.91492 -21.97401 22.12679 1.000 18.79686 307 LEU A C 1
ATOM 2437 O O . LEU A 1 324 ? -38.55402 -20.88279 22.58064 1.000 20.45592 307 LEU A O 1
ATOM 2442 N N . ALA A 1 325 ? -40.19456 -22.30469 21.97567 1.000 18.15169 308 ALA A N 1
ATOM 2443 C CA . ALA A 1 325 ? -41.25878 -21.32081 22.13160 1.000 18.33676 308 ALA A CA 1
ATOM 2444 C C . ALA A 1 325 ? -42.09494 -21.58063 23.37848 1.000 21.72018 308 ALA A C 1
ATOM 2445 O O . ALA A 1 325 ? -42.15237 -22.69536 23.90692 1.000 22.90455 308 ALA A O 1
ATOM 2447 N N . SER A 1 326 ? -42.75863 -20.52300 23.83733 1.000 22.50036 309 SER A N 1
ATOM 2448 C CA . SER A 1 326 ? -43.77796 -20.63776 24.86802 1.000 22.64434 309 SER A CA 1
ATOM 2449 C C . SER A 1 326 ? -45.10201 -21.07421 24.24056 1.000 25.47158 309 SER A C 1
ATOM 2450 O O . SER A 1 326 ? -45.20173 -21.29533 23.03113 1.000 27.14479 309 SER A O 1
ATOM 2453 N N . ALA A 1 327 ? -46.14997 -21.17105 25.06531 1.000 28.62825 310 ALA A N 1
ATOM 2454 C CA . ALA A 1 327 ? -47.48222 -21.52377 24.58684 1.000 31.49146 310 ALA A CA 1
ATOM 2455 C C . ALA A 1 327 ? -48.36096 -20.29971 24.33953 1.000 35.41494 310 ALA A C 1
ATOM 2456 O O . ALA A 1 327 ? -49.58824 -20.42808 24.27915 1.000 34.56628 310 ALA A O 1
ATOM 2458 N N . ALA A 1 328 ? -47.76340 -19.11901 24.19876 1.000 30.72099 311 ALA A N 1
ATOM 2459 C CA . ALA A 1 328 ? -48.54663 -17.93622 23.87504 1.000 29.98103 311 ALA A CA 1
ATOM 2460 C C . ALA A 1 328 ? -49.22485 -18.12080 22.51503 1.000 34.55612 311 ALA A C 1
ATOM 2461 O O . ALA A 1 328 ? -48.72861 -18.86503 21.66212 1.000 31.81840 311 ALA A O 1
ATOM 2463 N N . PRO A 1 329 ? -50.36809 -17.46955 22.29105 1.000 38.81401 312 PRO A N 1
ATOM 2464 C CA . PRO A 1 329 ? -51.15067 -17.75237 21.07925 1.000 36.73973 312 PRO A CA 1
ATOM 2465 C C . PRO A 1 329 ? -50.40599 -17.37449 19.80538 1.000 30.00245 312 PRO A C 1
ATOM 2466 O O . PRO A 1 329 ? -49.69010 -16.37173 19.74899 1.000 29.26118 312 PRO A O 1
ATOM 2470 N N . LEU A 1 330 ? -50.60454 -18.19064 18.77751 1.000 34.33574 313 LEU A N 1
ATOM 2471 C CA . LEU A 1 330 ? -49.90293 -18.02379 17.51333 1.000 32.18596 313 LEU A CA 1
ATOM 2472 C C . LEU A 1 330 ? -50.12896 -16.62304 16.95448 1.000 30.82072 313 LEU A C 1
ATOM 2473 O O . LEU A 1 330 ? -51.28145 -16.18081 16.85151 1.000 32.27440 313 LEU A O 1
ATOM 2478 N N . PRO A 1 331 ? -49.07480 -15.89923 16.59024 1.000 27.41948 314 PRO A N 1
ATOM 2479 C CA . PRO A 1 331 ? -49.25799 -14.57510 15.99103 1.000 28.25381 314 PRO A CA 1
ATOM 2480 C C . PRO A 1 331 ? -49.65142 -14.65399 14.52216 1.000 28.33564 314 PRO A C 1
ATOM 2481 O O . PRO A 1 331 ? -49.26210 -15.56946 13.79174 1.000 31.83478 314 PRO A O 1
ATOM 2485 N N . MET A 1 332 ? -50.42870 -13.65527 14.09094 1.000 28.43429 315 MET A N 1
ATOM 2486 C CA . MET A 1 332 ? -50.85795 -13.56089 12.69904 1.000 31.19261 315 MET A CA 1
ATOM 2487 C C . MET A 1 332 ? -49.82216 -12.90300 11.79386 1.000 31.89084 315 MET A C 1
ATOM 2488 O O . MET A 1 332 ? -49.95628 -12.96997 10.56719 1.000 30.77523 315 MET A O 1
ATOM 2493 N N . MET A 1 333 ? -48.80787 -12.26330 12.36267 1.000 26.73926 316 MET A N 1
ATOM 2494 C CA . MET A 1 333 ? -47.73245 -11.65194 11.60044 1.000 27.06693 316 MET A CA 1
ATOM 2495 C C . MET A 1 333 ? -46.50922 -11.59840 12.50119 1.000 23.88399 316 MET A C 1
ATOM 2496 O O . MET A 1 333 ? -46.63653 -11.76974 13.72158 1.000 25.76117 316 MET A O 1
ATOM 2501 N N . PRO A 1 334 ? -45.31849 -11.37398 11.94293 1.000 25.72359 317 PRO A N 1
ATOM 2502 C CA . PRO A 1 334 ? -44.10925 -11.42725 12.77363 1.000 23.98657 317 PRO A CA 1
ATOM 2503 C C . PRO A 1 334 ? -44.19085 -10.49801 13.97537 1.000 25.24198 317 PRO A C 1
ATOM 2504 O O . PRO A 1 334 ? -44.74098 -9.39415 13.90070 1.000 23.56719 317 PRO A O 1
ATOM 2508 N N . LEU A 1 335 ? -43.65886 -10.98826 15.09604 1.000 22.50391 318 LEU A N 1
ATOM 2509 C CA . LEU A 1 335 ? -43.54593 -10.23027 16.33437 1.000 20.40182 318 LEU A CA 1
ATOM 2510 C C . LEU A 1 335 ? -42.31794 -9.34617 16.26714 1.000 20.90728 318 LEU A C 1
ATOM 2511 O O . LEU A 1 335 ? -41.22037 -9.83579 16.00465 1.000 22.15494 318 LEU A O 1
ATOM 2516 N N . SER A 1 336 ? -42.48714 -8.05980 16.53850 1.000 21.56413 319 SER A N 1
ATOM 2517 C CA . SER A 1 336 ? -41.39878 -7.10219 16.40272 1.000 24.21862 319 SER A CA 1
ATOM 2518 C C . SER A 1 336 ? -40.88105 -6.67594 17.76947 1.000 23.94862 319 SER A C 1
ATOM 2519 O O . SER A 1 336 ? -41.65754 -6.24850 18.63148 1.000 25.23236 319 SER A O 1
ATOM 2522 N N . GLU A 1 337 ? -39.56341 -6.78942 17.94564 1.000 24.25486 320 GLU A N 1
ATOM 2523 C CA . GLU A 1 337 ? -38.83652 -6.29607 19.10787 1.000 22.12244 320 GLU A CA 1
ATOM 2524 C C . GLU A 1 337 ? -39.47486 -6.72691 20.43283 1.000 22.94470 320 GLU A C 1
ATOM 2525 O O . GLU A 1 337 ? -39.52012 -7.92201 20.72099 1.000 21.41557 320 GLU A O 1
ATOM 2531 N N . GLU A 1 338 ? -39.98746 -5.79613 21.23967 1.000 26.58632 321 GLU A N 1
ATOM 2532 C CA A GLU A 1 338 ? -40.44698 -6.16646 22.57558 0.240 28.50715 321 GLU A CA 1
ATOM 2533 C CA B GLU A 1 338 ? -40.44981 -6.16318 22.57822 0.350 28.41088 321 GLU A CA 1
ATOM 2534 C CA C GLU A 1 338 ? -40.45200 -6.15842 22.57568 0.410 28.36295 321 GLU A CA 1
ATOM 2535 C C . GLU A 1 338 ? -41.57308 -7.19374 22.53605 1.000 29.46460 321 GLU A C 1
ATOM 2536 O O . GLU A 1 338 ? -41.74003 -7.96521 23.48903 1.000 30.11686 321 GLU A O 1
ATOM 2552 N N . ALA A 1 339 ? -42.34497 -7.23925 21.44456 1.000 22.58561 322 ALA A N 1
ATOM 2553 C CA . ALA A 1 339 ? -43.42914 -8.21642 21.34692 1.000 24.92157 322 ALA A CA 1
ATOM 2554 C C . ALA A 1 339 ? -42.92267 -9.65376 21.35669 1.000 27.37065 322 ALA A C 1
ATOM 2555 O O . ALA A 1 339 ? -43.71342 -10.58028 21.58347 1.000 22.89627 322 ALA A O 1
ATOM 2557 N N . ILE A 1 340 ? -41.62717 -9.85302 21.10449 1.000 23.03114 323 ILE A N 1
ATOM 2558 C CA . ILE A 1 340 ? -41.04228 -11.19111 21.06022 1.000 19.60366 323 ILE A CA 1
ATOM 2559 C C . ILE A 1 340 ? -41.04975 -11.84583 22.43614 1.000 22.16615 323 ILE A C 1
ATOM 2560 O O . ILE A 1 340 ? -41.19408 -13.07136 22.55250 1.000 23.70999 323 ILE A O 1
ATOM 2565 N N . ARG A 1 341 ? -40.86029 -11.05498 23.49250 1.000 21.87704 324 ARG A N 1
ATOM 2566 C CA . ARG A 1 341 ? -40.46941 -11.61027 24.78956 1.000 24.23341 324 ARG A CA 1
ATOM 2567 C C . ARG A 1 341 ? -41.38290 -12.71594 25.30989 1.000 29.96565 324 ARG A C 1
ATOM 2568 O O . ARG A 1 341 ? -40.85890 -13.75229 25.75187 1.000 26.82305 324 ARG A O 1
ATOM 2576 N N . PRO A 1 342 ? -42.71678 -12.58709 25.29220 1.000 23.16376 325 PRO A N 1
ATOM 2577 C CA . PRO A 1 342 ? -43.56075 -13.66091 25.85193 1.000 21.56646 325 PRO A CA 1
ATOM 2578 C C . PRO A 1 342 ? -43.52723 -14.95705 25.06985 1.000 22.96497 325 PRO A C 1
ATOM 2579 O O . PRO A 1 342 ? -44.11337 -15.94622 25.53734 1.000 26.43929 325 PRO A O 1
ATOM 2583 N N . TYR A 1 343 ? -42.86557 -14.99776 23.91366 1.000 21.64981 326 TYR A N 1
ATOM 2584 C CA . TYR A 1 343 ? -42.89077 -16.17261 23.05135 1.000 22.48766 326 TYR A CA 1
ATOM 2585 C C . TYR A 1 343 ? -41.66151 -17.06110 23.17067 1.000 23.59358 326 TYR A C 1
ATOM 2586 O O . TYR A 1 343 ? -41.67063 -18.16466 22.61046 1.000 22.63581 326 TYR A O 1
ATOM 2595 N N . VAL A 1 344 ? -40.61730 -16.63770 23.88148 1.000 21.12649 327 VAL A N 1
ATOM 2596 C CA . VAL A 1 344 ? -39.36715 -17.39914 23.92647 1.000 22.42716 327 VAL A CA 1
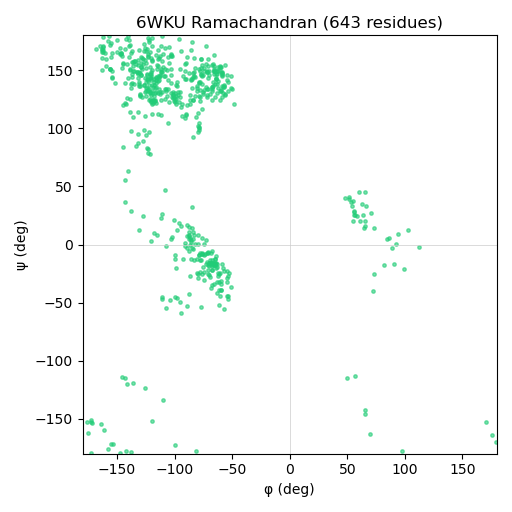ATOM 2597 C C . VAL A 1 344 ? -39.29953 -18.20584 25.21944 1.000 20.76384 327 VAL A C 1
ATOM 2598 O O . VAL A 1 344 ? -39.44639 -17.65630 26.31906 1.000 23.09667 327 VAL A O 1
ATOM 2602 N N . SER A 1 345 ? -39.05967 -19.50948 25.08251 1.000 18.11430 328 SER A N 1
ATOM 2603 C CA . SER A 1 345 ? -38.90622 -20.39284 26.23283 1.000 18.17980 328 SER A CA 1
ATOM 2604 C C . SER A 1 345 ? -37.67437 -20.00654 27.05467 1.000 21.14721 328 SER A C 1
ATOM 2605 O O . SER A 1 345 ? -36.65331 -19.56999 26.51779 1.000 21.16487 328 SER A O 1
ATOM 2608 N N . ARG A 1 346 ? -37.76901 -20.20478 28.36697 1.000 20.42240 329 ARG A N 1
ATOM 2609 C CA . ARG A 1 346 ? -36.67232 -19.97535 29.30009 1.000 19.61240 329 ARG A CA 1
ATOM 2610 C C . ARG A 1 346 ? -36.04750 -21.30408 29.71655 1.000 20.62801 329 ARG A C 1
ATOM 2611 O O . ARG A 1 346 ? -36.64081 -22.37526 29.56273 1.000 22.81934 329 ARG A O 1
ATOM 2619 N N . CYS A 1 347 ? -34.84922 -21.22118 30.28735 1.000 21.41163 330 CYS A N 1
ATOM 2620 C CA . CYS A 1 347 ? -34.14989 -22.43885 30.67072 1.000 22.67590 330 CYS A CA 1
ATOM 2621 C C . CYS A 1 347 ? -33.32018 -22.20522 31.92042 1.000 20.52801 330 CYS A C 1
ATOM 2622 O O . CYS A 1 347 ? -33.04920 -21.06925 32.31286 1.000 21.64305 330 CYS A O 1
ATOM 2625 N N . ALA A 1 348 ? -32.90873 -23.31427 32.53736 1.000 20.99527 331 ALA A N 1
ATOM 2626 C CA . ALA A 1 348 ? -32.02111 -23.28838 33.68659 1.000 21.07149 331 ALA A CA 1
ATOM 2627 C C . ALA A 1 348 ? -30.98287 -24.38411 33.51728 1.000 21.74317 331 ALA A C 1
ATOM 2628 O O . ALA A 1 348 ? -31.25833 -25.43819 32.93497 1.000 22.29345 331 ALA A O 1
ATOM 2630 N N . VAL A 1 349 ? -29.77982 -24.11854 34.01548 1.000 20.15269 332 VAL A N 1
ATOM 2631 C CA . VAL A 1 349 ? -28.70658 -25.10540 34.03326 1.000 23.34079 332 VAL A CA 1
ATOM 2632 C C . VAL A 1 349 ? -28.37668 -25.37034 35.49527 1.000 25.84405 332 VAL A C 1
ATOM 2633 O O . VAL A 1 349 ? -28.09446 -24.43102 36.25240 1.000 26.13855 332 VAL A O 1
ATOM 2637 N N . CYS A 1 350 ? -28.45252 -26.64342 35.89538 1.000 21.21913 333 CYS A N 1
ATOM 2638 C CA . CYS A 1 350 ? -28.35911 -27.07212 37.28424 1.000 25.77686 333 CYS A CA 1
ATOM 2639 C C . CYS A 1 350 ? -27.18015 -28.02047 37.45212 1.000 24.73857 333 CYS A C 1
ATOM 2640 O O . CYS A 1 350 ? -26.83959 -28.77329 36.53637 1.000 27.93802 333 CYS A O 1
ATOM 2643 N N . GLU A 1 351 ? -26.56647 -27.99101 38.63434 1.000 25.94661 334 GLU A N 1
ATOM 2644 C CA . GLU A 1 351 ? -25.44911 -28.87935 38.94563 1.000 28.55116 334 GLU A CA 1
ATOM 2645 C C . GLU A 1 351 ? -25.99964 -30.16217 39.56678 1.000 24.13653 334 GLU A C 1
ATOM 2646 O O . GLU A 1 351 ? -26.53114 -30.14326 40.68142 1.000 29.93106 334 GLU A O 1
ATOM 2652 N N . ALA A 1 352 ? -25.86804 -31.31751 38.81885 1.000 29.11783 335 ALA A N 1
ATOM 2653 C CA . ALA A 1 352 ? -26.41484 -32.61401 39.19989 1.000 28.72202 335 ALA A CA 1
ATOM 2654 C C . ALA A 1 352 ? -25.32390 -33.53506 39.73427 1.000 28.72752 335 ALA A C 1
ATOM 2655 O O . ALA A 1 352 ? -24.16121 -33.42321 39.33476 1.000 28.98224 335 ALA A O 1
ATOM 2657 N N . PRO A 1 353 ? -25.67721 -34.46565 40.63037 1.000 29.22161 336 PRO A N 1
ATOM 2658 C CA . PRO A 1 353 ? -24.66958 -35.38068 41.18899 1.000 30.13333 336 PRO A CA 1
ATOM 2659 C C . PRO A 1 353 ? -24.32626 -36.54722 40.27641 1.000 30.77279 336 PRO A C 1
ATOM 2660 O O . PRO A 1 353 ? -23.33383 -37.24795 40.53238 1.000 30.46168 336 PRO A O 1
ATOM 2664 N N . ALA A 1 354 ? -25.11184 -36.76776 39.22648 1.000 26.98562 337 ALA A N 1
ATOM 2665 C CA . ALA A 1 354 ? -24.90012 -37.84641 38.27190 1.000 29.62875 337 ALA A CA 1
ATOM 2666 C C . ALA A 1 354 ? -25.56019 -37.41962 36.96613 1.000 31.56305 337 ALA A C 1
ATOM 2667 O O . ALA A 1 354 ? -26.22542 -36.38365 36.90669 1.000 27.54182 337 ALA A O 1
ATOM 2669 N N . GLN A 1 355 ? -25.36825 -38.21257 35.90959 1.000 29.81469 338 GLN A N 1
ATOM 2670 C CA A GLN A 1 355 ? -25.88608 -37.85203 34.59472 0.520 29.81472 338 GLN A CA 1
ATOM 2671 C CA B GLN A 1 355 ? -25.88229 -37.85664 34.59005 0.480 29.89756 338 GLN A CA 1
ATOM 2672 C C . GLN A 1 355 ? -27.35792 -38.21226 34.46826 1.000 29.98624 338 GLN A C 1
ATOM 2673 O O . GLN A 1 355 ? -27.76785 -39.32390 34.81204 1.000 33.58850 338 GLN A O 1
ATOM 2684 N N . ALA A 1 356 ? -28.14585 -37.27804 33.94791 1.000 25.99666 339 ALA A N 1
ATOM 2685 C CA . ALA A 1 356 ? -29.54793 -37.53097 33.65537 1.000 24.59411 339 ALA A CA 1
ATOM 2686 C C . ALA A 1 356 ? -29.67541 -38.03294 32.22264 1.000 23.82298 339 ALA A C 1
ATOM 2687 O O . ALA A 1 356 ? -28.95252 -37.58166 31.32942 1.000 24.54599 339 ALA A O 1
ATOM 2689 N N . VAL A 1 357 ? -30.59142 -38.98295 32.01159 1.000 26.20588 340 VAL A N 1
ATOM 2690 C CA . VAL A 1 357 ? -30.86542 -39.54307 30.69471 1.000 23.54045 340 VAL A CA 1
ATOM 2691 C C . VAL A 1 357 ? -32.37289 -39.61444 30.51174 1.000 23.04466 340 VAL A C 1
ATOM 2692 O O . VAL A 1 357 ? -33.13726 -39.65385 31.47797 1.000 24.98860 340 VAL A O 1
ATOM 2696 N N . ALA A 1 358 ? -32.79347 -39.65471 29.25044 1.000 20.97366 341 ALA A N 1
ATOM 2697 C CA . ALA A 1 358 ? -34.19630 -39.85113 28.91332 1.000 19.82566 341 ALA A CA 1
ATOM 2698 C C . ALA A 1 358 ? -34.44480 -41.31032 28.57495 1.000 23.27471 341 ALA A C 1
ATOM 2699 O O . ALA A 1 358 ? -33.62076 -41.94851 27.91658 1.000 22.99292 341 ALA A O 1
ATOM 2701 N N . VAL A 1 359 ? -35.57933 -41.82471 29.04090 1.000 23.05523 342 VAL A N 1
ATOM 2702 C CA A VAL A 1 359 ? -36.07371 -43.15983 28.71706 0.650 23.24620 342 VAL A CA 1
ATOM 2703 C CA B VAL A 1 359 ? -36.05008 -43.15224 28.67781 0.350 23.27232 342 VAL A CA 1
ATOM 2704 C C . VAL A 1 359 ? -37.36126 -42.98390 27.92218 1.000 24.83373 342 VAL A C 1
ATOM 2705 O O . VAL A 1 359 ? -38.21269 -42.17576 28.30303 1.000 26.33978 342 VAL A O 1
ATOM 2712 N N . HIS A 1 360 ? -37.50584 -43.71643 26.82085 1.000 21.47594 343 HIS A N 1
ATOM 2713 C CA . HIS A 1 360 ? -38.67625 -43.57691 25.95472 1.000 20.58792 343 HIS A CA 1
ATOM 2714 C C . HIS A 1 360 ? -39.41949 -44.89654 25.85777 1.000 24.70667 343 HIS A C 1
ATOM 2715 O O . HIS A 1 360 ? -38.79960 -45.95720 25.79928 1.000 23.97359 343 HIS A O 1
ATOM 2722 N N . SER A 1 361 ? -40.74666 -44.83340 25.80246 1.000 20.42288 344 SER A N 1
ATOM 2723 C CA . SER A 1 361 ? -41.52330 -46.06585 25.83583 1.000 19.82545 344 SER A CA 1
ATOM 2724 C C . SER A 1 361 ? -41.98409 -46.55047 24.46640 1.000 23.94752 344 SER A C 1
ATOM 2725 O O . SER A 1 361 ? -42.32203 -47.73848 24.33592 1.000 23.61139 344 SER A O 1
ATOM 2728 N N . GLN A 1 362 ? -42.03000 -45.67502 23.45871 1.000 20.70663 345 GLN A N 1
ATOM 2729 C CA . GLN A 1 362 ? -42.73571 -45.97239 22.20585 1.000 22.37472 345 GLN A CA 1
ATOM 2730 C C . GLN A 1 362 ? -44.13073 -46.53006 22.49570 1.000 23.17218 345 GLN A C 1
ATOM 2731 O O . GLN A 1 362 ? -44.60535 -47.45486 21.83154 1.000 23.26282 345 GLN A O 1
ATOM 2737 N N . ASP A 1 363 ? -44.79179 -45.96001 23.50522 1.000 23.13610 346 ASP A N 1
ATOM 2738 C CA . ASP A 1 363 ? -46.05310 -46.48333 24.02292 1.000 23.80162 346 ASP A CA 1
ATOM 2739 C C . ASP A 1 363 ? -46.80742 -45.33054 24.67081 1.000 26.13959 346 ASP A C 1
ATOM 2740 O O . ASP A 1 363 ? -46.22227 -44.30000 25.00141 1.000 25.12847 346 ASP A O 1
ATOM 2745 N N . GLN A 1 364 ? -48.12104 -45.50225 24.85597 1.000 26.03733 347 GLN A N 1
ATOM 2746 C CA . GLN A 1 364 ? -48.86244 -44.48475 25.59867 1.000 28.61976 347 GLN A CA 1
ATOM 2747 C C . GLN A 1 364 ? -48.51393 -44.49002 27.08215 1.000 28.50099 347 GLN A C 1
ATOM 2748 O O . GLN A 1 364 ? -48.71336 -43.47500 27.75908 1.000 30.65240 347 GLN A O 1
ATOM 2754 N N . SER A 1 365 ? -47.99931 -45.60241 27.59763 1.000 26.88619 348 SER A N 1
ATOM 2755 C CA A SER A 1 365 ? -47.63890 -45.67702 29.00326 0.660 29.77114 348 SER A CA 1
ATOM 2756 C CA B SER A 1 365 ? -47.63365 -45.68456 29.00236 0.340 30.57332 348 SER A CA 1
ATOM 2757 C C . SER A 1 365 ? -46.33301 -44.93593 29.26235 1.000 31.72726 348 SER A C 1
ATOM 2758 O O . SER A 1 365 ? -45.42480 -44.91099 28.42398 1.000 29.85552 348 SER A O 1
ATOM 2763 N N . ILE A 1 366 ? -46.25264 -44.32096 30.43395 1.000 33.89511 349 ILE A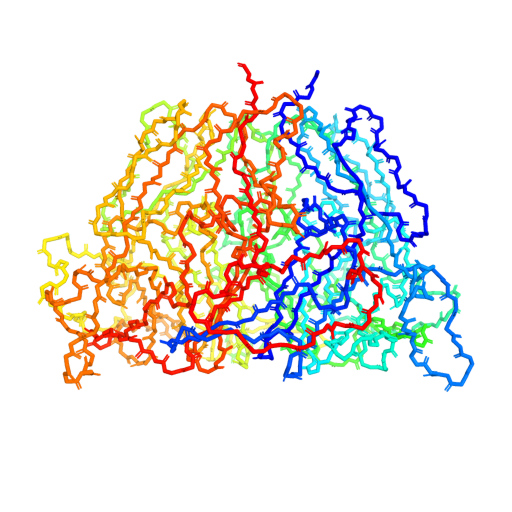 N 1
ATOM 2764 C CA . ILE A 1 366 ? -45.01484 -43.64714 30.84280 1.000 34.55805 349 ILE A CA 1
ATOM 2765 C C . ILE A 1 366 ? -43.97625 -44.70801 31.17939 1.000 30.22232 349 ILE A C 1
ATOM 2766 O O . ILE A 1 366 ? -44.25975 -45.59790 31.99714 1.000 33.43701 349 ILE A O 1
ATOM 2771 N N . PRO A 1 367 ? -42.78204 -44.67248 30.59874 1.000 26.72501 350 PRO A N 1
ATOM 2772 C CA . PRO A 1 367 ? -41.76996 -45.66686 30.95810 1.000 28.46711 350 PRO A CA 1
ATOM 2773 C C . PRO A 1 367 ? -41.22961 -45.39143 32.34851 1.000 35.59087 350 PRO A C 1
ATOM 2774 O O . PRO A 1 367 ? -40.89631 -44.24309 32.67917 1.000 36.40080 350 PRO A O 1
ATOM 2778 N N . PRO A 1 368 ? -41.11735 -46.41299 33.18945 1.000 35.80730 351 PRO A N 1
ATOM 2779 C CA . PRO A 1 368 ? -40.60240 -46.19754 34.54242 1.000 33.66371 351 PRO A CA 1
ATOM 2780 C C . PRO A 1 368 ? -39.09335 -46.03720 34.54554 1.000 38.67500 351 PRO A C 1
ATOM 2781 O O . PRO A 1 368 ? -38.37887 -46.62151 33.72846 1.000 39.12634 351 PRO A O 1
ATOM 2785 N N . CYS A 1 369 ? -38.61260 -45.21101 35.47093 1.000 39.18057 352 CYS A N 1
ATOM 2786 C CA . CYS A 1 369 ? -37.18646 -45.19264 35.74241 1.000 39.04092 352 CYS A CA 1
ATOM 2787 C C . CYS A 1 369 ? -36.78493 -46.53176 36.35080 1.000 39.06989 352 CYS A C 1
ATOM 2788 O O . CYS A 1 369 ? -37.53393 -47.09516 37.15286 1.000 37.34719 352 CYS A O 1
ATOM 2791 N N . PRO A 1 370 ? -35.63480 -47.07743 35.97460 1.000 34.93034 353 PRO A N 1
ATOM 2792 C CA . PRO A 1 370 ? -35.10727 -48.23394 36.70195 1.000 35.35696 353 PRO A CA 1
ATOM 2793 C C . PRO A 1 370 ? -35.07683 -47.94519 38.19713 1.000 39.15725 353 PRO A C 1
ATOM 2794 O O . PRO A 1 370 ? -34.86727 -46.80610 38.61649 1.000 36.58304 353 PRO A O 1
ATOM 2798 N N . GLN A 1 371 ? -35.33752 -48.97002 39.01249 1.000 42.18714 354 GLN A N 1
ATOM 2799 C CA A GLN A 1 371 ? -35.36419 -48.74763 40.45054 0.520 47.79320 354 GLN A CA 1
ATOM 2800 C CA B GLN A 1 371 ? -35.35701 -48.76990 40.45569 0.480 47.86147 354 GLN A CA 1
ATOM 2801 C C . GLN A 1 371 ? -34.00115 -48.25714 40.92259 1.000 47.05972 354 GLN A C 1
ATOM 2802 O O . GLN A 1 371 ? -32.96000 -48.65448 40.39093 1.000 44.93927 354 GLN A O 1
ATOM 2813 N N . THR A 1 372 ? -34.03020 -47.34924 41.90705 1.000 50.11327 355 THR A N 1
ATOM 2814 C CA . THR A 1 372 ? -32.89291 -46.61342 42.46896 1.000 55.68253 355 THR A CA 1
ATOM 2815 C C . THR A 1 372 ? -32.50341 -45.39961 41.62293 1.000 59.69897 355 THR A C 1
ATOM 2816 O O . THR A 1 372 ? -31.79533 -44.51647 42.11818 1.000 67.37410 355 THR A O 1
ATOM 2820 N N . TRP A 1 373 ? -32.93734 -45.32933 40.36016 1.000 50.89624 356 TRP A N 1
ATOM 2821 C CA . TRP A 1 373 ? -32.70161 -44.12711 39.56226 1.000 39.68426 356 TRP A CA 1
ATOM 2822 C C . TRP A 1 373 ? -33.73508 -43.07017 39.92999 1.000 45.70753 356 TRP A C 1
ATOM 2823 O O . TRP A 1 373 ? -34.93619 -43.35376 39.97694 1.000 51.61893 356 TRP A O 1
ATOM 2834 N N . ARG A 1 374 ? -33.27018 -41.84990 40.17643 1.000 39.70688 357 ARG A N 1
ATOM 2835 C CA . ARG A 1 374 ? -34.15457 -40.76763 40.58292 1.000 36.08567 357 ARG A CA 1
ATOM 2836 C C . ARG A 1 374 ? -34.90107 -40.20927 39.37509 1.000 32.51844 357 ARG A C 1
ATOM 2837 O O . ARG A 1 374 ? -34.28432 -39.83538 38.37492 1.000 31.34995 357 ARG A O 1
ATOM 2845 N N . SER A 1 375 ? -36.22773 -40.14397 39.47851 1.000 32.03522 358 SER A N 1
ATOM 2846 C CA . SER A 1 375 ? -37.05346 -39.54104 38.44041 1.000 26.93110 358 SER A CA 1
ATOM 2847 C C . SER A 1 375 ? -37.05741 -38.02075 38.56691 1.000 28.66229 358 SER A C 1
ATOM 2848 O O . SER A 1 375 ? -37.19924 -37.48033 39.66839 1.000 33.90396 358 SER A O 1
ATOM 2851 N N . LEU A 1 376 ? -36.92717 -37.32958 37.42980 1.000 26.78360 359 LEU A N 1
ATOM 2852 C CA . LEU A 1 376 ? -36.89675 -35.86527 37.39563 1.000 26.53707 359 LEU A CA 1
ATOM 2853 C C . LEU A 1 376 ? -38.12562 -35.24077 36.74802 1.000 28.69620 359 LEU A C 1
ATOM 2854 O O . LEU A 1 376 ? -38.67676 -34.27787 37.29054 1.000 32.02648 359 LEU A O 1
ATOM 2859 N N . TRP A 1 377 ? -38.55797 -35.73551 35.58728 1.000 26.62855 360 TRP A N 1
ATOM 2860 C CA . TRP A 1 377 ? -39.81516 -35.29120 34.99260 1.000 25.05823 360 TRP A CA 1
ATOM 2861 C C . TRP A 1 377 ? -40.27441 -36.30531 33.95336 1.000 28.49134 360 TRP A C 1
ATOM 2862 O O . TRP A 1 377 ? -39.54152 -37.22365 33.58214 1.000 26.11787 360 TRP A O 1
ATOM 2873 N N . ILE A 1 378 ? -41.51610 -36.12425 33.49644 1.000 25.73196 361 ILE A N 1
ATOM 2874 C CA A ILE A 1 378 ? -42.07894 -36.96137 32.44511 0.590 24.82773 361 ILE A CA 1
ATOM 2875 C CA B ILE A 1 378 ? -42.15452 -36.95421 32.48106 0.410 25.35328 361 ILE A CA 1
ATOM 2876 C C . ILE A 1 378 ? -42.52101 -36.06004 31.30288 1.000 29.15542 361 ILE A C 1
ATOM 2877 O O . ILE A 1 378 ? -42.81500 -34.87509 31.48790 1.000 27.31144 361 ILE A O 1
ATOM 2886 N N . GLY A 1 379 ? -42.52479 -36.61616 30.10243 1.000 23.02538 362 GLY A N 1
ATOM 2887 C CA . GLY A 1 379 ? -42.85751 -35.82911 28.93036 1.000 24.30881 362 GLY A CA 1
ATOM 2888 C C . GLY A 1 379 ? -43.19758 -36.61287 27.68760 1.000 22.98218 362 GLY A C 1
ATOM 2889 O O . GLY A 1 379 ? -43.66887 -37.75116 27.76171 1.000 23.24433 362 GLY A O 1
ATOM 2890 N N . TYR A 1 380 ? -42.97984 -35.96925 26.53986 1.000 21.73505 363 TYR A N 1
ATOM 2891 C CA . TYR A 1 380 ? -43.25772 -36.51413 25.21574 1.000 22.41496 363 TYR A CA 1
ATOM 2892 C C . TYR A 1 380 ? -41.96412 -36.55843 24.41443 1.000 20.53626 363 TYR A C 1
ATOM 2893 O O . TYR A 1 380 ? -41.12527 -35.66441 24.53844 1.000 21.22473 363 TYR A O 1
ATOM 2902 N N . SER A 1 381 ? -41.81625 -37.58781 23.57591 1.000 19.12585 364 SER A N 1
ATOM 2903 C CA . SER A 1 381 ? -40.55553 -37.88436 22.88007 1.000 17.57787 364 SER A CA 1
ATOM 2904 C C . SER A 1 381 ? -40.36797 -36.98379 21.66272 1.000 19.99693 364 SER A C 1
ATOM 2905 O O . SER A 1 381 ? -40.93273 -37.23708 20.59537 1.000 19.68449 364 SER A O 1
ATOM 2908 N N . PHE A 1 382 ? -39.51696 -35.95975 21.81249 1.00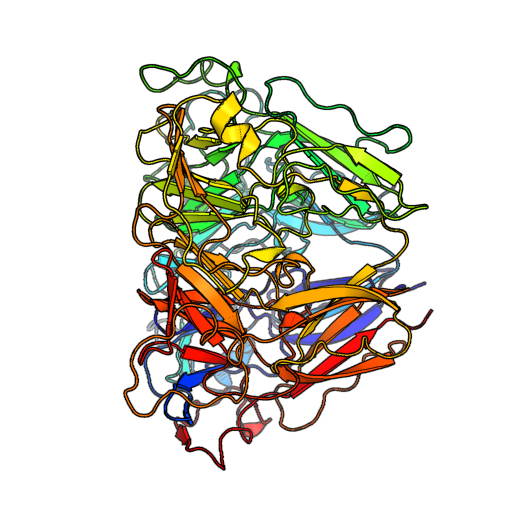0 17.06546 365 PHE A N 1
ATOM 2909 C CA . PHE A 1 382 ? -39.21556 -34.96886 20.77776 1.000 17.02474 365 PHE A CA 1
ATOM 2910 C C . PHE A 1 382 ? -37.98280 -35.40708 19.98784 1.000 19.20847 365 PHE A C 1
ATOM 2911 O O . PHE A 1 382 ? -36.90499 -35.57480 20.57116 1.000 19.44689 365 PHE A O 1
ATOM 2919 N N . LEU A 1 383 ? -38.12597 -35.57763 18.66716 1.000 16.04983 366 LEU A N 1
ATOM 2920 C CA . LEU A 1 383 ? -37.07153 -36.19570 17.85356 1.000 16.01605 366 LEU A CA 1
ATOM 2921 C C . LEU A 1 383 ? -36.31520 -35.22887 16.94869 1.000 17.85479 366 LEU A C 1
ATOM 2922 O O . LEU A 1 383 ? -35.08324 -35.20505 16.98535 1.000 17.16170 366 LEU A O 1
ATOM 2927 N N . MET A 1 384 ? -36.99046 -34.46173 16.09123 1.000 15.44461 367 MET A N 1
ATOM 2928 C CA . MET A 1 384 ? -36.26572 -33.56438 15.19199 1.000 13.51056 367 MET A CA 1
ATOM 2929 C C . MET A 1 384 ? -37.18647 -32.43317 14.73952 1.000 15.63262 367 MET A C 1
ATOM 2930 O O . MET A 1 384 ? -38.33522 -32.33043 15.17003 1.000 16.12292 367 MET A O 1
ATOM 2935 N N . HIS A 1 385 ? -36.63636 -31.53564 13.91748 1.000 15.74960 368 HIS A N 1
ATOM 2936 C CA . HIS A 1 385 ? -37.34119 -30.32446 13.48856 1.000 15.31114 368 HIS A CA 1
ATOM 2937 C C . HIS A 1 385 ? -36.75178 -29.85581 12.16705 1.000 15.59550 368 HIS A C 1
ATOM 2938 O O . HIS A 1 385 ? -35.56966 -30.07878 11.89320 1.000 16.31283 368 HIS A O 1
ATOM 2945 N N . THR A 1 386 ? -37.57432 -29.19995 11.34681 1.000 16.65543 369 THR A N 1
ATOM 2946 C CA . THR A 1 386 ? -37.06272 -28.49672 10.17357 1.000 15.41465 369 THR A CA 1
ATOM 2947 C C . THR A 1 386 ? -37.63787 -27.08477 10.14270 1.000 15.08860 369 THR A C 1
ATOM 2948 O O . THR A 1 386 ? -38.82063 -26.87487 10.43440 1.000 14.74455 369 THR A O 1
ATOM 2952 N N . GLY A 1 387 ? -36.78387 -26.12433 9.81342 1.000 15.45564 370 GLY A N 1
ATOM 2953 C CA . GLY A 1 387 ? -37.17942 -24.72717 9.70776 1.000 15.68060 370 GLY A CA 1
ATOM 2954 C C . GLY A 1 387 ? -37.16451 -24.24695 8.26930 1.000 18.80808 370 GLY A C 1
ATOM 2955 O O . GLY A 1 387 ? -37.68520 -24.91947 7.38423 1.000 18.86974 370 GLY A O 1
ATOM 2956 N N . ALA A 1 388 ? -36.58337 -23.07882 8.00986 1.000 18.33351 371 ALA A N 1
ATOM 2957 C CA . ALA A 1 388 ? -36.52801 -22.58613 6.64162 1.000 17.88148 371 ALA A CA 1
ATOM 2958 C C . ALA A 1 388 ? -35.64948 -23.48301 5.77294 1.000 17.92182 371 ALA A C 1
ATOM 2959 O O . ALA A 1 388 ? -34.67094 -24.07583 6.23677 1.000 18.19675 371 ALA A O 1
ATOM 2961 N N . GLY A 1 389 ? -35.99070 -23.54968 4.48828 1.000 17.56770 372 GLY A N 1
ATOM 2962 C CA . GLY A 1 389 ? -35.13810 -24.25920 3.55727 1.000 17.33883 372 GLY A CA 1
ATOM 2963 C C . GLY A 1 389 ? -35.10076 -25.74458 3.86495 1.000 18.82975 372 GLY A C 1
ATOM 2964 O O . GLY A 1 389 ? -36.09039 -26.35538 4.29673 1.000 18.77346 372 GLY A O 1
ATOM 2965 N N . ASP A 1 390 ? -33.94001 -26.34220 3.62598 1.000 18.31886 373 ASP A N 1
ATOM 2966 C CA . ASP A 1 390 ? -33.74196 -27.75040 3.92781 1.000 23.13397 373 ASP A CA 1
ATOM 2967 C C . ASP A 1 390 ? -32.98646 -27.96287 5.23846 1.000 23.17382 373 ASP A C 1
ATOM 2968 O O . ASP A 1 390 ? -32.42988 -29.04459 5.45795 1.000 21.97570 373 ASP A O 1
ATOM 2973 N N . GLN A 1 391 ? -32.98954 -26.97471 6.12976 1.000 17.21397 374 GLN A N 1
ATOM 2974 C CA . GLN A 1 391 ? -32.18720 -27.06193 7.34023 1.000 17.43487 374 GLN A CA 1
ATOM 2975 C C . GLN A 1 391 ? -33.04749 -27.39503 8.55288 1.000 20.43100 374 GLN A C 1
ATOM 2976 O O . GLN A 1 391 ? -34.28078 -27.29475 8.53504 1.000 18.76016 374 GLN A O 1
ATOM 2982 N N . GLY A 1 392 ? -32.36874 -27.85240 9.59982 1.000 19.04906 375 GLY A N 1
ATOM 2983 C CA . GLY A 1 392 ? -33.04797 -28.30266 10.80547 1.000 20.20859 375 GLY A CA 1
ATOM 2984 C C . GLY A 1 392 ? -32.06491 -28.98752 11.72853 1.000 16.24487 375 GLY A C 1
ATOM 2985 O O . GLY A 1 392 ? -30.86123 -28.70659 11.69549 1.000 18.31616 375 GLY A O 1
ATOM 2986 N N . GLY A 1 393 ? -32.58583 -29.90508 12.53394 1.000 16.62470 376 GLY A N 1
ATOM 2987 C CA . GLY A 1 393 ? -31.73702 -30.62021 13.47398 1.000 18.30839 376 GLY A CA 1
ATOM 2988 C C . GLY A 1 393 ? -32.59113 -31.52167 14.32983 1.000 18.36662 376 GLY A C 1
ATOM 2989 O O . GLY A 1 393 ? -33.75167 -31.77282 14.00119 1.000 16.23775 376 GLY A O 1
ATOM 2990 N N . GLY A 1 394 ? -32.02896 -31.99664 15.43799 1.000 16.53831 377 GLY A N 1
ATOM 2991 C CA . GLY A 1 394 ? -32.81938 -32.88771 16.27201 1.000 16.18993 377 GLY A CA 1
ATOM 2992 C C . GLY A 1 394 ? -32.13552 -33.20858 17.58156 1.000 19.64550 377 GLY A C 1
ATOM 2993 O O . GLY A 1 394 ? -31.02612 -32.74736 17.86454 1.000 16.18312 377 GLY A O 1
ATOM 2994 N N . GLN A 1 395 ? -32.81517 -34.03540 18.37546 1.000 16.66422 378 GLN A N 1
ATOM 2995 C CA . GLN A 1 395 ? -32.38625 -34.36669 19.72324 1.000 14.01996 378 GLN A CA 1
ATOM 2996 C C . GLN A 1 395 ? -31.83973 -35.78671 19.77058 1.000 15.34362 378 GLN A C 1
ATOM 2997 O O . GLN A 1 395 ? -32.26749 -36.65665 19.00713 1.000 17.52720 378 GLN A O 1
ATOM 3003 N N . ALA A 1 396 ? -30.89994 -36.01142 20.68087 1.000 17.11578 379 ALA A N 1
ATOM 3004 C CA . ALA A 1 396 ? -30.46866 -37.37449 20.99566 1.000 15.26475 379 ALA A CA 1
ATOM 3005 C C . ALA A 1 396 ? -31.49385 -38.00630 21.91631 1.000 15.15075 379 ALA A C 1
ATOM 3006 O O . ALA A 1 396 ? -31.85278 -37.42312 22.94566 1.000 17.08408 379 ALA A O 1
ATOM 3008 N N . LEU A 1 397 ? -31.98143 -39.20229 21.55929 1.000 16.91543 380 LEU A N 1
ATOM 3009 C CA . LEU A 1 397 ? -33.01846 -39.79331 22.39580 1.000 18.50032 380 LEU A CA 1
ATOM 3010 C C . LEU A 1 397 ? -32.51169 -40.18846 23.78021 1.000 17.83538 380 LEU A C 1
ATOM 3011 O O . LEU A 1 397 ? -33.31905 -40.30147 24.70525 1.000 21.00973 380 LEU A O 1
ATOM 3016 N N . MET A 1 398 ? -31.20344 -40.39159 23.96270 1.000 15.92162 381 MET A N 1
ATOM 3017 C CA . MET A 1 398 ? -30.72322 -40.61852 25.31989 1.000 16.40575 381 MET A CA 1
ATOM 3018 C C . MET A 1 398 ? -30.62224 -39.32771 26.12834 1.000 19.62245 381 MET A C 1
ATOM 3019 O O . MET A 1 398 ? -30.52239 -39.39275 27.35988 1.000 20.56687 381 MET A O 1
ATOM 3024 N N . SER A 1 399 ? -30.70028 -38.16702 25.47580 1.000 18.48719 382 SER A N 1
ATOM 3025 C CA . SER A 1 399 ? -30.56472 -36.85597 26.11446 1.000 17.10045 382 SER A CA 1
ATOM 3026 C C . SER A 1 399 ? -31.89791 -36.38895 26.69190 1.000 18.76394 382 SER A C 1
ATOM 3027 O O . SER A 1 399 ? -32.94126 -36.59935 26.07566 1.000 19.03903 382 SER A O 1
ATOM 3030 N N . PRO A 1 400 ? -31.88607 -35.73175 27.85615 1.000 20.03960 383 PRO A N 1
ATOM 3031 C CA . PRO A 1 400 ? -33.12602 -35.12283 28.36788 1.000 19.50907 383 PRO A CA 1
ATOM 3032 C C . PRO A 1 400 ? -33.74747 -34.11910 27.41383 1.000 18.79623 383 PRO A C 1
ATOM 3033 O O . PRO A 1 400 ? -34.94192 -33.82460 27.54742 1.000 21.53402 383 PRO A O 1
ATOM 3037 N N . GLY A 1 401 ? -32.97652 -33.57958 26.46449 1.000 19.21213 384 GLY A N 1
ATOM 3038 C CA . GLY A 1 401 ? -33.53611 -32.67054 25.47612 1.000 19.31418 384 GLY A CA 1
ATOM 3039 C C . GLY A 1 401 ? -34.54366 -33.31114 24.54556 1.000 21.68399 384 GLY A C 1
ATOM 3040 O O . GLY A 1 401 ? -35.29865 -32.59790 23.88066 1.000 17.79787 384 GLY A O 1
ATOM 3041 N N . SER A 1 402 ? -34.58628 -34.64004 24.48868 1.000 20.00598 385 SER A N 1
ATOM 3042 C CA . SER A 1 402 ? -35.60519 -35.33667 23.71607 1.000 17.98832 385 SER A CA 1
ATOM 3043 C C . SER A 1 402 ? -36.88712 -35.58015 24.51241 1.000 21.14726 385 SER A C 1
ATOM 3044 O O . SER A 1 402 ? -37.80333 -36.24443 24.00971 1.000 22.80774 385 SER A O 1
ATOM 3047 N N . CYS A 1 403 ? -36.98082 -35.06739 25.73711 1.000 18.71177 386 CYS A N 1
ATOM 3048 C CA . CYS A 1 403 ? -38.14706 -35.30424 26.58532 1.000 19.55836 386 CYS A CA 1
ATOM 3049 C C . CYS A 1 403 ? -38.71228 -33.95819 27.03044 1.000 22.85163 386 CYS A C 1
ATOM 3050 O O . CYS A 1 403 ? -38.27399 -33.38972 28.03380 1.000 24.52692 386 CYS A O 1
ATOM 3053 N N . LEU A 1 404 ? -39.69792 -33.45979 26.28947 1.000 20.50897 387 LEU A N 1
ATOM 3054 C CA . LEU A 1 404 ? -40.32186 -32.17385 26.58482 1.000 21.97759 387 LEU A CA 1
ATOM 3055 C C . LEU A 1 404 ? -41.60399 -32.40238 27.37322 1.000 22.98363 387 LEU A C 1
ATOM 3056 O O . LEU A 1 404 ? -42.44313 -33.22364 26.98742 1.000 22.30961 387 LEU A O 1
ATOM 3061 N N . GLU A 1 405 ? -41.75683 -31.66452 28.47052 1.000 21.08710 388 GLU A N 1
ATOM 3062 C CA . GLU A 1 405 ? -42.88254 -31.89966 29.36344 1.000 20.77370 388 GLU A CA 1
ATOM 3063 C C . GLU A 1 405 ? -44.22013 -31.63648 28.67579 1.000 21.78671 388 GLU A C 1
ATOM 3064 O O . GLU A 1 405 ? -45.21213 -32.30415 28.98386 1.000 23.70818 388 GLU A O 1
ATOM 3070 N N . ASP A 1 406 ? -44.26764 -30.68174 27.74492 1.000 20.91798 389 ASP A N 1
ATOM 3071 C CA . ASP A 1 406 ? -45.50355 -30.28995 27.07009 1.000 21.88005 389 ASP A CA 1
ATOM 3072 C C . ASP A 1 406 ? -45.36818 -30.60886 25.58700 1.000 22.32852 389 ASP A C 1
ATOM 3073 O O . ASP A 1 406 ? -44.45794 -30.10546 24.92125 1.000 21.77752 389 ASP A O 1
ATOM 3078 N N . PHE A 1 407 ? -46.27196 -31.43538 25.06622 1.000 21.41212 390 PHE A N 1
ATOM 3079 C CA . PHE A 1 407 ? -46.31877 -31.62859 23.62402 1.000 18.63823 390 PHE A CA 1
ATOM 3080 C C . PHE A 1 407 ? -46.76890 -30.34229 22.93774 1.000 22.29861 390 PHE A C 1
ATOM 3081 O O . PHE A 1 407 ? -47.70585 -29.67975 23.38770 1.000 24.79875 390 PHE A O 1
ATOM 3089 N N . ARG A 1 408 ? -46.08635 -29.98388 21.84844 1.000 22.14226 391 ARG A N 1
ATOM 3090 C CA . ARG A 1 408 ? -46.46161 -28.82711 21.03687 1.000 25.34091 391 ARG A CA 1
ATOM 3091 C C . ARG A 1 408 ? -46.30763 -29.19233 19.57094 1.000 22.21419 391 ARG A C 1
ATOM 3092 O O . ARG A 1 408 ? -45.22183 -29.59898 19.14783 1.000 21.95015 391 ARG A O 1
ATOM 3100 N N . ALA A 1 409 ? -47.37734 -29.02379 18.79056 1.000 22.08571 392 ALA A N 1
ATOM 3101 C CA . ALA A 1 409 ? -47.22951 -29.13509 17.34135 1.000 20.26197 392 ALA A CA 1
ATOM 3102 C C . ALA A 1 409 ? -46.24174 -28.10660 16.81298 1.000 21.09514 392 ALA A C 1
ATOM 3103 O O . ALA A 1 409 ? -45.50930 -28.37951 15.85077 1.000 20.69973 392 ALA A O 1
ATOM 3105 N N . ALA A 1 410 ? -46.20062 -26.92598 17.43834 1.000 20.57267 393 ALA A N 1
ATOM 3106 C CA . ALA A 1 410 ? -45.31065 -25.83108 17.05395 1.000 20.17950 393 ALA A CA 1
ATOM 3107 C C . ALA A 1 410 ? -44.43025 -25.46646 18.24495 1.000 20.39775 393 ALA A C 1
ATOM 3108 O O . ALA A 1 410 ? -44.66810 -24.45251 18.92146 1.000 21.67978 393 ALA A O 1
ATOM 3110 N N . PRO A 1 411 ? -43.39000 -26.25436 18.52257 1.000 17.35062 394 PRO A N 1
ATOM 3111 C CA . PRO A 1 411 ? -42.58744 -26.02455 19.72937 1.000 17.30652 394 PRO A CA 1
ATOM 3112 C C . PRO A 1 411 ? -41.48446 -24.98718 19.58402 1.000 19.84025 394 PRO A C 1
ATOM 3113 O O . PRO A 1 411 ? -40.79960 -24.72694 20.57773 1.000 18.96128 394 PRO A O 1
ATOM 3117 N N . PHE A 1 412 ? -41.26112 -24.40575 18.40165 1.000 18.06193 395 PHE A N 1
ATOM 3118 C CA . PHE A 1 412 ? -40.13293 -23.48799 18.22197 1.000 15.36129 395 PHE A CA 1
ATOM 3119 C C . PHE A 1 412 ? -40.49868 -22.35823 17.26945 1.000 19.87964 395 PHE A C 1
ATOM 3120 O O . PHE A 1 412 ? -41.39652 -22.48090 16.42940 1.000 19.40352 395 PHE A O 1
ATOM 3128 N N . LEU A 1 413 ? -39.78582 -21.24094 17.41548 1.000 17.37030 396 LEU A N 1
ATOM 3129 C CA . LEU A 1 413 ? -39.97365 -20.08462 16.55581 1.000 18.87976 396 LEU A CA 1
ATOM 3130 C C . LEU A 1 413 ? -38.67185 -19.73798 15.84177 1.000 17.60044 396 LEU A C 1
ATOM 3131 O O . LEU A 1 413 ? -37.58522 -20.21021 16.18838 1.000 18.08749 396 LEU A O 1
ATOM 3136 N N . GLU A 1 414 ? -38.81005 -18.90250 14.82480 1.000 15.45264 397 GLU A N 1
ATOM 3137 C CA . GLU A 1 414 ? -37.70354 -18.43559 14.00377 1.000 17.00029 397 GLU A CA 1
ATOM 3138 C C . GLU A 1 414 ? -37.57026 -16.93386 14.17087 1.000 18.53487 397 GLU A C 1
ATOM 3139 O O . GLU A 1 414 ? -38.56998 -16.21652 14.14396 1.000 18.24170 397 GLU A O 1
ATOM 3145 N N . CYS A 1 415 ? -36.34105 -16.45987 14.33089 1.000 16.65371 398 CYS A N 1
ATOM 3146 C CA . CYS A 1 415 ? -36.07154 -15.03055 14.41697 1.000 18.25183 398 CYS A CA 1
ATOM 3147 C C . CYS A 1 415 ? -35.32452 -14.59573 13.16469 1.000 22.00124 398 CYS A C 1
ATOM 3148 O O . CYS A 1 415 ? -34.35755 -15.24362 12.75799 1.000 24.62017 398 CYS A O 1
ATOM 3151 N N . GLN A 1 416 ? -35.79742 -13.51320 12.53589 1.000 15.22211 399 GLN A N 1
ATOM 3152 C CA . GLN A 1 416 ? -35.29199 -13.07411 11.24300 1.000 16.49955 399 GLN A CA 1
ATOM 3153 C C . GLN A 1 416 ? -34.04916 -12.18712 11.36361 1.000 20.75095 399 GLN A C 1
ATOM 3154 O O . GLN A 1 416 ? -33.83921 -11.31235 10.51776 1.000 21.21855 399 GLN A O 1
ATOM 3160 N N . GLY A 1 417 ? -33.21280 -12.41339 12.37963 1.000 19.27989 400 GLY A N 1
ATOM 3161 C CA . GLY A 1 417 ? -31.92334 -11.75742 12.49476 1.000 15.93246 400 GLY A CA 1
ATOM 3162 C C . GLY A 1 417 ? -31.99833 -10.24426 12.48256 1.000 19.11646 400 GLY A C 1
ATOM 3163 O O . GLY A 1 417 ? -32.54245 -9.63741 13.40824 1.000 21.47615 400 GLY A O 1
ATOM 3164 N N . ARG A 1 418 ? -31.46063 -9.63556 11.41724 1.000 17.04432 401 ARG A N 1
ATOM 3165 C CA . ARG A 1 418 ? -31.43129 -8.17691 11.28593 1.000 17.08711 401 ARG A CA 1
ATOM 3166 C C . ARG A 1 418 ? -32.80273 -7.53233 11.42832 1.000 21.03998 401 ARG A C 1
ATOM 3167 O O . ARG A 1 418 ? -32.89626 -6.37450 11.86461 1.000 21.20842 401 ARG A O 1
ATOM 3175 N N . GLN A 1 419 ? -33.87067 -8.22031 11.00809 1.000 18.77644 402 GLN A N 1
ATOM 3176 C CA . GLN A 1 419 ? -35.18259 -7.57655 11.04537 1.000 18.71073 402 GLN A CA 1
ATOM 3177 C C . GLN A 1 419 ? -35.68020 -7.36228 12.47057 1.000 20.31341 402 GLN A C 1
ATOM 3178 O O . GLN A 1 419 ? -36.59456 -6.55385 12.67902 1.000 21.11955 402 GLN A O 1
ATOM 3184 N N . GLY A 1 420 ? -35.10198 -8.04871 13.45669 1.000 18.73636 403 GLY A N 1
ATOM 3185 C CA . GLY A 1 420 ? -35.53195 -7.82250 14.82570 1.000 17.56434 403 GLY A CA 1
ATOM 3186 C C . GLY A 1 420 ? -36.91910 -8.35321 15.10640 1.000 18.11402 403 GLY A C 1
ATOM 3187 O O . GLY A 1 420 ? -37.61709 -7.82622 15.97630 1.000 20.55376 403 GLY A O 1
ATOM 3188 N N . THR A 1 421 ? -37.34044 -9.37499 14.36365 1.000 19.00853 404 THR A N 1
ATOM 3189 C CA . THR A 1 421 ? -38.63003 -10.02702 14.51957 1.000 20.15819 404 THR A CA 1
ATOM 3190 C C . THR A 1 421 ? -38.42694 -11.51562 14.76653 1.000 19.63061 404 THR A C 1
ATOM 3191 O O . THR A 1 421 ? -37.37548 -12.08141 14.44557 1.000 18.85042 404 THR A O 1
ATOM 3195 N N . CYS A 1 422 ? -39.46849 -12.15149 15.30744 1.000 19.03980 405 CYS A N 1
ATOM 3196 C CA . CYS A 1 422 ? -39.59522 -13.60405 15.28137 1.000 17.08549 405 CYS A CA 1
ATOM 3197 C C . CYS A 1 422 ? -41.00245 -13.95871 14.81671 1.000 17.39183 405 CYS A C 1
ATOM 3198 O O . CYS A 1 422 ? -41.92495 -13.14614 14.90958 1.000 19.24803 405 CYS A O 1
ATOM 3201 N N . HIS A 1 423 ? -41.16245 -15.18738 14.32209 1.000 20.67118 406 HIS A N 1
ATOM 3202 C CA . HIS A 1 423 ? -42.44103 -15.59302 13.74692 1.000 21.49635 406 HIS A CA 1
ATOM 3203 C C . HIS A 1 423 ? -42.49978 -17.11175 13.64817 1.000 19.45375 406 HIS A C 1
ATOM 3204 O O . HIS A 1 423 ? -41.47559 -17.80021 13.67681 1.000 19.27742 406 HIS A O 1
ATOM 3211 N N . PHE A 1 424 ? -43.72277 -17.62355 13.52839 1.000 17.93602 407 PHE A N 1
ATOM 3212 C CA . PHE A 1 424 ? -43.97037 -19.01787 13.17352 1.000 18.94370 407 PHE A CA 1
ATOM 3213 C C . PHE A 1 424 ? -44.45717 -19.02434 11.72593 1.000 20.22878 407 PHE A C 1
ATOM 3214 O O . PHE A 1 424 ? -45.60804 -18.66909 11.46291 1.000 20.73647 407 PHE A O 1
ATOM 3222 N N . PHE A 1 425 ? -43.59760 -19.42758 10.79488 1.000 20.61485 408 PHE A N 1
ATOM 3223 C CA . PHE A 1 425 ? -44.00323 -19.55458 9.40387 1.000 17.52752 408 PHE A CA 1
ATOM 3224 C C . PHE A 1 425 ? -44.54330 -20.96076 9.15287 1.000 17.77662 408 PHE A C 1
ATOM 3225 O O . PHE A 1 425 ? -44.28316 -21.89375 9.91626 1.000 17.38819 408 PHE A O 1
ATOM 3233 N N . ALA A 1 426 ? -45.28932 -21.10391 8.05426 1.000 18.79922 409 ALA A N 1
ATOM 3234 C CA . ALA A 1 426 ? -46.02803 -22.34638 7.81809 1.000 18.56730 409 ALA A CA 1
ATOM 3235 C C . ALA A 1 426 ? -45.13169 -23.53382 7.48395 1.000 18.46567 409 ALA A C 1
ATOM 3236 O O . ALA A 1 426 ? -45.59653 -24.68021 7.57538 1.000 18.16835 409 ALA A O 1
ATOM 3238 N N . ASN A 1 427 ? -43.86534 -23.31797 7.11251 1.000 17.46507 410 ASN A N 1
ATOM 3239 C CA . ASN A 1 427 ? -43.05719 -24.47482 6.74185 1.000 18.46701 410 ASN A CA 1
ATOM 3240 C C . ASN A 1 427 ? -42.38017 -25.15148 7.93085 1.000 19.28638 410 ASN A C 1
ATOM 3241 O O . ASN A 1 427 ? -41.68812 -26.15470 7.73456 1.000 19.01541 410 ASN A O 1
ATOM 3246 N N . LYS A 1 428 ? -42.60505 -24.67319 9.15617 1.000 16.29380 411 LYS A N 1
ATOM 3247 C CA . LYS A 1 428 ? -41.97618 -25.27504 10.33089 1.000 16.15376 411 LYS A CA 1
ATOM 3248 C C . LYS A 1 428 ? -42.57923 -26.63700 10.65254 1.000 16.88758 411 LYS A C 1
ATOM 3249 O O . LYS A 1 428 ? -43.79827 -26.75633 10.81733 1.000 17.57373 411 LYS A O 1
ATOM 3255 N N . TYR A 1 429 ? -41.72286 -27.65615 10.80593 1.000 15.11771 412 TYR A N 1
ATOM 3256 C CA . TYR A 1 429 ? -42.17964 -28.98664 11.20606 1.000 15.72400 412 TYR A CA 1
ATOM 3257 C C . TYR A 1 429 ? -41.49636 -29.44196 12.48873 1.000 14.54994 412 TYR A C 1
ATOM 3258 O O . TYR A 1 429 ? -40.28125 -29.28238 12.64279 1.000 16.06804 412 TYR A O 1
ATOM 3267 N N . SER A 1 430 ? -42.27763 -30.04298 13.38573 1.000 17.48479 413 SER A N 1
ATOM 3268 C CA . SER A 1 430 ? -41.74700 -30.77130 14.53235 1.000 15.04995 413 SER A CA 1
ATOM 3269 C C . SER A 1 430 ? -41.98016 -32.26245 14.31527 1.000 15.32506 413 SER A C 1
ATOM 3270 O O . SER A 1 430 ? -42.97414 -32.65655 13.70367 1.000 18.06271 413 SER A O 1
ATOM 3273 N N . PHE A 1 431 ? -41.04255 -33.08640 14.77290 1.000 14.61636 414 PHE A N 1
ATOM 3274 C CA . PHE A 1 431 ? -41.12764 -34.53427 14.58871 1.000 17.23035 414 PHE A CA 1
ATOM 3275 C C . PHE A 1 431 ? -41.02903 -35.20126 15.95014 1.000 18.56036 414 PHE A C 1
ATOM 3276 O O . PHE A 1 431 ? -40.13809 -34.87583 16.74111 1.000 17.51946 414 PHE A O 1
ATOM 3284 N N . TRP A 1 432 ? -41.94070 -36.13693 16.21572 1.000 17.12767 415 TRP A N 1
ATOM 3285 C CA . TRP A 1 432 ? -42.08913 -36.76020 17.51943 1.000 19.88066 415 TRP A CA 1
ATOM 3286 C C . TRP A 1 432 ? -42.03130 -38.26597 17.33321 1.000 19.56306 415 TRP A C 1
ATOM 3287 O O . TRP A 1 432 ? -42.59100 -38.79180 16.36931 1.000 18.29913 415 TRP A O 1
ATOM 3298 N N . LEU A 1 433 ? -41.30821 -38.94598 18.22180 1.000 16.16896 416 LEU A N 1
ATOM 3299 C CA . LEU A 1 433 ? -41.32379 -40.40474 18.22930 1.000 18.92299 416 LEU A CA 1
ATOM 3300 C C . LEU A 1 433 ? -42.73551 -40.88827 18.54860 1.000 20.20680 416 LEU A C 1
ATOM 3301 O O . LEU A 1 433 ? -43.39916 -40.35114 19.43755 1.000 21.57109 416 LEU A O 1
ATOM 3306 N N . THR A 1 434 ? -43.20567 -41.92088 17.84598 1.000 18.94382 417 THR A N 1
ATOM 3307 C CA A THR A 1 434 ? -44.58724 -42.37948 17.97171 0.860 20.24000 417 THR A CA 1
ATOM 3308 C CA B THR A 1 434 ? -44.58738 -42.34061 18.03875 0.140 22.66001 417 THR A CA 1
ATOM 3309 C C . THR A 1 434 ? -44.66499 -43.67639 18.76634 1.000 22.22961 417 THR A C 1
ATOM 3310 O O . THR A 1 434 ? -43.66587 -44.35713 18.99722 1.000 21.82948 417 THR A O 1
ATOM 3317 N N . THR A 1 435 ? -45.88586 -44.01620 19.16790 1.000 19.95397 418 THR A N 1
ATOM 3318 C CA . THR A 1 435 ? -46.14231 -45.31814 19.76392 1.000 19.33224 418 THR A CA 1
ATOM 3319 C C . THR A 1 435 ? -46.06867 -46.39363 18.68442 1.000 26.40854 418 THR A C 1
ATOM 3320 O O . THR A 1 435 ? -46.35709 -46.15011 17.50826 1.000 25.87584 418 THR A O 1
ATOM 3324 N N . VAL A 1 436 ? -45.64273 -47.58749 19.08546 1.000 19.34219 419 VAL A N 1
ATOM 3325 C CA . VAL A 1 436 ? -45.55914 -48.73853 18.19602 1.000 24.10359 419 VAL A CA 1
ATOM 3326 C C . VAL A 1 436 ? -46.25287 -49.90210 18.89075 1.000 23.97961 419 VAL A C 1
ATOM 3327 O O . VAL A 1 436 ? -45.97069 -50.18755 20.05826 1.000 24.99824 419 VAL A O 1
ATOM 3331 N N . LYS A 1 437 ? -47.18563 -50.54631 18.19438 1.000 23.66728 420 LYS A N 1
ATOM 3332 C CA . LYS A 1 437 ? -47.84782 -51.71700 18.75933 1.000 27.21768 420 LYS A CA 1
ATOM 3333 C C . LYS A 1 437 ? -46.83181 -52.84383 18.88768 1.000 29.16784 420 LYS A C 1
ATOM 3334 O O . LYS A 1 437 ? -46.17936 -53.21165 17.90455 1.000 36.21859 420 LYS A O 1
ATOM 3340 N N . ALA A 1 438 ? -46.68511 -53.38547 20.10034 1.000 31.19543 421 ALA A N 1
ATOM 3341 C CA . ALA A 1 438 ? -45.61168 -54.34598 20.34462 1.000 35.11658 421 ALA A CA 1
ATOM 3342 C C . ALA A 1 438 ? -45.77831 -55.60389 19.49854 1.000 34.09363 421 ALA A C 1
ATOM 3343 O O . ALA A 1 438 ? -44.80128 -56.12666 18.94912 1.000 40.12170 421 ALA A O 1
ATOM 3345 N N . ASP A 1 439 ? -47.00253 -56.10847 19.38086 1.000 33.02761 422 ASP A N 1
ATOM 3346 C CA . ASP A 1 439 ? -47.20743 -57.40023 18.73440 1.000 37.43517 422 ASP A CA 1
ATOM 3347 C C . ASP A 1 439 ? -47.38173 -57.29309 17.22580 1.000 43.69834 422 ASP A C 1
ATOM 3348 O O . ASP A 1 439 ? -47.45982 -58.32452 16.54988 1.000 59.49368 422 ASP A O 1
ATOM 3353 N N . LEU A 1 440 ? -47.43869 -56.08230 16.68306 1.000 36.32976 423 LEU A N 1
ATOM 3354 C CA . LEU A 1 440 ? -47.61379 -55.87724 15.25421 1.000 41.21145 423 LEU A CA 1
ATOM 3355 C C . LEU A 1 440 ? -46.31270 -55.51952 14.55209 1.000 43.22713 423 LEU A C 1
ATOM 3356 O O . LEU A 1 440 ? -46.33566 -55.18299 13.36410 1.000 45.98003 423 LEU A O 1
ATOM 3361 N N . GLN A 1 441 ? -45.18445 -55.56878 15.25600 1.000 41.15053 424 GLN A N 1
ATOM 3362 C CA . GLN A 1 441 ? -43.91636 -55.25693 14.61588 1.000 40.24182 424 GLN A CA 1
ATOM 3363 C C . GLN A 1 441 ? -43.68031 -56.19732 13.44342 1.000 43.36613 424 GLN A C 1
ATOM 3364 O O . GLN A 1 441 ? -43.94126 -57.40505 13.52659 1.000 47.59211 424 GLN A O 1
ATOM 3370 N N . PHE A 1 442 ? -43.22522 -55.61208 12.33754 1.000 35.24226 425 PHE A N 1
ATOM 3371 C CA . PHE A 1 442 ? -42.88620 -56.29167 11.09117 1.000 38.17881 425 PHE A CA 1
ATOM 3372 C C . PHE A 1 442 ? -44.11610 -56.77835 10.33501 1.000 49.05773 425 PHE A C 1
ATOM 3373 O O . PHE A 1 442 ? -44.16504 -56.64717 9.11469 1.000 64.14107 425 PHE A O 1
ATOM 3381 N N . SER A 1 443 ? -45.12620 -57.29644 11.03199 1.000 43.10812 426 SER A N 1
ATOM 3382 C CA . SER A 1 443 ? -46.22535 -57.97039 10.34270 1.000 51.42841 426 SER A CA 1
ATOM 3383 C C . SER A 1 443 ? -46.93878 -57.04440 9.36006 1.000 48.71582 426 SER A C 1
ATOM 3384 O O . SER A 1 443 ? -47.31114 -57.47046 8.26048 1.000 53.51184 426 SER A O 1
ATOM 3387 N N . SER A 1 444 ? -47.12235 -55.77386 9.72005 1.000 37.76430 427 SER A N 1
ATOM 3388 C CA . SER A 1 444 ? -47.89100 -54.85597 8.89274 1.000 37.96156 427 SER A CA 1
ATOM 3389 C C . SER A 1 444 ? -47.11679 -53.57016 8.63955 1.000 35.96291 427 SER A C 1
ATOM 3390 O O . SER A 1 444 ? -46.27843 -53.16230 9.44606 1.000 41.80644 427 SER A O 1
ATOM 3393 N N . ALA A 1 445 ? -47.41637 -52.93480 7.50497 1.000 27.38609 428 ALA A N 1
ATOM 3394 C CA . ALA A 1 445 ? -46.87911 -51.61140 7.22101 1.000 24.82229 428 ALA A CA 1
ATOM 3395 C C . ALA A 1 445 ? -47.45872 -50.60920 8.21116 1.000 25.54896 428 ALA A C 1
ATOM 3396 O O . ALA A 1 445 ? -48.53124 -50.84240 8.77889 1.000 25.33631 428 ALA A O 1
ATOM 3398 N N . PRO A 1 446 ? -46.76127 -49.49693 8.45496 1.000 23.81557 429 PRO A N 1
ATOM 3399 C CA . PRO A 1 446 ? -47.33960 -48.44366 9.29768 1.000 22.06592 429 PRO A CA 1
ATOM 3400 C C . PRO A 1 446 ? -48.70256 -48.04114 8.75914 1.000 23.09044 429 PRO A C 1
ATOM 3401 O O . PRO A 1 446 ? -48.91388 -47.98580 7.54517 1.000 24.73824 429 PRO A O 1
ATOM 3405 N N . ALA A 1 447 ? -49.65014 -47.80808 9.67593 1.000 22.62879 430 ALA A N 1
ATOM 3406 C CA . ALA A 1 447 ? -51.00573 -47.42670 9.29752 1.000 21.42654 430 ALA A CA 1
ATOM 3407 C C . ALA A 1 447 ? -51.06882 -45.90705 9.24728 1.000 25.25253 430 ALA A C 1
ATOM 3408 O O . ALA A 1 447 ? -51.01089 -45.26723 10.30805 1.000 24.28672 430 ALA A O 1
ATOM 3410 N N . PRO A 1 448 ? -51.16900 -45.28713 8.06388 1.000 24.93335 431 PRO A N 1
ATOM 3411 C CA . PRO A 1 448 ? -51.12720 -43.81709 7.99483 1.000 22.28603 431 PRO A CA 1
ATOM 3412 C C . PRO A 1 448 ? -52.30411 -43.20083 8.72553 1.000 22.79396 431 PRO A C 1
ATOM 3413 O O . PRO A 1 448 ? -53.39891 -43.76792 8.78096 1.000 23.81198 431 PRO A O 1
ATOM 3417 N N . ASP A 1 449 ? -52.07479 -42.01453 9.27946 1.000 22.22084 432 ASP A N 1
ATOM 3418 C CA . ASP A 1 449 ? -53.12793 -41.32884 10.01601 1.000 21.83496 432 ASP A CA 1
ATOM 3419 C C . ASP A 1 449 ? -52.84723 -39.83601 9.97019 1.000 22.67956 432 ASP A C 1
ATOM 3420 O O . ASP A 1 449 ? -51.69064 -39.41198 9.88496 1.000 20.83578 432 ASP A O 1
ATOM 3425 N N . THR A 1 450 ? -53.91699 -39.04807 9.99297 1.000 21.56188 433 THR A N 1
ATOM 3426 C CA . THR A 1 450 ? -53.83524 -37.59819 10.12727 1.000 23.05450 433 THR A CA 1
ATOM 3427 C C . THR A 1 450 ? -54.63632 -37.21563 11.36409 1.000 24.12070 433 THR A C 1
ATOM 3428 O O . THR A 1 450 ? -55.81312 -37.58191 11.48548 1.000 23.23169 433 THR A O 1
ATOM 3432 N N . LEU A 1 451 ? -53.99483 -36.51062 12.29066 1.000 20.93008 434 LEU A N 1
ATOM 3433 C CA . LEU A 1 451 ? -54.56412 -36.23281 13.60395 1.000 22.87275 434 LEU A CA 1
ATOM 3434 C C . LEU A 1 451 ? -54.69498 -34.72595 13.75008 1.000 24.05252 434 LEU A C 1
ATOM 3435 O O . LEU A 1 451 ? -53.70235 -34.00263 13.62035 1.000 26.11656 434 LEU A O 1
ATOM 3440 N N . LYS A 1 452 ? -55.91353 -34.26228 14.03666 1.000 28.51282 435 LYS A N 1
ATOM 3441 C CA A LYS A 1 452 ? -56.21700 -32.83843 14.02797 0.580 33.83189 435 LYS A CA 1
ATOM 3442 C CA B LYS A 1 452 ? -56.23845 -32.84285 14.02505 0.420 34.25953 435 LYS A CA 1
ATOM 3443 C C . LYS A 1 452 ? -56.52605 -32.26889 15.40408 1.000 37.84546 435 LYS A C 1
ATOM 3444 O O . LYS A 1 452 ? -56.64010 -31.04455 15.53455 1.000 44.29664 435 LYS A O 1
ATOM 3455 N N . GLU A 1 453 ? -56.65830 -33.10805 16.42171 1.000 35.05042 436 GLU A N 1
ATOM 3456 C CA . GLU A 1 453 ? -56.98370 -32.67942 17.77144 1.000 48.94297 436 GLU A CA 1
ATOM 3457 C C . GLU A 1 453 ? -55.81853 -33.01125 18.69373 1.000 45.96656 436 GLU A C 1
ATOM 3458 O O . GLU A 1 453 ? -55.21381 -34.08372 18.57995 1.000 43.98261 436 GLU A O 1
ATOM 3464 N N . SER A 1 454 ? -55.51103 -32.08152 19.60634 1.000 43.86265 437 SER A N 1
ATOM 3465 C CA . SER A 1 454 ? -54.31588 -32.20642 20.43993 1.000 39.65581 437 SER A CA 1
ATOM 3466 C C . SER A 1 454 ? -54.34348 -33.47653 21.28016 1.000 41.54073 437 SER A C 1
ATOM 3467 O O . SER A 1 454 ? -53.31284 -34.13739 21.45766 1.000 44.29317 437 SER A O 1
ATOM 3470 N N . GLN A 1 455 ? -55.50859 -33.83446 21.81328 1.000 45.01483 438 GLN A N 1
ATOM 3471 C CA . GLN A 1 455 ? -55.58135 -35.05232 22.61018 1.000 49.46030 438 GLN A CA 1
ATOM 3472 C C . GLN A 1 455 ? -55.38830 -36.28807 21.74063 1.000 44.01936 438 GLN A C 1
ATOM 3473 O O . GLN A 1 455 ? -54.75203 -37.25779 22.16733 1.000 46.05315 438 GLN A O 1
ATOM 3479 N N . ALA A 1 456 ? -55.92981 -36.27424 20.51907 1.000 42.97845 439 ALA A N 1
ATOM 3480 C CA . ALA A 1 456 ? -55.68828 -37.37908 19.59817 1.000 39.04805 439 ALA A CA 1
ATOM 3481 C C . ALA A 1 456 ? -54.20065 -37.52324 19.31134 1.000 30.90271 439 ALA A C 1
ATOM 3482 O O . ALA A 1 456 ? -53.65886 -38.63505 19.32332 1.000 33.44798 439 ALA A O 1
ATOM 3484 N N . GLN A 1 457 ? -53.52247 -36.40148 19.07042 1.000 28.67962 440 GLN A N 1
ATOM 3485 C CA . GLN A 1 457 ? -52.08726 -36.43030 18.82438 1.000 29.54299 440 GLN A CA 1
ATOM 3486 C C . GLN A 1 457 ? -51.33026 -36.97677 20.02909 1.000 29.78185 440 GLN A C 1
ATOM 3487 O O . GLN A 1 457 ? -50.52417 -37.90259 19.89858 1.000 30.05529 440 GLN A O 1
ATOM 3493 N N . ARG A 1 458 ? -51.58062 -36.41774 21.21813 1.000 27.62845 441 ARG A N 1
ATOM 3494 C CA . ARG A 1 458 ? -50.86658 -36.86635 22.41395 1.000 33.73173 441 ARG A CA 1
ATOM 3495 C C . ARG A 1 458 ? -50.98976 -38.36713 22.64160 1.000 34.01068 441 ARG A C 1
ATOM 3496 O O . ARG A 1 458 ? -50.08235 -38.98146 23.21587 1.000 35.90644 441 ARG A O 1
ATOM 3504 N N . GLN A 1 459 ? -52.08952 -38.98097 22.19577 1.000 36.60621 442 GLN A N 1
ATOM 3505 C CA . GLN A 1 459 ? -52.27731 -40.41580 22.39802 1.000 28.54461 442 GLN A CA 1
ATOM 3506 C C . GLN A 1 459 ? -51.49619 -41.28671 21.41167 1.000 33.60670 442 GLN A C 1
ATOM 3507 O O . GLN A 1 459 ? -51.44045 -42.50645 21.60462 1.000 40.31168 442 GLN A O 1
ATOM 3513 N N . LYS A 1 460 ? -50.88948 -40.70264 20.37587 1.000 25.82886 443 LYS A N 1
ATOM 3514 C CA . LYS A 1 460 ? -50.09526 -41.42737 19.39270 1.000 24.18602 443 LYS A CA 1
ATOM 3515 C C . LYS A 1 460 ? -48.59938 -41.15668 19.55983 1.000 25.46674 443 LYS A C 1
ATOM 3516 O O . LYS A 1 460 ? -47.78149 -41.73293 18.83546 1.000 25.66730 443 LYS A O 1
ATOM 3522 N N . ILE A 1 461 ? -48.21818 -40.31012 20.51370 1.000 24.40399 444 ILE A N 1
ATOM 3523 C CA . ILE A 1 461 ? -46.82737 -39.90537 20.69919 1.000 21.45725 444 ILE A CA 1
ATOM 3524 C C . ILE A 1 461 ? -46.19403 -40.71076 21.82268 1.000 22.84124 444 ILE A C 1
ATOM 3525 O O . ILE A 1 461 ? -46.80792 -40.93012 22.87739 1.000 24.53605 444 ILE A O 1
ATOM 3530 N N . SER A 1 462 ? -44.95876 -41.15657 21.58871 1.000 20.38299 445 SER A N 1
ATOM 3531 C CA . SER A 1 462 ? -44.20045 -41.87048 22.60665 1.000 24.63808 445 SER A CA 1
ATOM 3532 C C . SER A 1 462 ? -44.02316 -41.00154 23.84804 1.000 22.69250 445 SER A C 1
ATOM 3533 O O . SER A 1 462 ? -43.86947 -39.78125 23.75835 1.000 22.04908 445 SER A O 1
ATOM 3536 N N . ARG A 1 463 ? -44.04460 -41.63471 25.01183 1.000 21.98735 446 ARG A N 1
ATOM 3537 C CA . ARG A 1 463 ? -43.83808 -40.92925 26.26543 1.000 23.71040 446 ARG A CA 1
ATOM 3538 C C . ARG A 1 463 ? -42.42509 -41.18458 26.77447 1.000 22.78055 446 ARG A C 1
ATOM 3539 O O . ARG A 1 463 ? -41.74219 -42.12413 26.35205 1.000 23.09930 446 ARG A O 1
ATOM 3547 N N . CYS A 1 464 ? -41.99182 -40.33231 27.69974 1.000 21.34985 447 CYS A N 1
ATOM 3548 C CA . CYS A 1 464 ? -40.63413 -40.43717 28.20774 1.000 25.32635 447 CYS A CA 1
ATOM 3549 C C . CYS A 1 464 ? -40.58838 -40.00117 29.66376 1.000 25.93952 447 CYS A C 1
ATOM 3550 O O . CYS A 1 464 ? -41.51557 -39.37614 30.18696 1.000 23.94804 447 CYS A O 1
ATOM 3553 N N . GLN A 1 465 ? -39.49056 -40.36757 30.31456 1.000 25.85857 448 GLN A N 1
ATOM 3554 C CA . GLN A 1 465 ? -39.19334 -39.94433 31.66981 1.000 26.46403 448 GLN A CA 1
ATOM 3555 C C . GLN A 1 465 ? -37.69597 -39.71241 31.74571 1.000 29.83813 448 GLN A C 1
ATOM 3556 O O . GLN A 1 465 ? -36.91775 -40.46876 31.15856 1.000 26.14504 448 GLN A O 1
ATOM 3562 N N . VAL A 1 466 ? -37.29753 -38.65047 32.43635 1.000 23.38035 449 VAL A N 1
ATOM 3563 C CA . VAL A 1 466 ? -35.89148 -38.32274 32.60892 1.000 20.09303 449 VAL A CA 1
ATOM 3564 C C . VAL A 1 466 ? -35.47369 -38.77982 33.99792 1.000 22.32972 449 VAL A C 1
ATOM 3565 O O . VAL A 1 466 ? -36.16130 -38.49929 34.99049 1.000 24.77220 449 VAL A O 1
ATOM 3569 N N . CYS A 1 467 ? -34.37231 -39.52975 34.06010 1.000 23.89027 450 CYS A N 1
ATOM 3570 C CA . CYS A 1 467 ? -33.92084 -40.19239 35.27060 1.000 27.58731 450 CYS A CA 1
ATOM 3571 C C . CYS A 1 467 ? -32.43641 -39.93198 35.47212 1.000 28.58315 450 CYS A C 1
ATOM 3572 O O . CYS A 1 467 ? -31.67770 -39.81267 34.50852 1.000 27.67918 450 CYS A O 1
ATOM 3575 N N . VAL A 1 468 ? -32.02534 -39.87590 36.73413 1.000 29.32162 451 VAL A N 1
ATOM 3576 C CA . VAL A 1 468 ? -30.61734 -39.74508 37.09090 1.000 27.87135 451 VAL A CA 1
ATOM 3577 C C . VAL A 1 468 ? -30.02556 -41.14562 37.21284 1.000 28.10574 451 VAL A C 1
ATOM 3578 O O . VAL A 1 468 ? -30.47205 -41.94742 38.03736 1.000 28.88163 451 VAL A O 1
ATOM 3582 N N . ALA A 1 469 ? -29.01778 -41.43548 36.39984 1.000 29.52143 452 ALA A N 1
ATOM 3583 C CA . ALA A 1 469 ? -28.41570 -42.76439 36.39367 1.000 31.22583 452 ALA A CA 1
ATOM 3584 C C . ALA A 1 469 ? -27.15280 -42.79292 37.24829 1.000 32.10358 452 ALA A C 1
ATOM 3585 O O . ALA A 1 469 ? -26.32710 -41.87298 37.16616 1.000 34.30507 452 ALA A O 1
ATOM 3587 N N . PRO A 1 470 ? -26.96729 -43.83342 38.06648 1.000 29.98966 453 PRO A N 1
ATOM 3588 C CA . PRO A 1 470 ? -25.74533 -43.91200 38.88464 1.000 32.54527 453 PRO A CA 1
ATOM 3589 C C . PRO A 1 470 ? -24.51052 -44.31275 38.09842 1.000 33.78292 453 PRO A C 1
ATOM 3590 O O . PRO A 1 470 ? -23.39216 -44.07906 38.57303 1.000 37.34893 453 PRO A O 1
ATOM 3594 N N . GLY A 1 471 ? -24.67091 -44.91950 36.92964 1.000 30.24360 454 GLY A N 1
ATOM 3595 C CA . GLY A 1 471 ? -23.53502 -45.26279 36.09937 1.000 29.23493 454 GLY A CA 1
ATOM 3596 C C . GLY A 1 471 ? -23.56328 -44.58993 34.74438 1.000 35.08234 454 GLY A C 1
ATOM 3597 O O . GLY A 1 471 ? -24.11952 -43.49693 34.58547 1.000 32.97321 454 GLY A O 1
ATOM 3598 N N . PHE A 1 472 ? -22.95932 -45.23851 33.75520 1.000 26.88423 455 PHE A N 1
ATOM 3599 C CA . PHE A 1 472 ? -22.90984 -44.72817 32.39752 1.000 29.19742 455 PHE A CA 1
ATOM 3600 C C . PHE A 1 472 ? -23.49684 -45.76555 31.45088 1.000 28.25295 455 PHE A C 1
ATOM 3601 O O . PHE A 1 472 ? -23.39476 -46.96704 31.69101 1.000 36.83210 455 PHE A O 1
ATOM 3609 N N . LEU A 1 473 ? -24.15149 -45.29624 30.39537 1.000 26.17634 456 LEU A N 1
ATOM 3610 C CA . LEU A 1 473 ? -24.79973 -46.17965 29.43488 1.000 24.55609 456 LEU A CA 1
ATOM 3611 C C . LEU A 1 473 ? -24.01421 -46.19564 28.13782 1.000 24.00110 456 LEU A C 1
ATOM 3612 O O . LEU A 1 473 ? -23.61796 -45.13981 27.63204 1.000 28.47640 456 LEU A O 1
ATOM 3617 N N . ILE A 1 474 ? -23.78636 -47.39519 27.60257 1.000 21.30020 457 ILE A N 1
ATOM 3618 C CA . ILE A 1 474 ? -23.23470 -47.52939 26.26508 1.000 24.38899 457 ILE A CA 1
ATOM 3619 C C . ILE A 1 474 ? -24.12610 -48.47698 25.47789 1.000 23.98367 457 ILE A C 1
ATOM 3620 O O . ILE A 1 474 ? -24.89915 -49.25473 26.04046 1.000 29.11551 457 ILE A O 1
ATOM 3625 N N . THR A 1 475 ? -24.00500 -48.40074 24.16092 1.000 19.84709 458 THR A N 1
ATOM 3626 C CA . THR A 1 475 ? -24.75457 -49.25319 23.25062 1.000 18.48722 458 THR A CA 1
ATOM 3627 C C . THR A 1 475 ? -23.78041 -50.06380 22.40593 1.000 21.97136 458 THR A C 1
ATOM 3628 O O . THR A 1 475 ? -22.72664 -49.56465 22.00116 1.000 20.49100 458 THR A O 1
ATOM 3632 N N . ARG A 1 476 ? -24.13746 -51.31755 22.15480 1.000 18.38101 459 ARG A N 1
ATOM 3633 C CA . ARG A 1 476 ? -23.35928 -52.21955 21.31940 1.000 20.07885 459 ARG A CA 1
ATOM 3634 C C . ARG A 1 476 ? -24.28691 -52.75926 20.24411 1.000 23.05269 459 ARG A C 1
ATOM 3635 O O . ARG A 1 476 ? -25.46193 -53.01491 20.51806 1.000 20.35811 459 ARG A O 1
ATOM 3643 N N . HIS A 1 477 ? -23.76726 -52.93654 19.02991 1.000 18.12795 460 HIS A N 1
ATOM 3644 C CA . HIS A 1 477 ? -24.56986 -53.39827 17.89935 1.000 19.30471 460 HIS A CA 1
ATOM 3645 C C . HIS A 1 477 ? -24.00613 -54.70825 17.37228 1.000 23.12176 460 HIS A C 1
ATOM 3646 O O . HIS A 1 477 ? -22.79903 -54.81583 17.13688 1.000 20.32673 460 HIS A O 1
ATOM 3653 N N . SER A 1 478 ? -24.87485 -55.70761 17.19697 1.000 18.17011 461 SER A N 1
ATOM 3654 C CA . SER A 1 478 ? -24.38692 -57.01040 16.75484 1.000 18.64644 461 SER A CA 1
ATOM 3655 C C . SER A 1 478 ? -24.12324 -57.05238 15.26148 1.000 19.30815 461 SER A C 1
ATOM 3656 O O . SER A 1 478 ? -23.32047 -57.87825 14.81033 1.000 20.38557 461 SER A O 1
ATOM 3659 N N . GLN A 1 479 ? -24.80193 -56.20367 14.48851 1.000 18.19216 462 GLN A N 1
ATOM 3660 C CA . GLN A 1 479 ? -24.82019 -56.27265 13.02926 1.000 20.22473 462 GLN A CA 1
ATOM 3661 C C . GLN A 1 479 ? -25.29359 -57.63617 12.52941 1.000 20.23924 462 GLN A C 1
ATOM 3662 O O . GLN A 1 479 ? -24.94422 -58.05304 11.41930 1.000 19.88171 462 GLN A O 1
ATOM 3668 N N . THR A 1 480 ? -26.07733 -58.34237 13.35150 1.000 19.74558 463 THR A N 1
ATOM 3669 C CA . THR A 1 480 ? -26.75044 -59.58845 12.97775 1.000 19.56682 463 THR A CA 1
ATOM 3670 C C . THR A 1 480 ? -28.16687 -59.55042 13.54008 1.000 20.16330 463 THR A C 1
ATOM 3671 O O . THR A 1 480 ? -28.56698 -58.58256 14.18840 1.000 21.62451 463 THR A O 1
ATOM 3675 N N . THR A 1 481 ? -28.93131 -60.62806 13.31546 1.000 20.58394 464 THR A N 1
ATOM 3676 C CA . THR A 1 481 ? -30.27960 -60.70699 13.87207 1.000 22.90360 464 THR A CA 1
ATOM 3677 C C . THR A 1 481 ? -30.30154 -61.11616 15.33854 1.000 24.56909 464 THR A C 1
ATOM 3678 O O . THR A 1 481 ? -31.38997 -61.24513 15.90973 1.000 28.04268 464 THR A O 1
ATOM 3682 N N . ASP A 1 482 ? -29.14789 -61.34143 15.95851 1.000 27.97337 465 ASP A N 1
ATOM 3683 C CA . ASP A 1 482 ? -29.07654 -61.69486 17.36949 1.000 27.80916 465 ASP A CA 1
ATOM 3684 C C . ASP A 1 482 ? -28.64274 -60.48060 18.17889 1.000 25.37223 465 ASP A C 1
ATOM 3685 O O . ASP A 1 482 ? -27.76649 -59.73116 17.75424 1.000 25.80452 465 ASP A O 1
ATOM 3690 N N . ALA A 1 483 ? -29.25863 -60.28443 19.33786 1.000 26.73129 466 ALA A N 1
ATOM 3691 C CA . ALA A 1 483 ? -28.81266 -59.21631 20.21828 1.000 28.82988 466 ALA A CA 1
ATOM 3692 C C . ALA A 1 483 ? -27.39529 -59.51584 20.70196 1.000 25.69969 466 ALA A C 1
ATOM 3693 O O . ALA A 1 483 ? -27.07931 -60.66236 21.02399 1.000 27.31020 466 ALA A O 1
ATOM 3695 N N . PRO A 1 484 ? -26.51769 -58.52207 20.74826 1.000 24.22647 467 PRO A N 1
ATOM 3696 C CA . PRO A 1 484 ? -25.16097 -58.77198 21.24306 1.000 25.80599 467 PRO A CA 1
ATOM 3697 C C . PRO A 1 484 ? -25.13084 -58.86609 22.76077 1.000 27.32233 467 PRO A C 1
ATOM 3698 O O . PRO A 1 484 ? -26.02871 -58.39188 23.46448 1.000 29.08735 467 PRO A O 1
ATOM 3702 N N . GLN A 1 485 ? -24.07193 -59.50347 23.25845 1.000 21.51696 468 GLN A N 1
ATOM 3703 C CA . GLN A 1 485 ? -23.76596 -59.45490 24.67620 1.000 21.97875 468 GLN A CA 1
ATOM 3704 C C . GLN A 1 485 ? -23.13104 -58.11912 25.00932 1.000 26.43263 468 GLN A C 1
ATOM 3705 O O . GLN A 1 485 ? -22.38487 -57.55451 24.20719 1.000 28.41216 468 GLN A O 1
ATOM 3711 N N . CYS A 1 486 ? -23.41566 -57.62712 26.21084 1.000 24.63005 469 CYS A N 1
ATOM 3712 C CA . CYS A 1 486 ? -22.70390 -56.46017 26.69888 1.000 28.01251 469 CYS A CA 1
ATOM 3713 C C . CYS A 1 486 ? -21.22732 -56.79481 26.90153 1.000 23.56951 469 CYS A C 1
ATOM 3714 O O . CYS A 1 486 ? -20.86979 -57.95574 27.11776 1.000 25.31071 469 CYS A O 1
ATOM 3717 N N . PRO A 1 487 ? -20.34624 -55.79951 26.82170 1.000 23.60391 470 PRO A N 1
ATOM 3718 C CA . PRO A 1 487 ? -18.92235 -56.06437 27.04657 1.000 25.42020 470 PRO A CA 1
ATOM 3719 C C . PRO A 1 487 ? -18.63459 -56.36783 28.50468 1.000 23.90975 470 PRO A C 1
ATOM 3720 O O . PRO A 1 487 ? -19.39779 -56.02069 29.41000 1.000 25.51950 470 PRO A O 1
ATOM 3724 N N . GLN A 1 488 ? -17.49310 -57.02216 28.71591 1.000 25.20144 471 GLN A N 1
ATOM 3725 C CA . GLN A 1 488 ? -17.09954 -57.47125 30.04437 1.000 26.79283 471 GLN A CA 1
ATOM 3726 C C . GLN A 1 488 ? -17.18023 -56.34023 31.06084 1.000 31.01855 471 GLN A C 1
ATOM 3727 O O . GLN A 1 488 ? -16.75154 -55.21427 30.79909 1.000 29.01537 471 GLN A O 1
ATOM 3733 N N . GLY A 1 489 ? -17.75095 -56.64846 32.22100 1.000 30.72143 472 GLY A N 1
ATOM 3734 C CA . GLY A 1 489 ? -17.86083 -55.67961 33.28932 1.000 27.39082 472 GLY A CA 1
ATOM 3735 C C . GLY A 1 489 ? -19.04672 -54.74898 33.20913 1.000 32.45850 472 GLY A C 1
ATOM 3736 O O . GLY A 1 489 ? -19.13826 -53.82140 34.02317 1.000 32.28030 472 GLY A O 1
ATOM 3737 N N . THR A 1 490 ? -19.94578 -54.94165 32.24672 1.000 28.01139 473 THR A N 1
ATOM 3738 C CA . THR A 1 490 ? -21.14476 -54.12180 32.12940 1.000 26.55037 473 THR A CA 1
ATOM 3739 C C . THR A 1 490 ? -22.36313 -55.03597 32.17140 1.000 32.56629 473 THR A C 1
ATOM 3740 O O . THR A 1 490 ? -22.25160 -56.24824 31.97315 1.000 29.76153 473 THR A O 1
ATOM 3744 N N . LEU A 1 491 ? -23.53354 -54.44378 32.41382 1.000 28.60473 474 LEU A N 1
ATOM 3745 C CA . LEU A 1 491 ? -24.76643 -55.19465 32.63901 1.000 24.99487 474 LEU A CA 1
ATOM 3746 C C . LEU A 1 491 ? -25.82797 -54.77148 31.63179 1.000 24.24784 474 LEU A C 1
ATOM 3747 O O . LEU A 1 491 ? -26.05923 -53.57320 31.43258 1.000 24.94731 474 LEU A O 1
ATOM 3752 N N . GLN A 1 492 ? -26.48065 -55.74722 31.00344 1.000 24.99882 475 GLN A N 1
ATOM 3753 C CA . GLN A 1 492 ? -27.47582 -55.41091 29.99294 1.000 23.93039 475 GLN A CA 1
ATOM 3754 C C . GLN A 1 492 ? -28.67302 -54.72432 30.63365 1.000 23.33179 475 GLN A C 1
ATOM 3755 O O . GLN A 1 492 ? -29.20548 -55.20079 31.64289 1.000 25.76754 475 GLN A O 1
ATOM 3761 N N . VAL A 1 493 ? -29.08384 -53.60339 30.04002 1.000 22.53249 476 VAL A N 1
ATOM 3762 C CA . VAL A 1 493 ? -30.28954 -52.88898 30.44719 1.000 23.77139 476 VAL A CA 1
ATOM 3763 C C . VAL A 1 493 ? -31.48518 -53.29302 29.59160 1.000 23.38534 476 VAL A C 1
ATOM 3764 O O . VAL A 1 493 ? -32.55759 -53.60098 30.11867 1.000 22.13627 476 VAL A O 1
ATOM 3768 N N . TYR A 1 494 ? -31.32402 -53.28898 28.26552 1.000 21.05570 477 TYR A N 1
ATOM 3769 C CA . TYR A 1 494 ? -32.36667 -53.77797 27.36712 1.000 25.75843 477 TYR A CA 1
ATOM 3770 C C . TYR A 1 494 ? -31.75794 -54.11664 26.01103 1.000 24.59677 477 TYR A C 1
ATOM 3771 O O . TYR A 1 494 ? -30.61913 -53.74214 25.70554 1.000 22.62605 477 TYR A O 1
ATOM 3780 N N . GLU A 1 495 ? -32.53271 -54.85584 25.21146 1.000 22.71296 478 GLU A N 1
ATOM 3781 C CA . GLU A 1 495 ? -32.19796 -55.20817 23.83576 1.000 20.70732 478 GLU A CA 1
ATOM 3782 C C . GLU A 1 495 ? -33.12700 -54.47209 22.87692 1.000 20.28443 478 GLU A C 1
ATOM 3783 O O . GLU A 1 495 ? -34.27203 -54.16218 23.21762 1.000 22.19793 478 GLU A O 1
ATOM 3789 N N . GLY A 1 496 ? -32.64579 -54.22185 21.66978 1.000 19.43718 479 GLY A N 1
ATOM 3790 C CA . GLY A 1 496 ? -33.44307 -53.51018 20.69654 1.000 18.71908 479 GLY A CA 1
ATOM 3791 C C . GLY A 1 496 ? -32.96140 -53.69369 19.26946 1.000 20.37295 479 GLY A C 1
ATOM 3792 O O . GLY A 1 496 ? -32.26672 -54.66169 18.94566 1.000 22.23642 479 GLY A O 1
ATOM 3793 N N . PHE A 1 497 ? -33.37376 -52.75245 18.41740 1.000 18.62092 480 PHE A N 1
ATOM 3794 C CA . PHE A 1 497 ? -33.03516 -52.70334 16.99867 1.000 18.29067 480 PHE A CA 1
ATOM 3795 C C . PHE A 1 497 ? -32.16456 -51.48558 16.71882 1.000 19.42712 480 PHE A C 1
ATOM 3796 O O . PHE A 1 497 ? -32.40326 -50.40793 17.27224 1.000 18.19064 480 PHE A O 1
ATOM 3804 N N . SER A 1 498 ? -31.17515 -51.65372 15.83027 1.000 17.50035 481 SER A N 1
ATOM 3805 C CA . SER A 1 498 ? -30.12814 -50.65343 15.58516 1.000 17.03086 481 SER A CA 1
ATOM 3806 C C . SER A 1 498 ? -30.61670 -49.53462 14.67282 1.000 16.44771 481 SER A C 1
ATOM 3807 O O . SER A 1 498 ? -30.54478 -49.64551 13.44584 1.000 18.08143 481 SER A O 1
ATOM 3810 N N . LEU A 1 499 ? -31.03974 -48.41962 15.26187 1.000 15.42297 482 LEU A N 1
ATOM 3811 C CA . LEU A 1 499 ? -31.45974 -47.24814 14.49590 1.000 15.16366 482 LEU A CA 1
ATOM 3812 C C . LEU A 1 499 ? -30.24311 -46.38297 14.18254 1.000 18.25187 482 LEU A C 1
ATOM 3813 O O . LEU A 1 499 ? -29.56541 -45.90731 15.09635 1.000 19.09386 482 LEU A O 1
ATOM 3818 N N . LEU A 1 500 ? -29.97591 -46.16918 12.89605 1.000 14.95057 483 LEU A N 1
ATOM 3819 C CA . LEU A 1 500 ? -28.83371 -45.35195 12.48047 1.000 13.95294 483 LEU A CA 1
ATOM 3820 C C . LEU A 1 500 ? -29.21355 -43.88075 12.35068 1.000 17.32586 483 LEU A C 1
ATOM 3821 O O . LEU A 1 500 ? -28.54092 -43.00887 12.92409 1.000 17.15697 483 LEU A O 1
ATOM 3826 N N . TYR A 1 501 ? -30.27322 -43.59344 11.59036 1.000 15.38842 484 TYR A N 1
ATOM 3827 C CA . TYR A 1 501 ? -30.78224 -42.23139 11.49349 1.000 14.89690 484 TYR A CA 1
ATOM 3828 C C . TYR A 1 501 ? -32.18088 -42.23970 10.89790 1.000 14.83849 484 TYR A C 1
ATOM 3829 O O . TYR A 1 501 ? -32.69361 -43.27362 10.46656 1.000 16.76875 484 TYR A O 1
ATOM 3838 N N . VAL A 1 502 ? -32.81457 -41.06602 10.93362 1.000 15.75189 485 VAL A N 1
ATOM 3839 C CA . VAL A 1 502 ? -34.12211 -40.85808 10.31967 1.000 14.17461 485 VAL A CA 1
ATOM 3840 C C . VAL A 1 502 ? -33.97951 -39.70713 9.32752 1.000 16.48166 485 VAL A C 1
ATOM 3841 O O . VAL A 1 502 ? -33.01645 -38.93419 9.36479 1.000 15.26586 485 VAL A O 1
ATOM 3845 N N . GLN A 1 503 ? -34.93851 -39.61446 8.41298 1.000 14.76620 486 GLN A N 1
ATOM 3846 C CA . GLN A 1 503 ? -34.93329 -38.52789 7.43263 1.000 16.29334 486 GLN A CA 1
ATOM 3847 C C . GLN A 1 503 ? -36.36411 -38.04239 7.27679 1.000 16.45243 486 GLN A C 1
ATOM 3848 O O . GLN A 1 503 ? -37.22980 -38.79967 6.82838 1.000 17.10881 486 GLN A O 1
ATOM 3854 N N . GLY A 1 504 ? -36.61848 -36.80122 7.69609 1.000 14.32412 487 GLY A N 1
ATOM 3855 C CA . GLY A 1 504 ? -37.95175 -36.23927 7.67387 1.000 16.94084 487 GLY A CA 1
ATOM 3856 C C . GLY A 1 504 ? -37.96517 -34.93794 6.91159 1.000 17.96211 487 GLY A C 1
ATOM 3857 O O . GLY A 1 504 ? -37.11505 -34.07159 7.15293 1.000 15.27310 487 GLY A O 1
ATOM 3858 N N . ASN A 1 505 ? -38.91663 -34.78868 5.98681 1.000 17.39472 488 ASN A N 1
ATOM 3859 C CA . ASN A 1 505 ? -38.94420 -33.61843 5.10503 1.000 15.88423 488 ASN A CA 1
ATOM 3860 C C . ASN A 1 505 ? -37.57726 -33.42909 4.45255 1.000 20.36455 488 ASN A C 1
ATOM 3861 O O . ASN A 1 505 ? -37.07079 -32.30882 4.32202 1.000 17.46829 488 ASN A O 1
ATOM 3866 N N . LYS A 1 506 ? -36.96119 -34.56152 4.08703 1.000 17.74119 489 LYS A N 1
ATOM 3867 C CA A LYS A 1 506 ? -35.67539 -34.67705 3.40662 0.500 19.31474 489 LYS A CA 1
ATOM 3868 C CA B LYS A 1 506 ? -35.67460 -34.73039 3.42099 0.500 18.56697 489 LYS A CA 1
ATOM 3869 C C . LYS A 1 506 ? -34.48511 -34.46952 4.34702 1.000 20.26304 489 LYS A C 1
ATOM 3870 O O . LYS A 1 506 ? -33.36827 -34.82281 3.98237 1.000 23.42971 489 LYS A O 1
ATOM 3881 N N . ARG A 1 507 ? -34.68047 -33.93436 5.54846 1.000 16.78782 490 ARG A N 1
ATOM 3882 C CA . ARG A 1 507 ? -33.57347 -33.64187 6.45961 1.000 15.22413 490 ARG A CA 1
ATOM 3883 C C . ARG A 1 507 ? -33.18598 -34.88600 7.26816 1.000 14.63925 490 ARG A C 1
ATOM 3884 O O . ARG A 1 507 ? -34.02719 -35.46435 7.96372 1.000 17.70945 490 ARG A O 1
ATOM 3892 N N . ALA A 1 508 ? -31.90921 -35.28298 7.19944 1.000 14.58640 491 ALA A N 1
ATOM 3893 C CA . ALA A 1 508 ? -31.42526 -36.40557 7.99606 1.000 14.06070 491 ALA A CA 1
ATOM 3894 C C . ALA A 1 508 ? -31.05657 -35.97195 9.41027 1.000 17.62727 491 ALA A C 1
ATOM 3895 O O . ALA A 1 508 ? -30.51828 -34.87983 9.62336 1.000 17.48061 491 ALA A O 1
ATOM 3897 N N . HIS A 1 509 ? -31.30736 -36.85944 10.37310 1.000 14.31572 492 HIS A N 1
ATOM 3898 C CA . HIS A 1 509 ? -30.96258 -36.63820 11.77454 1.000 13.82758 492 HIS A CA 1
ATOM 3899 C C . HIS A 1 509 ? -30.54416 -37.96967 12.38701 1.000 16.91972 492 HIS A C 1
ATOM 3900 O O . HIS A 1 509 ? -31.34521 -38.91296 12.44277 1.000 17.48950 492 HIS A O 1
ATOM 3907 N N . GLY A 1 510 ? -29.30872 -38.03900 12.87319 1.000 15.49464 493 GLY A N 1
ATOM 3908 C CA . GLY A 1 510 ? -28.76340 -39.29591 13.35390 1.000 17.18012 493 GLY A CA 1
ATOM 3909 C C . GLY A 1 510 ? -28.91564 -39.51693 14.85547 1.000 19.12259 493 GLY A C 1
ATOM 3910 O O . GLY A 1 510 ? -29.25555 -38.62300 15.62337 1.000 18.61795 493 GLY A O 1
ATOM 3911 N N . GLN A 1 511 ? -28.67664 -40.76718 15.26930 1.000 14.10023 494 GLN A N 1
ATOM 3912 C CA . GLN A 1 511 ? -28.51862 -41.12179 16.67427 1.000 14.32356 494 GLN A CA 1
ATOM 3913 C C . GLN A 1 511 ? -27.13888 -41.73672 16.82649 1.000 20.22638 494 GLN A C 1
ATOM 3914 O O . GLN A 1 511 ? -26.83315 -42.73043 16.15940 1.000 22.46173 494 GLN A O 1
ATOM 3920 N N . ASP A 1 512 ? -26.32047 -41.15068 17.69711 1.000 17.08134 495 ASP A N 1
ATOM 3921 C CA . ASP A 1 512 ? -24.98865 -41.67606 18.00694 1.000 20.61145 495 ASP A CA 1
ATOM 3922 C C . ASP A 1 512 ? -25.05598 -43.16917 18.30247 1.000 17.40495 495 ASP A C 1
ATOM 3923 O O . ASP A 1 512 ? -25.74743 -43.58732 19.22970 1.000 18.01405 495 ASP A O 1
ATOM 3928 N N . LEU A 1 513 ? -24.32532 -43.98179 17.52047 1.000 16.21184 496 LEU A N 1
ATOM 3929 C CA . LEU A 1 513 ? -24.40516 -45.43468 17.69611 1.000 16.53786 496 LEU A CA 1
ATOM 3930 C C . LEU A 1 513 ? -23.86910 -45.90248 19.04397 1.000 18.20608 496 LEU A C 1
ATOM 3931 O O . LEU A 1 513 ? -24.09438 -47.06324 19.41981 1.000 17.88993 496 LEU A O 1
ATOM 3936 N N . GLY A 1 514 ? -23.17543 -45.04492 19.78433 1.000 17.81571 497 GLY A N 1
ATOM 3937 C CA . GLY A 1 514 ? -22.76211 -45.44054 21.10924 1.000 19.45558 497 GLY A CA 1
ATOM 3938 C C . GLY A 1 514 ? -23.74979 -45.09553 22.19612 1.000 18.50144 497 GLY A C 1
ATOM 3939 O O . GLY A 1 514 ? -23.48398 -45.38626 23.36783 1.000 21.68973 497 GLY A O 1
ATOM 3940 N N . THR A 1 515 ? -24.88961 -44.49382 21.83848 1.000 17.36344 498 THR A N 1
ATOM 3941 C CA . THR A 1 515 ? -25.87708 -44.01348 22.79502 1.000 21.65895 498 THR A CA 1
ATOM 3942 C C . THR A 1 515 ? -27.17966 -44.78544 22.63180 1.000 20.61053 498 THR A C 1
ATOM 3943 O O . THR A 1 515 ? -27.43277 -45.41817 21.60129 1.000 19.50414 498 THR A O 1
ATOM 3947 N N . ALA A 1 516 ? -28.02926 -44.69380 23.65414 1.000 21.00632 499 ALA A N 1
ATOM 3948 C CA . ALA A 1 516 ? -29.22657 -45.53009 23.67311 1.000 20.64972 499 ALA A CA 1
ATOM 3949 C C . ALA A 1 516 ? -30.24390 -45.12009 22.61793 1.000 20.82008 499 ALA A C 1
ATOM 3950 O O . ALA A 1 516 ? -31.11792 -45.92283 22.28460 1.000 20.70947 499 ALA A O 1
ATOM 3952 N N . GLY A 1 517 ? -30.15331 -43.90065 22.07287 1.000 18.40119 500 GLY A N 1
ATOM 3953 C CA . GLY A 1 517 ? -31.06275 -43.52072 21.00606 1.000 17.17836 500 GLY A CA 1
ATOM 3954 C C . GLY A 1 517 ? -30.89704 -44.32290 19.72422 1.000 19.24714 500 GLY A C 1
ATOM 3955 O O . GLY A 1 517 ? -31.80731 -44.32541 18.88745 1.000 21.01119 500 GLY A O 1
ATOM 3956 N N . SER A 1 518 ? -29.76284 -45.01051 19.55315 1.000 16.41180 501 SER A N 1
ATOM 3957 C CA . SER A 1 518 ? -29.54393 -45.88115 18.40462 1.000 17.24750 501 SER A CA 1
ATOM 3958 C C . SER A 1 518 ? -30.08481 -47.27959 18.64260 1.000 19.80213 501 SER A C 1
ATOM 3959 O O . SER A 1 518 ? -29.87260 -48.16565 17.80734 1.000 17.09950 501 SER A O 1
ATOM 3962 N N . CYS A 1 519 ? -30.77039 -47.49945 19.76434 1.000 19.15625 502 CYS A N 1
ATOM 3963 C CA . CYS A 1 519 ? -31.26252 -48.82530 20.12856 1.000 18.57484 502 CYS A CA 1
ATOM 3964 C C . CYS A 1 519 ? -32.72714 -48.69040 20.53916 1.000 20.02977 502 CYS A C 1
ATOM 3965 O O . CYS A 1 519 ? -33.02707 -48.36509 21.69196 1.000 20.16454 502 CYS A O 1
ATOM 3968 N N . LEU A 1 520 ? -33.63572 -48.92495 19.59004 1.000 20.67308 503 LEU A N 1
ATOM 3969 C CA . LEU A 1 520 ? -35.07254 -48.81831 19.82968 1.000 19.85752 503 LEU A CA 1
ATOM 3970 C C . LEU A 1 520 ? -35.64991 -50.18847 20.16499 1.000 21.99927 503 LEU A C 1
ATOM 3971 O O . LEU A 1 520 ? -35.39827 -51.17230 19.45586 1.000 20.93757 503 LEU A O 1
ATOM 3976 N N . ARG A 1 521 ? -36.44202 -50.25136 21.23854 1.000 20.61904 504 ARG A N 1
ATOM 3977 C CA . ARG A 1 521 ? -36.97094 -51.54165 21.65864 1.000 21.51294 504 ARG A CA 1
ATOM 3978 C C . ARG A 1 521 ? -37.99522 -52.08504 20.67255 1.000 21.53382 504 ARG A C 1
ATOM 3979 O O . ARG A 1 521 ? -38.15276 -53.30606 20.56387 1.000 24.32613 504 ARG A O 1
ATOM 3987 N N . ARG A 1 522 ? -38.68883 -51.21024 19.94682 1.000 21.44724 505 ARG A N 1
ATOM 3988 C CA . ARG A 1 522 ? -39.70924 -51.62336 18.98902 1.000 20.28194 505 ARG A CA 1
ATOM 3989 C C . ARG A 1 522 ? -39.34288 -51.10981 17.60482 1.000 19.97186 505 ARG A C 1
ATOM 3990 O O . ARG A 1 522 ? -39.02759 -49.92632 17.43766 1.000 21.22790 505 ARG A O 1
ATOM 3998 N N . PHE A 1 523 ? -39.37316 -52.00462 16.62035 1.000 22.76007 506 PHE A N 1
ATOM 3999 C CA . PHE A 1 523 ? -39.06236 -51.64736 15.24220 1.000 20.52567 506 PHE A CA 1
ATOM 4000 C C . PHE A 1 523 ? -40.30160 -51.12007 14.52584 1.000 19.11686 506 PHE A C 1
ATOM 4001 O O . PHE A 1 523 ? -41.41305 -51.63068 14.71343 1.000 21.19606 506 PHE A O 1
ATOM 4009 N N . SER A 1 524 ? -40.09157 -50.11215 13.68081 1.000 19.49348 507 SER A N 1
ATOM 4010 C CA . SER A 1 524 ? -41.08063 -49.71011 12.68580 1.000 23.13305 507 SER A CA 1
ATOM 4011 C C . SER A 1 524 ? -40.33959 -49.04369 11.54353 1.000 20.64634 507 SER A C 1
ATOM 4012 O O . SER A 1 524 ? -39.37727 -48.31487 11.78377 1.000 19.76568 507 SER A O 1
ATOM 4015 N N . THR A 1 525 ? -40.80401 -49.25551 10.30602 1.000 18.29114 508 THR A N 1
ATOM 4016 C CA . THR A 1 525 ? -40.21237 -48.46894 9.22691 1.000 18.53244 508 THR A CA 1
ATOM 4017 C C . THR A 1 525 ? -40.52665 -46.98606 9.37001 1.000 18.44582 508 THR A C 1
ATOM 4018 O O . THR A 1 525 ? -39.83457 -46.15910 8.77010 1.000 17.91438 508 THR A O 1
ATOM 4022 N N . MET A 1 526 ? -41.53323 -46.61886 10.16034 1.000 16.86630 509 MET A N 1
ATOM 4023 C CA . MET A 1 526 ? -41.85419 -45.20679 10.38994 1.000 15.90192 509 MET A CA 1
ATOM 4024 C C . MET A 1 526 ? -42.05059 -44.99941 11.88381 1.000 17.49608 509 MET A C 1
ATOM 4025 O O . MET A 1 526 ? -43.17830 -45.05103 12.38766 1.000 19.32656 509 MET A O 1
ATOM 4030 N N . PRO A 1 527 ? -40.96846 -44.78655 12.63005 1.000 18.45151 510 PRO A N 1
ATOM 4031 C CA . PRO A 1 527 ? -41.08253 -44.62599 14.08687 1.000 17.29226 510 PRO A CA 1
ATOM 4032 C C . PRO A 1 527 ? -41.34177 -43.20048 14.55844 1.000 19.40064 510 PRO A C 1
ATOM 4033 O O . PRO A 1 527 ? -41.21656 -42.94171 15.75947 1.000 20.13896 510 PRO A O 1
ATOM 4037 N N . PHE A 1 528 ? -41.74120 -42.28840 13.67130 1.000 17.55553 511 PHE A N 1
ATOM 4038 C CA . PHE A 1 528 ? -42.01688 -40.91133 14.06422 1.000 17.60246 511 PHE A CA 1
ATOM 4039 C C . PHE A 1 528 ? -43.13624 -40.35765 13.19587 1.000 20.81409 511 PHE A C 1
ATOM 4040 O O . PHE A 1 528 ? -43.53452 -40.96248 12.19758 1.000 18.61443 511 PHE A O 1
ATOM 4048 N N . MET A 1 529 ? -43.64419 -39.19172 13.59878 1.000 17.57766 512 MET A N 1
ATOM 4049 C CA . MET A 1 529 ? -44.65211 -38.45149 12.84960 1.000 17.03468 512 MET A CA 1
ATOM 4050 C C . MET A 1 529 ? -44.25708 -36.98197 12.87766 1.000 18.27133 512 MET A C 1
ATOM 4051 O O . MET A 1 529 ? -43.39879 -36.57914 13.66565 1.000 19.37476 512 MET A O 1
ATOM 4056 N N . PHE A 1 530 ? -44.88275 -36.16693 12.01890 1.000 18.01170 513 PHE A N 1
ATOM 4057 C CA . PHE A 1 530 ? -44.57716 -34.73936 12.02209 1.000 16.29275 513 PHE A CA 1
ATOM 4058 C C . PHE A 1 530 ? -45.84318 -33.91327 12.21786 1.000 15.66040 513 PHE A C 1
ATOM 4059 O O . PHE A 1 530 ? -46.96273 -34.36275 11.95128 1.000 19.06745 513 PHE A O 1
ATOM 4067 N N . CYS A 1 531 ? -45.64205 -32.69303 12.72112 1.000 17.00983 514 CYS A N 1
ATOM 4068 C CA . CYS A 1 531 ? -46.72705 -31.80561 13.11626 1.000 18.09422 514 CYS A CA 1
ATOM 4069 C C . CYS A 1 531 ? -46.42775 -30.41629 12.58420 1.000 18.26432 514 CYS A C 1
ATOM 4070 O O . CYS A 1 531 ? -45.26144 -30.03683 12.46354 1.000 18.02217 514 CYS A O 1
ATOM 4073 N N . ASN A 1 532 ? -47.47987 -29.66014 12.27980 1.000 18.31655 515 ASN A N 1
ATOM 4074 C CA . ASN A 1 532 ? -47.32586 -28.33244 11.69409 1.000 16.73343 515 ASN A CA 1
ATOM 4075 C C . ASN A 1 532 ? -48.00193 -27.27010 12.56145 1.000 18.86118 515 ASN A C 1
ATOM 4076 O O . ASN A 1 532 ? -48.67169 -27.57148 13.55485 1.000 18.66914 515 ASN A O 1
ATOM 4081 N N . ILE A 1 533 ? -47.82137 -26.00234 12.16892 1.000 20.10254 516 ILE A N 1
ATOM 4082 C CA . ILE A 1 533 ? -48.32237 -24.88592 12.97268 1.000 20.55874 516 ILE A CA 1
ATOM 4083 C C . ILE A 1 533 ? -49.82984 -24.72430 12.89699 1.000 21.90893 516 ILE A C 1
ATOM 4084 O O . ILE A 1 533 ? -50.39022 -23.92117 13.65225 1.000 23.00484 516 ILE A O 1
ATOM 4089 N N . ASN A 1 534 ? -50.50421 -25.45887 12.01116 1.000 21.08879 517 ASN A N 1
ATOM 4090 C CA . ASN A 1 534 ? -51.95850 -25.53245 12.04031 1.000 22.19255 517 ASN A CA 1
ATOM 4091 C C . ASN A 1 534 ? -52.46350 -26.56679 13.03459 1.000 23.23826 517 ASN A C 1
ATOM 4092 O O . ASN A 1 534 ? -53.65994 -26.85629 13.03672 1.000 21.92407 517 ASN A O 1
ATOM 4097 N N . ASN A 1 535 ? -51.57050 -27.13746 13.85157 1.000 23.00173 518 ASN A N 1
ATOM 4098 C CA . ASN A 1 535 ? -51.92736 -28.14517 14.84498 1.000 23.23180 518 ASN A CA 1
ATOM 4099 C C . ASN A 1 535 ? -52.49077 -29.40119 14.18967 1.000 23.42457 518 ASN A C 1
ATOM 4100 O O . ASN A 1 535 ? -53.39021 -30.04145 14.73349 1.000 23.42977 518 ASN A O 1
ATOM 4105 N N . VAL A 1 536 ? -51.97658 -29.74869 13.01322 1.000 19.02201 519 VAL A N 1
ATOM 4106 C CA . VAL A 1 536 ? -52.32443 -30.98757 12.32717 1.000 20.07584 519 VAL A CA 1
ATOM 4107 C C . VAL A 1 536 ? -51.07132 -31.84997 12.28944 1.000 20.15909 519 VAL A C 1
ATOM 4108 O O . VAL A 1 536 ? -49.99382 -31.36769 11.91892 1.000 20.79142 519 VAL A O 1
ATOM 4112 N N . CYS A 1 537 ? -51.19774 -33.11154 12.69681 1.000 22.09735 520 CYS A N 1
ATOM 4113 C CA . CYS A 1 537 ? -50.06938 -34.03177 12.65916 1.000 20.17019 520 CYS A CA 1
ATOM 4114 C C . CYS A 1 537 ? -50.33403 -35.12458 11.63146 1.000 21.95950 520 CYS A C 1
ATOM 4115 O O . CYS A 1 537 ? -51.47448 -35.54423 11.42866 1.000 21.31053 520 CYS A O 1
ATOM 4118 N N . ASN A 1 538 ? -49.26910 -35.57638 10.97531 1.000 21.08842 521 ASN A N 1
ATOM 4119 C CA . ASN A 1 538 ? -49.37187 -36.58219 9.92546 1.000 20.15248 521 ASN A CA 1
ATOM 4120 C C . ASN A 1 538 ? -48.37288 -37.69367 10.18714 1.000 17.35994 521 ASN A C 1
ATOM 4121 O O . ASN A 1 538 ? -47.18266 -37.42956 10.36805 1.000 17.12473 521 ASN A O 1
ATOM 4126 N N . PHE A 1 539 ? -48.85769 -38.93334 10.17553 1.000 18.12559 522 PHE A N 1
ATOM 4127 C CA . PHE A 1 539 ? -48.03582 -40.10704 10.43134 1.000 17.96332 522 PHE A CA 1
ATOM 4128 C C . PHE A 1 539 ? -48.03051 -40.99474 9.19650 1.000 17.78770 522 PHE A C 1
ATOM 4129 O O . PHE A 1 539 ? -49.09856 -41.34583 8.68379 1.000 20.34371 522 PHE A O 1
ATOM 4137 N N . ALA A 1 540 ? -46.83413 -41.35213 8.73027 1.000 17.04742 523 ALA A N 1
ATOM 4138 C CA . ALA A 1 540 ? -46.64974 -42.26001 7.59557 1.000 18.97408 523 ALA A CA 1
ATOM 4139 C C . ALA A 1 540 ? -47.43558 -41.79463 6.37600 1.000 18.85417 523 ALA A C 1
ATOM 4140 O O . ALA A 1 540 ? -47.94560 -42.60357 5.59829 1.000 20.40882 523 ALA A O 1
ATOM 4142 N N . SER A 1 541 ? -47.50377 -40.46719 6.18770 1.000 17.54986 524 SER A N 1
ATOM 4143 C CA . SER A 1 541 ? -48.38848 -39.85908 5.20200 1.000 18.23955 524 SER A CA 1
ATOM 4144 C C . SER A 1 541 ? -47.64777 -38.90766 4.27250 1.000 18.98008 524 SER A C 1
ATOM 4145 O O . SER A 1 541 ? -48.25104 -37.99537 3.70121 1.000 22.69891 524 SER A O 1
ATOM 4148 N N . ARG A 1 542 ? -46.34498 -39.10128 4.10930 1.000 18.49745 525 ARG A N 1
ATOM 4149 C CA . ARG A 1 542 ? -45.62495 -38.33524 3.09750 1.000 16.60908 525 ARG A CA 1
ATOM 4150 C C . ARG A 1 542 ? -44.59207 -39.24517 2.44350 1.000 21.24805 525 ARG A C 1
ATOM 4151 O O . ARG A 1 542 ? -44.96201 -40.28083 1.88385 1.000 23.14062 525 ARG A O 1
ATOM 4159 N N . ASN A 1 543 ? -43.30462 -38.89894 2.52192 1.000 18.60729 526 ASN A N 1
ATOM 4160 C CA . ASN A 1 543 ? -42.24741 -39.67590 1.87283 1.000 17.98078 526 ASN A CA 1
ATOM 4161 C C . ASN A 1 543 ? -40.99667 -39.70671 2.75278 1.000 20.72002 526 ASN A C 1
ATOM 4162 O O . ASN A 1 543 ? -39.90335 -39.34563 2.33010 1.000 20.94005 526 ASN A O 1
ATOM 4167 N N . ASP A 1 544 ? -41.13778 -40.15168 3.99815 1.000 15.86725 527 ASP A N 1
ATOM 4168 C CA . ASP A 1 544 ? -40.02827 -40.07486 4.94050 1.000 16.44519 527 ASP A CA 1
ATOM 4169 C C . ASP A 1 544 ? -39.38565 -41.44959 5.15099 1.000 16.94648 527 ASP A C 1
ATOM 4170 O O . ASP A 1 544 ? -39.89907 -42.48890 4.70849 1.000 17.84245 527 ASP A O 1
ATOM 4175 N N . TYR A 1 545 ? -38.23562 -41.44024 5.83480 1.000 15.19886 528 TYR A N 1
ATOM 4176 C CA . TYR A 1 545 ? -37.35525 -42.60553 5.91792 1.000 14.11001 528 TYR A CA 1
ATOM 4177 C C . TYR A 1 545 ? -36.91773 -42.91452 7.34265 1.000 18.42711 528 TYR A C 1
ATOM 4178 O O . TYR A 1 545 ? -36.79980 -42.02495 8.19363 1.000 17.12637 528 TYR A O 1
ATOM 4187 N N . SER A 1 546 ? -36.58770 -44.18638 7.56816 1.000 15.36762 529 SER A N 1
ATOM 4188 C CA . SER A 1 546 ? -35.77359 -44.58797 8.70669 1.000 17.03735 529 SER A CA 1
ATOM 4189 C C . SER A 1 546 ? -34.65277 -45.48424 8.19871 1.000 16.72041 529 SER A C 1
ATOM 4190 O O . SER A 1 546 ? -34.82889 -46.22267 7.22953 1.000 17.12336 529 SER A O 1
ATOM 4193 N N . TYR A 1 547 ? -33.49014 -45.41073 8.85660 1.000 14.05186 530 TYR A N 1
ATOM 4194 C CA . TYR A 1 547 ? -32.32317 -46.18712 8.44861 1.000 14.07919 530 TYR A CA 1
ATOM 4195 C C . TYR A 1 547 ? -31.79514 -46.99218 9.62192 1.000 15.42049 530 TYR A C 1
ATOM 4196 O O . TYR A 1 547 ? -31.68815 -46.47835 10.74136 1.000 17.34090 530 TYR A O 1
ATOM 4205 N N . TRP A 1 548 ? -31.43620 -48.25846 9.35525 1.000 17.37577 531 TRP A N 1
ATOM 4206 C CA . TRP A 1 548 ? -31.06277 -49.20655 10.39223 1.000 17.83008 531 TRP A CA 1
ATOM 4207 C C . TRP A 1 548 ? -29.75842 -49.88648 10.00472 1.000 17.83577 531 TRP A C 1
ATOM 4208 O O . TRP A 1 548 ? -29.55327 -50.20731 8.83068 1.000 17.92599 531 TRP A O 1
ATOM 4219 N N . LEU A 1 549 ? -28.87024 -50.10081 10.97668 1.000 16.42668 532 LEU A N 1
ATOM 4220 C CA . LEU A 1 549 ? -27.76631 -51.02228 10.71557 1.000 15.54304 532 LEU A CA 1
ATOM 4221 C C . LEU A 1 549 ? -28.32917 -52.35593 10.25318 1.000 17.54558 532 LEU A C 1
ATOM 4222 O O . LEU A 1 549 ? -29.39621 -52.78669 10.70216 1.000 18.20433 532 LEU A O 1
ATOM 4227 N N . SER A 1 550 ? -27.60827 -53.02085 9.35379 1.000 18.54514 533 SER A N 1
ATOM 4228 C CA . SER A 1 550 ? -28.13483 -54.22542 8.72643 1.000 16.61793 533 SER A CA 1
ATOM 4229 C C . SER A 1 550 ? -27.23330 -55.42714 9.01841 1.000 18.81335 533 SER A C 1
ATOM 4230 O O . SER A 1 550 ? -26.17370 -55.31966 9.64667 1.000 20.31392 533 SER A O 1
ATOM 4233 N N . THR A 1 551 ? -27.66891 -56.57961 8.52642 1.000 19.14417 534 THR A N 1
ATOM 4234 C CA . THR A 1 551 ? -27.07907 -57.88430 8.80190 1.000 17.99886 534 THR A CA 1
ATOM 4235 C C . THR A 1 551 ? -26.40445 -58.44003 7.54984 1.000 22.46284 534 THR A C 1
ATOM 4236 O O . THR A 1 551 ? -26.44120 -57.80278 6.49145 1.000 21.73886 534 THR A O 1
ATOM 4240 N N . PRO A 1 552 ? -25.79039 -59.62621 7.61181 1.000 20.30198 535 PRO A N 1
ATOM 4241 C CA . PRO A 1 552 ? -25.25344 -60.23558 6.38223 1.000 22.53607 535 PRO A CA 1
ATOM 4242 C C . PRO A 1 552 ? -26.31004 -60.77870 5.42566 1.000 24.61589 535 PRO A C 1
ATOM 4243 O O . PRO A 1 552 ? -25.93483 -61.38133 4.41193 1.000 26.17547 535 PRO A O 1
ATOM 4247 N N . GLU A 1 553 ? -27.59908 -60.61569 5.70484 1.000 22.89811 536 GLU A N 1
ATOM 4248 C CA . GLU A 1 553 ? -28.64332 -61.22370 4.87726 1.000 23.19549 536 GLU A CA 1
ATOM 4249 C C . GLU A 1 553 ? -28.57193 -60.71054 3.44075 1.000 21.92219 536 GLU A C 1
ATOM 4250 O O . GLU A 1 553 ? -28.61605 -59.48903 3.22631 1.000 24.20209 536 GLU A O 1
ATOM 4256 N N . PRO A 1 554 ? -28.45525 -61.58512 2.44157 1.000 24.36013 537 PRO A N 1
ATOM 4257 C CA . PRO A 1 554 ? -28.43362 -61.11104 1.05152 1.000 27.45786 537 PRO A CA 1
ATOM 4258 C C . PRO A 1 554 ? -29.79729 -60.60521 0.59444 1.000 26.13833 537 PRO A C 1
ATOM 4259 O O . PRO A 1 554 ? -30.84833 -61.03144 1.08194 1.000 25.03695 537 PRO A O 1
ATOM 4263 N N . MET A 1 555 ? -29.76547 -59.69074 -0.37231 1.000 25.07051 538 MET A N 1
ATOM 4264 C CA . MET A 1 555 ? -30.98934 -59.24040 -1.01750 1.000 22.25899 538 MET A CA 1
ATOM 4265 C C . MET A 1 555 ? -31.69290 -60.41086 -1.70602 1.000 19.90907 538 MET A C 1
ATOM 4266 O O . MET A 1 555 ? -31.04740 -61.38320 -2.11883 1.000 23.18569 538 MET A O 1
ATOM 4271 N N . PRO A 1 556 ? -33.01681 -60.34383 -1.85104 1.000 24.33221 539 PRO A N 1
ATOM 4272 C CA . PRO A 1 556 ? -33.70379 -61.30404 -2.71679 1.000 26.42374 539 PRO A CA 1
ATOM 4273 C C . PRO A 1 556 ? -33.19974 -61.19042 -4.14679 1.000 30.64420 539 PRO A C 1
ATOM 4274 O O . PRO A 1 556 ? -32.75341 -60.12671 -4.58621 1.000 27.88484 539 PRO A O 1
ATOM 4278 N N . MET A 1 557 ? -33.27755 -62.31299 -4.87088 1.000 26.13332 540 MET A N 1
ATOM 4279 C CA A MET A 1 557 ? -32.83136 -62.33032 -6.26081 0.480 30.93317 540 MET A CA 1
ATOM 4280 C CA B MET A 1 557 ? -32.83964 -62.33703 -6.26467 0.520 30.95242 540 MET A CA 1
ATOM 4281 C C . MET A 1 557 ? -33.57875 -61.30522 -7.10667 1.000 27.98043 540 MET A C 1
ATOM 4282 O O . MET A 1 557 ? -33.00778 -60.74695 -8.04821 1.000 31.08397 540 MET A O 1
ATOM 4291 N N . SER A 1 558 ? -34.84732 -61.05393 -6.79394 1.000 26.08595 541 SER A N 1
ATOM 4292 C CA . SER A 1 558 ? -35.61936 -60.04254 -7.50932 1.000 28.19794 541 SER A CA 1
ATOM 4293 C C . SER A 1 558 ? -35.11206 -58.63383 -7.25641 1.000 27.38368 541 SER A C 1
ATOM 4294 O O . SER A 1 558 ? -35.43388 -57.73013 -8.03864 1.000 24.64621 541 SER A O 1
ATOM 4297 N N . MET A 1 559 ? -34.38988 -58.42754 -6.15182 1.000 20.03842 542 MET A N 1
ATOM 4298 C CA A MET A 1 559 ? -33.87245 -57.13305 -5.70993 0.680 22.38025 542 MET A CA 1
ATOM 4299 C CA B MET A 1 559 ? -33.87098 -57.11439 -5.77153 0.320 23.23508 542 MET A CA 1
ATOM 4300 C C . MET A 1 559 ? -34.97855 -56.11000 -5.46138 1.000 22.13031 542 MET A C 1
ATOM 4301 O O . MET A 1 559 ? -34.72165 -54.89997 -5.43237 1.000 21.72814 542 MET A O 1
ATOM 4310 N N . GLN A 1 560 ? -36.21648 -56.58499 -5.24383 1.000 24.62385 543 GLN A N 1
ATOM 4311 C CA A GLN A 1 560 ? -37.33464 -55.73307 -4.86456 0.430 22.11285 543 GLN A CA 1
ATOM 4312 C CA B GLN A 1 560 ? -37.30979 -55.70500 -4.87294 0.570 21.69830 543 GLN A CA 1
ATOM 4313 C C . GLN A 1 560 ? -37.23910 -55.36897 -3.38404 1.000 18.86219 543 GLN A C 1
ATOM 4314 O O . GLN A 1 560 ? -36.68643 -56.13373 -2.58926 1.000 20.24051 543 GLN A O 1
ATOM 4325 N N . PRO A 1 561 ? -37.78778 -54.22340 -2.97910 1.000 19.47794 544 PRO A N 1
ATOM 4326 C CA . PRO A 1 561 ? -37.78895 -53.88892 -1.55081 1.000 20.89373 544 PRO A CA 1
ATOM 4327 C C . PRO A 1 561 ? -38.52283 -54.93711 -0.72528 1.000 20.78813 544 PRO A C 1
ATOM 4328 O O . PRO A 1 561 ? -39.48825 -55.56569 -1.18012 1.000 22.73171 544 PRO A O 1
ATOM 4332 N N . LEU A 1 562 ? -38.04770 -55.10876 0.50518 1.000 19.85993 545 LEU A N 1
ATOM 4333 C CA . LEU A 1 562 ? -38.65486 -56.01779 1.46861 1.000 20.15704 545 LEU A CA 1
ATOM 4334 C C . LEU A 1 562 ? -39.82351 -55.33452 2.16434 1.000 21.99091 545 LEU A C 1
ATOM 4335 O O . LEU A 1 562 ? -39.82687 -54.11882 2.36673 1.000 21.56923 545 LEU A O 1
ATOM 4340 N N . LYS A 1 563 ? -40.81742 -56.13373 2.53966 1.000 21.47975 546 LYS A N 1
ATOM 4341 C CA . LYS A 1 563 ? -41.99828 -55.64313 3.23020 1.000 25.43063 546 LYS A CA 1
ATOM 4342 C C . LYS A 1 563 ? -42.36651 -56.62899 4.32128 1.000 25.78818 546 LYS A C 1
ATOM 4343 O O . LYS A 1 563 ? -42.10686 -57.82534 4.20020 1.000 24.77419 546 LYS A O 1
ATOM 4349 N N . GLY A 1 564 ? -42.98812 -56.12569 5.37872 1.000 26.86459 547 GLY A N 1
ATOM 4350 C CA . GLY A 1 564 ? -43.58960 -57.04726 6.32716 1.000 31.64589 547 GLY A CA 1
ATOM 4351 C C . GLY A 1 564 ? -42.55630 -57.90536 7.03889 1.000 26.55424 547 GLY A C 1
ATOM 4352 O O . GLY A 1 564 ? -41.46159 -57.45439 7.38566 1.000 27.01230 547 GLY A O 1
ATOM 4353 N N . GLN A 1 565 ? -42.91196 -59.17071 7.26439 1.000 23.68583 548 GLN A N 1
ATOM 4354 C CA . GLN A 1 565 ? -42.01482 -60.06504 7.98252 1.000 23.22958 548 GLN A CA 1
ATOM 4355 C C . GLN A 1 565 ? -40.71214 -60.30942 7.23189 1.000 27.14057 548 GLN A C 1
ATOM 4356 O O . GLN A 1 565 ? -39.71918 -60.69658 7.85692 1.000 27.76679 548 GLN A O 1
ATOM 4362 N N . SER A 1 566 ? -40.67653 -60.06624 5.91704 1.000 23.54848 549 SER A N 1
ATOM 4363 C CA A SER A 1 566 ? -39.44613 -60.24850 5.15449 0.620 24.25451 549 SER A CA 1
ATOM 4364 C CA B SER A 1 566 ? -39.43619 -60.26827 5.17669 0.380 24.64305 549 SER A CA 1
ATOM 4365 C C . SER A 1 566 ? -38.37085 -59.23987 5.52622 1.000 25.52781 549 SER A C 1
ATOM 4366 O O . SER A 1 566 ? -37.21365 -59.42520 5.13488 1.000 22.70697 549 SER A O 1
ATOM 4371 N N . ILE A 1 567 ? -38.73015 -58.17106 6.24539 1.000 20.91485 550 ILE A N 1
ATOM 4372 C CA . ILE A 1 567 ? -37.73465 -57.19120 6.68124 1.000 21.46645 550 ILE A CA 1
ATOM 4373 C C . ILE A 1 567 ? -36.88540 -57.72924 7.83287 1.000 23.38251 550 ILE A C 1
ATOM 4374 O O . ILE A 1 567 ? -35.70461 -57.37391 7.95575 1.000 21.88799 550 ILE A O 1
ATOM 4379 N N . GLN A 1 568 ? -37.45514 -58.59601 8.67984 1.000 24.08462 551 GLN A N 1
ATOM 4380 C CA A GLN A 1 568 ? -36.80109 -58.99928 9.92930 0.540 26.29170 551 GLN A CA 1
ATOM 4381 C CA B GLN A 1 568 ? -36.79309 -58.96702 9.93057 0.460 26.13308 551 GLN A CA 1
ATOM 4382 C C . GLN A 1 568 ? -35.35706 -59.44903 9.76170 1.000 24.40886 551 GLN A C 1
ATOM 4383 O O . GLN A 1 568 ? -34.49502 -58.99388 10.53323 1.000 23.52190 551 GLN A O 1
ATOM 4394 N N . PRO A 1 569 ? -35.01731 -60.34258 8.82257 1.000 21.13451 552 PRO A N 1
ATOM 4395 C CA . PRO A 1 569 ? -33.63178 -60.84837 8.78773 1.000 21.44335 552 PRO A CA 1
ATOM 4396 C C . PRO A 1 569 ? -32.59947 -59.80552 8.38311 1.000 19.85448 552 PRO A C 1
ATOM 4397 O O . PRO A 1 569 ? -31.39957 -60.09679 8.47064 1.000 21.35385 552 PRO A O 1
ATOM 4401 N N . PHE A 1 570 ? -33.02645 -58.61408 7.95467 1.000 19.94192 553 PHE A N 1
ATOM 4402 C CA . PHE A 1 570 ? -32.10955 -57.56514 7.52999 1.000 22.27364 553 PHE A CA 1
ATOM 4403 C C . PHE A 1 570 ? -31.71921 -56.59024 8.63358 1.000 21.68910 553 PHE A C 1
ATOM 4404 O O . PHE A 1 570 ? -30.77353 -55.82755 8.43457 1.000 21.02054 553 PHE A O 1
ATOM 4412 N N . ILE A 1 571 ? -32.39382 -56.58460 9.78148 1.000 21.59077 554 ILE A N 1
ATOM 4413 C CA . ILE A 1 571 ? -32.22368 -55.50960 10.76344 1.000 21.93785 554 ILE A CA 1
ATOM 4414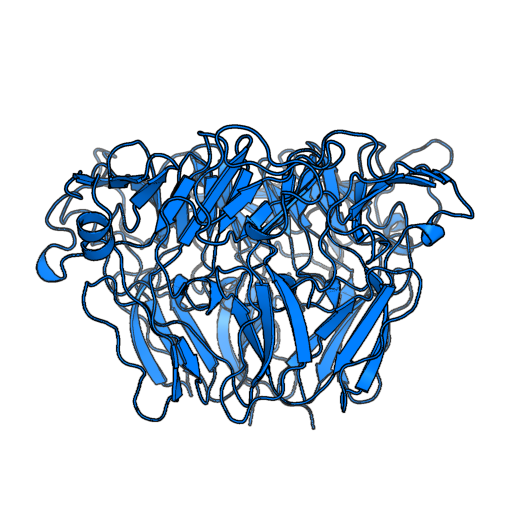 C C . ILE A 1 571 ? -31.27665 -55.94820 11.87601 1.000 18.77835 554 ILE A C 1
ATOM 4415 O O . ILE A 1 571 ? -31.51219 -56.96087 12.54730 1.000 18.76897 554 ILE A O 1
ATOM 4420 N N . SER A 1 572 ? -30.21320 -55.16509 12.08564 1.000 17.83641 555 SER A N 1
ATOM 4421 C CA . SER A 1 572 ? -29.27073 -55.41065 13.17326 1.000 17.93478 555 SER A CA 1
ATOM 4422 C C . SER A 1 572 ? -29.93674 -55.21014 14.53628 1.000 21.67962 555 SER A C 1
ATOM 4423 O O . SER A 1 572 ? -30.83050 -54.37302 14.70223 1.000 19.60756 555 SER A O 1
ATOM 4426 N N . ARG A 1 573 ? -29.47341 -55.96499 15.52619 1.000 19.93613 556 ARG A N 1
ATOM 4427 C CA A ARG A 1 573 ? -29.93997 -55.83715 16.89832 0.570 19.73770 556 ARG A CA 1
ATOM 4428 C CA B ARG A 1 573 ? -29.94535 -55.83016 16.89559 0.430 20.03790 556 ARG A CA 1
ATOM 4429 C C . ARG A 1 573 ? -28.87771 -55.16138 17.75716 1.000 21.90772 556 ARG A C 1
ATOM 4430 O O . ARG A 1 573 ? -27.70675 -55.05692 17.37576 1.000 21.31939 556 ARG A O 1
ATOM 4445 N N . CYS A 1 574 ? -29.29377 -54.70108 18.93340 1.000 21.11259 557 CYS A N 1
ATOM 4446 C CA . CYS A 1 574 ? -28.38547 -53.96767 19.80522 1.000 19.23947 557 CYS A CA 1
ATOM 4447 C C . CYS A 1 574 ? -28.71833 -54.25292 21.26076 1.000 20.15421 557 CYS A C 1
ATOM 4448 O O . CYS A 1 574 ? -29.78258 -54.78056 21.59435 1.000 21.68136 557 CYS A O 1
ATOM 4451 N N . ALA A 1 575 ? -27.77817 -53.89713 22.13204 1.000 18.77454 558 ALA A N 1
ATOM 4452 C CA . ALA A 1 575 ? -27.99479 -53.93474 23.56697 1.000 19.65463 558 ALA A CA 1
ATOM 4453 C C . ALA A 1 575 ? -27.51945 -52.61630 24.15129 1.000 20.59566 558 ALA A C 1
ATOM 4454 O O . ALA A 1 575 ? -26.53243 -52.04065 23.68315 1.000 19.60176 558 ALA A O 1
ATOM 4456 N N . VAL A 1 576 ? -28.24268 -52.13170 25.15314 1.000 21.94018 559 VAL A N 1
ATOM 4457 C CA . VAL A 1 576 ? -27.81059 -50.99567 25.95835 1.000 19.04694 559 VAL A CA 1
ATOM 4458 C C . VAL A 1 576 ? -27.30197 -51.54617 27.27508 1.000 22.29808 559 VAL A C 1
ATOM 4459 O O . VAL A 1 576 ? -27.95595 -52.38924 27.90130 1.000 21.96817 559 VAL A O 1
ATOM 4463 N N . CYS A 1 577 ? -26.11775 -51.10269 27.67076 1.000 20.83678 560 CYS A N 1
ATOM 4464 C CA . CYS A 1 577 ? -25.35698 -51.71164 28.74604 1.000 21.46682 560 CYS A CA 1
ATOM 4465 C C . CYS A 1 577 ? -25.02295 -50.65288 29.78313 1.000 24.44683 560 CYS A C 1
ATOM 4466 O O . CYS A 1 577 ? -24.67539 -49.52437 29.42890 1.000 25.27534 560 CYS A O 1
ATOM 4469 N N . GLU A 1 578 ? -25.11798 -51.01970 31.05396 1.000 26.52478 561 GLU A N 1
ATOM 4470 C CA . GLU A 1 578 ? -24.79558 -50.11240 32.14712 1.000 27.69352 561 GLU A CA 1
ATOM 4471 C C . GLU A 1 578 ? -23.36072 -50.37169 32.59837 1.000 26.79783 561 GLU A C 1
ATOM 4472 O O . GLU A 1 578 ? -23.01616 -51.49768 32.97504 1.000 27.78847 561 GLU A O 1
ATOM 4478 N N . ALA A 1 579 ? -22.52848 -49.31889 32.55985 1.000 25.11571 562 ALA A N 1
ATOM 4479 C CA . ALA A 1 579 ? -21.10437 -49.38424 32.85721 1.000 24.16541 562 ALA A CA 1
ATOM 4480 C C . ALA A 1 579 ? -20.77894 -48.62352 34.14213 1.000 23.72489 562 ALA A C 1
ATOM 4481 O O . ALA A 1 579 ? -21.38823 -47.58762 34.42787 1.000 26.31276 562 ALA A O 1
ATOM 4483 N N . PRO A 1 580 ? -19.81131 -49.10332 34.92800 1.000 24.51656 563 PRO A N 1
ATOM 4484 C CA . PRO A 1 580 ? -19.47632 -48.42654 36.18916 1.000 26.99427 563 PRO A CA 1
ATOM 4485 C C . PRO A 1 580 ? -18.62999 -47.17716 36.01462 1.000 31.43434 563 PRO A C 1
ATOM 4486 O O . PRO A 1 580 ? -18.40541 -46.46395 37.00145 1.000 33.80063 563 PRO A O 1
ATOM 4490 N N . ALA A 1 581 ? -18.14910 -46.89969 34.80762 1.000 28.48183 564 ALA A N 1
ATOM 4491 C CA . ALA A 1 581 ? -17.22482 -45.79577 34.58027 1.000 29.24765 564 ALA A CA 1
ATOM 4492 C C . ALA A 1 581 ? -17.33471 -45.36818 33.12617 1.000 32.02635 564 ALA A C 1
ATOM 4493 O O . ALA A 1 581 ? -17.99285 -46.02233 32.31524 1.000 23.75073 564 ALA A O 1
ATOM 4495 N N . VAL A 1 582 ? -16.67762 -44.24600 32.80932 1.000 21.51305 565 VAL A N 1
ATOM 4496 C CA . VAL A 1 582 ? -16.75134 -43.67953 31.47066 1.000 25.89805 565 VAL A CA 1
ATOM 4497 C C . VAL A 1 582 ? -16.15602 -44.63920 30.44041 1.000 23.49345 565 VAL A C 1
ATOM 4498 O O . VAL A 1 582 ? -15.20324 -45.37908 30.71805 1.000 25.68534 565 VAL A O 1
ATOM 4502 N N . VAL A 1 583 ? -16.73426 -44.62117 29.23932 1.000 24.85050 566 VAL A N 1
ATOM 4503 C CA . VAL A 1 583 ? -16.29398 -45.42745 28.11024 1.000 24.11930 566 VAL A CA 1
ATOM 4504 C C . VAL A 1 583 ? -16.01144 -44.49296 26.93880 1.000 24.17498 566 VAL A C 1
ATOM 4505 O O . VAL A 1 583 ? -16.80535 -43.58941 26.65350 1.000 25.39303 566 VAL A O 1
ATOM 4509 N N . ILE A 1 584 ? -14.87732 -44.70468 26.26802 1.000 22.35801 567 ILE A N 1
ATOM 4510 C CA . ILE A 1 584 ? -14.49059 -43.92820 25.09612 1.000 20.67065 567 ILE A CA 1
ATOM 4511 C C . ILE A 1 584 ? -14.07334 -44.89484 23.99589 1.000 20.30935 567 ILE A C 1
ATOM 4512 O O . ILE A 1 584 ? -13.87664 -46.08767 24.22495 1.000 20.65079 567 ILE A O 1
ATOM 4517 N N . ALA A 1 585 ? -13.93523 -44.36139 22.78929 1.000 18.20877 568 ALA A N 1
ATOM 4518 C CA . ALA A 1 585 ? -13.22706 -45.04893 21.72293 1.000 18.10287 568 ALA A CA 1
ATOM 4519 C C . ALA A 1 585 ? -11.94265 -44.29271 21.41177 1.000 19.87823 568 ALA A C 1
ATOM 4520 O O . ALA A 1 585 ? -11.88035 -43.06472 21.55229 1.000 20.84439 568 ALA A O 1
ATOM 4522 N N . VAL A 1 586 ? -10.91999 -45.04035 20.99178 1.000 18.62988 569 VAL A N 1
ATOM 4523 C CA . VAL A 1 586 ? -9.70133 -44.46691 20.42350 1.000 22.85345 569 VAL A CA 1
ATOM 4524 C C . VAL A 1 586 ? -9.44238 -45.14191 19.08046 1.000 23.38800 569 VAL A C 1
ATOM 4525 O O . VAL A 1 586 ? -9.89288 -46.26040 18.82234 1.000 19.79789 569 VAL A O 1
ATOM 4529 N N . HIS A 1 587 ? -8.71867 -44.43509 18.21372 1.000 20.64277 570 HIS A N 1
ATOM 4530 C CA . HIS A 1 587 ? -8.51725 -44.83359 16.82533 1.000 19.12054 570 HIS A CA 1
ATOM 4531 C C . HIS A 1 587 ? -7.03634 -44.75211 16.49035 1.000 21.43033 570 HIS A C 1
ATOM 4532 O O . HIS A 1 587 ? -6.36235 -43.79098 16.87047 1.000 23.19892 570 HIS A O 1
ATOM 4539 N N . SER A 1 588 ? -6.52577 -45.76513 15.79760 1.000 20.30769 571 SER A N 1
ATOM 4540 C CA . SER A 1 588 ? -5.09134 -45.79374 15.53837 1.000 20.79980 571 SER A CA 1
ATOM 4541 C C . SER A 1 588 ? -4.68828 -45.01931 14.29271 1.000 21.33133 571 SER A C 1
ATOM 4542 O O . SER A 1 588 ? -3.53703 -44.55610 14.21083 1.000 20.19398 571 SER A O 1
ATOM 4545 N N . GLN A 1 589 ? -5.59809 -44.89341 13.32452 1.000 19.27934 572 GLN A N 1
ATOM 4546 C CA . GLN A 1 589 ? -5.26932 -44.50982 11.95166 1.000 21.60091 572 GLN A CA 1
ATOM 4547 C C . GLN A 1 589 ? -4.22191 -45.44226 11.34353 1.000 22.68517 572 GLN A C 1
ATOM 4548 O O . GLN A 1 589 ? -3.44275 -45.03058 10.48475 1.000 20.78551 572 GLN A O 1
ATOM 4554 N N . THR A 1 590 ? -4.17338 -46.70144 11.78848 1.000 21.75877 573 THR A N 1
ATOM 4555 C CA . THR A 1 590 ? -3.25279 -47.69422 11.23260 1.000 22.26964 573 THR A CA 1
ATOM 4556 C C . THR A 1 590 ? -3.96915 -49.03545 11.18284 1.000 23.69479 573 THR A C 1
ATOM 4557 O O . THR A 1 590 ? -5.09854 -49.17325 11.65819 1.000 21.65247 573 THR A O 1
ATOM 4561 N N . ILE A 1 591 ? -3.29262 -50.04804 10.63291 1.000 26.09911 574 ILE A N 1
ATOM 4562 C CA . ILE A 1 591 ? -3.87157 -51.39220 10.64874 1.000 27.13837 574 ILE A CA 1
ATOM 4563 C C . ILE A 1 591 ? -3.77059 -52.04371 12.01446 1.000 25.45256 574 ILE A C 1
ATOM 4564 O O . ILE A 1 591 ? -4.33108 -53.12954 12.21370 1.000 27.58312 574 ILE A O 1
ATOM 4569 N N . GLN A 1 592 ? -3.05290 -51.42701 12.94679 1.000 25.21520 575 GLN A N 1
ATOM 4570 C CA . GLN A 1 592 ? -2.88211 -51.95148 14.29161 1.000 30.36092 575 GLN A CA 1
ATOM 4571 C C . GLN A 1 592 ? -4.01619 -51.47630 15.18622 1.000 28.64118 575 GLN A C 1
ATOM 4572 O O . GLN A 1 592 ? -4.53606 -50.37466 15.01891 1.000 25.58848 575 GLN A O 1
ATOM 4578 N N . ILE A 1 593 ? -4.38576 -52.31395 16.14557 1.000 28.32133 576 ILE A N 1
ATOM 4579 C CA . ILE A 1 593 ? -5.34837 -51.88754 17.16824 1.000 21.60782 576 ILE A CA 1
ATOM 4580 C C . ILE A 1 593 ? -4.68489 -50.84125 18.05886 1.000 23.33138 576 ILE A C 1
ATOM 4581 O O . ILE A 1 593 ? -3.56428 -51.07898 18.55308 1.000 28.53781 576 ILE A O 1
ATOM 4586 N N . PRO A 1 594 ? -5.31069 -49.69105 18.30094 1.000 23.82625 577 PRO A N 1
ATOM 4587 C CA . PRO A 1 594 ? -4.71718 -48.72093 19.22835 1.000 24.79928 577 PRO A CA 1
ATOM 4588 C C . PRO A 1 594 ? -4.77919 -49.23995 20.65492 1.000 30.18704 577 PRO A C 1
ATOM 4589 O O . PRO A 1 594 ? -5.70755 -49.95378 21.04042 1.000 27.58357 577 PRO A O 1
ATOM 4593 N N . HIS A 1 595 ? -3.75982 -48.89634 21.43621 1.000 27.25676 578 HIS A N 1
ATOM 4594 C CA . HIS A 1 595 ? -3.76689 -49.24216 22.84911 1.000 32.83331 578 HIS A CA 1
ATOM 4595 C C . HIS A 1 595 ? -4.78889 -48.39508 23.59216 1.000 29.37751 578 HIS A C 1
ATOM 4596 O O . HIS A 1 595 ? -4.98098 -47.21518 23.28557 1.000 27.42341 578 HIS A O 1
ATOM 4603 N N . CYS A 1 596 ? -5.45037 -48.99605 24.57603 1.000 27.64950 579 CYS A N 1
ATOM 4604 C CA . CYS A 1 596 ? -6.22528 -48.18251 25.49435 1.000 30.49688 579 CYS A CA 1
ATOM 4605 C C . CYS A 1 596 ? -5.27598 -47.28981 26.29233 1.000 28.58614 579 CYS A C 1
ATOM 4606 O O . CYS A 1 596 ? -4.14433 -47.68563 26.58440 1.000 31.08711 579 CYS A O 1
ATOM 4609 N N . PRO A 1 597 ? -5.70877 -46.08406 26.65369 1.000 29.33167 580 PRO A N 1
ATOM 4610 C CA . PRO A 1 597 ? -4.87433 -45.23627 27.51221 1.000 31.44622 580 PRO A CA 1
ATOM 4611 C C . PRO A 1 597 ? -4.58798 -45.91967 28.83906 1.000 33.00135 580 PRO A C 1
ATOM 4612 O O . PRO A 1 597 ? -5.35126 -46.77063 29.30209 1.000 32.25690 580 PRO A O 1
ATOM 4616 N N . GLN A 1 598 ? -3.45774 -45.55623 29.44401 1.000 32.94737 581 GLN A N 1
ATOM 4617 C CA . GLN A 1 598 ? -3.09314 -46.14282 30.72566 1.000 36.05927 581 GLN A CA 1
ATOM 4618 C C . GLN A 1 598 ? -4.19519 -45.89623 31.75004 1.000 31.81347 581 GLN A C 1
ATOM 4619 O O . GLN A 1 598 ? -4.74216 -44.79479 31.84908 1.000 33.93608 581 GLN A O 1
ATOM 4625 N N . GLY A 1 599 ? -4.53346 -46.93981 32.50058 1.000 34.26339 582 GLY A N 1
ATOM 4626 C CA . GLY A 1 599 ? -5.63420 -46.87528 33.43616 1.000 37.29667 582 GLY A CA 1
ATOM 4627 C C . GLY A 1 599 ? -7.00034 -47.17952 32.85479 1.000 31.60853 582 GLY A C 1
ATOM 4628 O O . GLY A 1 599 ? -7.99741 -47.04529 33.57381 1.000 32.64816 582 GLY A O 1
ATOM 4629 N N . TRP A 1 600 ? -7.07933 -47.58448 31.58698 1.000 28.22206 583 TRP A N 1
ATOM 4630 C CA . TRP A 1 600 ? -8.33614 -47.94705 30.93863 1.000 28.54831 583 TRP A CA 1
ATOM 4631 C C . TRP A 1 600 ? -8.27020 -49.39250 30.45104 1.000 33.75692 583 TRP A C 1
ATOM 4632 O O . TRP A 1 600 ? -7.20903 -49.88166 30.05047 1.000 32.12407 583 TRP A O 1
ATOM 4643 N N . ASP A 1 601 ? -9.41379 -50.07572 30.48566 1.000 28.29251 584 ASP A N 1
ATOM 4644 C CA . ASP A 1 601 ? -9.50370 -51.48722 30.13356 1.000 27.16913 584 ASP A CA 1
ATOM 4645 C C . ASP A 1 601 ? -10.29498 -51.67795 28.84391 1.000 29.02905 584 ASP A C 1
ATOM 4646 O O . ASP A 1 601 ? -11.22275 -50.92337 28.54593 1.000 27.23932 584 ASP A O 1
ATOM 4651 N N . SER A 1 602 ? -9.93477 -52.71852 28.09603 1.000 29.78889 585 SER A N 1
ATOM 4652 C CA . SER A 1 602 ? -10.50852 -52.95442 26.77702 1.000 30.27672 585 SER A CA 1
ATOM 4653 C C . SER A 1 602 ? -11.90318 -53.56182 26.86730 1.000 28.53928 585 SER A C 1
ATOM 4654 O O . SER A 1 602 ? -12.11210 -54.53700 27.59515 1.000 27.96231 585 SER A O 1
ATOM 4657 N N . LEU A 1 603 ? -12.84329 -53.01397 26.09176 1.000 24.71281 586 LEU A N 1
ATOM 4658 C CA . LEU A 1 603 ? -14.18223 -53.58738 25.95349 1.000 23.10511 586 LEU A CA 1
ATOM 4659 C C . LEU A 1 603 ? -14.38050 -54.31755 24.62793 1.000 26.81147 586 LEU A C 1
ATOM 4660 O O . LEU A 1 603 ? -14.90062 -55.43818 24.61946 1.000 26.30708 586 LEU A O 1
ATOM 4665 N N . TRP A 1 604 ? -13.99405 -53.70962 23.50354 1.000 22.75896 587 TRP A N 1
ATOM 4666 C CA . TRP A 1 604 ? -14.02919 -54.40248 22.21869 1.000 25.00102 587 TRP A CA 1
ATOM 4667 C C . TRP A 1 604 ? -13.14246 -53.66378 21.22655 1.000 22.82199 587 TRP A C 1
ATOM 4668 O O . TRP A 1 604 ? -12.71053 -52.53594 21.46926 1.000 23.38371 587 TRP A O 1
ATOM 4679 N N . ILE A 1 605 ? -12.87012 -54.32377 20.09999 1.000 22.31370 588 ILE A N 1
ATOM 4680 C CA . ILE A 1 605 ? -12.08357 -53.72612 19.02643 1.000 22.53873 588 ILE A CA 1
ATOM 4681 C C . ILE A 1 605 ? -12.92905 -53.69304 17.76167 1.000 22.84410 588 ILE A C 1
ATOM 4682 O O . ILE A 1 605 ? -13.91999 -54.41384 17.62446 1.000 23.60545 588 ILE A O 1
ATOM 4687 N N . GLY A 1 606 ? -12.53005 -52.84118 16.82389 1.000 19.23547 589 GLY A N 1
ATOM 4688 C CA . GLY A 1 606 ? -13.30662 -52.72616 15.60926 1.000 20.82743 589 GLY A CA 1
ATOM 4689 C C . GLY A 1 606 ? -12.65847 -51.88883 14.53045 1.000 19.78257 589 GLY A C 1
ATOM 4690 O O . GLY A 1 606 ? -11.42693 -51.78471 14.46322 1.000 22.18249 589 GLY A O 1
ATOM 4691 N N . TYR A 1 607 ? -13.50291 -51.30783 13.68189 1.000 20.05278 590 TYR A N 1
ATOM 4692 C CA . TYR A 1 607 ? -13.11612 -50.48864 12.53983 1.000 20.97772 590 TYR A CA 1
ATOM 4693 C C . TYR A 1 607 ? -13.71863 -49.09478 12.67547 1.000 20.11947 590 TYR A C 1
ATOM 4694 O O . TYR A 1 607 ? -14.85606 -48.94109 13.13006 1.000 17.67740 590 TYR A O 1
ATOM 4703 N N . SER A 1 608 ? -12.95782 -48.08190 12.24974 1.000 18.19939 591 SER A N 1
ATOM 4704 C CA . SER A 1 608 ? -13.29306 -46.67525 12.48617 1.000 17.35621 591 SER A CA 1
ATOM 4705 C C . SER A 1 608 ? -14.35542 -46.20091 11.49961 1.000 19.31906 591 SER A C 1
ATOM 4706 O O . SER A 1 608 ? -14.04370 -45.82285 10.36923 1.000 18.65784 591 SER A O 1
ATOM 4709 N N . PHE A 1 609 ? -15.61055 -46.15190 11.96001 1.000 17.58846 592 PHE A N 1
ATOM 4710 C CA . PHE A 1 609 ? -16.78232 -45.79349 11.16137 1.000 14.74364 592 PHE A CA 1
ATOM 4711 C C . PHE A 1 609 ? -17.11932 -44.32686 11.41597 1.000 16.48724 592 PHE A C 1
ATOM 4712 O O . PHE A 1 609 ? -17.36441 -43.94905 12.56358 1.000 18.33446 592 PHE A O 1
ATOM 4720 N N . MET A 1 610 ? -17.12344 -43.50069 10.36384 1.000 15.72404 593 MET A N 1
ATOM 4721 C CA . MET A 1 610 ? -17.23843 -42.05611 10.56188 1.000 14.12777 593 MET A CA 1
ATOM 4722 C C . MET A 1 610 ? -18.54807 -41.43917 10.08543 1.000 17.07849 593 MET A C 1
ATOM 4723 O O . MET A 1 610 ? -19.10357 -40.58059 10.79035 1.000 18.45436 593 MET A O 1
ATOM 4728 N N . MET A 1 611 ? -19.04617 -41.77871 8.89401 1.000 17.57656 594 MET A N 1
ATOM 4729 C CA . MET A 1 611 ? -20.31027 -41.18250 8.45465 1.000 15.87748 594 MET A CA 1
ATOM 4730 C C . MET A 1 611 ? -20.90449 -42.01075 7.31395 1.000 17.33903 594 MET A C 1
ATOM 4731 O O . MET A 1 611 ? -20.36166 -43.04508 6.91763 1.000 15.67597 594 MET A O 1
ATOM 4736 N N . HIS A 1 612 ? -22.07570 -41.58284 6.83455 1.000 15.58410 595 HIS A N 1
ATOM 4737 C CA . HIS A 1 612 ? -22.83744 -42.34317 5.85136 1.000 15.88205 595 HIS A CA 1
ATOM 4738 C C . HIS A 1 612 ? -23.79098 -41.37471 5.16269 1.000 18.76160 595 HIS A C 1
ATOM 4739 O O . HIS A 1 612 ? -24.14446 -40.34154 5.73348 1.000 18.54337 595 HIS A O 1
ATOM 4746 N N . THR A 1 613 ? -24.17312 -41.68691 3.92088 1.000 16.40119 596 THR A N 1
ATOM 4747 C CA . THR A 1 613 ? -25.19592 -40.90770 3.21755 1.000 16.26375 596 THR A CA 1
ATOM 4748 C C . THR A 1 613 ? -26.06389 -41.87916 2.43524 1.000 15.55777 596 THR A C 1
ATOM 4749 O O . THR A 1 613 ? -25.63332 -42.97736 2.09107 1.000 16.54410 596 THR A O 1
ATOM 4753 N N . SER A 1 614 ? -27.30427 -41.46845 2.15906 1.000 15.28387 597 SER A N 1
ATOM 4754 C CA . SER A 1 614 ? -28.15142 -42.27844 1.28419 1.000 17.01870 597 SER A CA 1
ATOM 4755 C C . SER A 1 614 ? -29.05108 -41.36065 0.45484 1.000 17.22700 597 SER A C 1
ATOM 4756 O O . SER A 1 614 ? -28.53801 -40.60929 -0.37113 1.000 16.50164 597 SER A O 1
ATOM 4759 N N . ALA A 1 615 ? -30.37456 -41.39797 0.64957 1.000 16.98083 598 ALA A N 1
ATOM 4760 C CA . ALA A 1 615 ? -31.27529 -40.61964 -0.20324 1.000 17.38983 598 ALA A CA 1
ATOM 4761 C C . ALA A 1 615 ? -30.96091 -39.12383 -0.16596 1.000 15.67181 598 ALA A C 1
ATOM 4762 O O . ALA A 1 615 ? -30.83821 -38.52709 0.90909 1.000 16.70283 598 ALA A O 1
ATOM 4764 N N . GLY A 1 616 ? -30.84679 -38.51759 -1.35329 1.000 15.03032 599 GLY A N 1
ATOM 4765 C CA . GLY A 1 616 ? -30.50366 -37.10111 -1.47046 1.000 14.66602 599 GLY A CA 1
ATOM 4766 C C . GLY A 1 616 ? -29.11885 -36.74544 -0.97716 1.000 16.34466 599 GLY A C 1
ATOM 4767 O O . GLY A 1 616 ? -28.83719 -35.56505 -0.73428 1.000 16.02195 599 GLY A O 1
ATOM 4768 N N . ALA A 1 617 ? -28.24955 -37.74338 -0.81040 1.000 16.47534 600 ALA A N 1
ATOM 4769 C CA . ALA A 1 617 ? -26.94182 -37.60186 -0.16548 1.000 15.47377 600 ALA A CA 1
ATOM 4770 C C . ALA A 1 617 ? -27.04412 -36.99759 1.23220 1.000 18.83791 600 ALA A C 1
ATOM 4771 O O . ALA A 1 617 ? -26.06272 -36.47248 1.76086 1.000 18.46796 600 ALA A O 1
ATOM 4773 N N . GLU A 1 618 ? -28.21957 -37.06004 1.85283 1.000 17.04214 601 GLU A N 1
ATOM 4774 C CA . GLU A 1 618 ? -28.33379 -36.71189 3.25962 1.000 14.78426 601 GLU A CA 1
ATOM 4775 C C . GLU A 1 618 ? -27.79313 -37.85363 4.11399 1.000 15.60228 601 GLU A C 1
ATOM 4776 O O . GLU A 1 618 ? -27.81064 -39.01806 3.71500 1.000 21.95819 601 GLU A O 1
ATOM 4782 N N . GLY A 1 619 ? -27.34740 -37.51876 5.31594 1.000 17.53838 602 GLY A N 1
ATOM 4783 C CA . GLY A 1 619 ? -26.82277 -38.54936 6.19162 1.000 17.72720 602 GLY A CA 1
ATOM 4784 C C . GLY A 1 619 ? -26.47258 -37.99546 7.54988 1.000 19.80748 602 GLY A C 1
ATOM 4785 O O . GLY A 1 619 ? -26.91569 -36.91414 7.92711 1.000 19.87767 602 GLY A O 1
ATOM 4786 N N . SER A 1 620 ? -25.65441 -38.75089 8.27759 1.000 16.51098 603 SER A N 1
ATOM 4787 C CA . SER A 1 620 ? -25.20105 -38.35607 9.60367 1.000 16.96053 603 SER A CA 1
ATOM 4788 C C . SER A 1 620 ? -23.91073 -39.12425 9.86390 1.000 17.01204 603 SER A C 1
ATOM 4789 O O . SER A 1 620 ? -23.41055 -39.82988 8.98563 1.000 18.00212 603 SER A O 1
ATOM 4792 N N . GLY A 1 621 ? -23.36003 -38.97065 11.05999 1.000 16.90809 604 GLY A N 1
ATOM 4793 C CA . GLY A 1 621 ? -22.09979 -39.63753 11.33099 1.000 15.57069 604 GLY A CA 1
ATOM 4794 C C . GLY A 1 621 ? -21.88994 -39.88591 12.80727 1.000 17.35592 604 GLY A C 1
ATOM 4795 O O . GLY A 1 621 ? -22.78812 -39.68238 13.62724 1.000 16.94439 604 GLY A O 1
ATOM 4796 N N . GLN A 1 622 ? -20.67485 -40.32932 13.13927 1.000 16.01275 605 GLN A N 1
ATOM 4797 C CA . GLN A 1 622 ? -20.34540 -40.74440 14.49167 1.000 16.06721 605 GLN A CA 1
ATOM 4798 C C . GLN A 1 622 ? -19.30052 -39.81298 15.08418 1.000 17.53295 605 GLN A C 1
ATOM 4799 O O . GLN A 1 622 ? -18.51470 -39.19504 14.35936 1.000 18.28080 605 GLN A O 1
ATOM 4805 N N . ALA A 1 623 ? -19.29108 -39.72264 16.40868 1.000 15.51395 606 ALA A N 1
ATOM 4806 C CA . ALA A 1 623 ? -18.20633 -39.03729 17.10478 1.000 15.81462 606 ALA A CA 1
ATOM 4807 C C . ALA A 1 623 ? -17.08113 -40.03986 17.33522 1.000 15.88375 606 ALA A C 1
ATOM 4808 O O . ALA A 1 623 ? -17.31770 -41.11682 17.87987 1.000 18.03069 606 ALA A O 1
ATOM 4810 N N . LEU A 1 624 ? -15.85369 -39.67830 16.93985 1.000 15.21727 607 LEU A N 1
ATOM 4811 C CA . LEU A 1 624 ? -14.74125 -40.60896 17.12994 1.000 15.60303 607 LEU A CA 1
ATOM 4812 C C . LEU A 1 624 ? -14.49457 -40.91028 18.60492 1.000 18.05260 607 LEU A C 1
ATOM 4813 O O . LEU A 1 624 ? -13.94554 -41.96901 18.92725 1.000 19.70121 607 LEU A O 1
ATOM 4818 N N . ALA A 1 625 ? -14.89030 -40.00921 19.51182 1.000 16.77502 608 ALA A N 1
ATOM 4819 C CA . ALA A 1 625 ? -14.75689 -40.28335 20.93829 1.000 17.82842 608 ALA A CA 1
ATOM 4820 C C . ALA A 1 625 ? -15.74285 -41.34781 21.41010 1.000 20.21770 608 ALA A C 1
ATOM 4821 O O . ALA A 1 625 ? -15.55283 -41.92645 22.48360 1.000 19.44200 608 ALA A O 1
ATOM 4823 N N . SER A 1 626 ? -16.78694 -41.60855 20.63686 1.000 18.37058 609 SER A N 1
ATOM 4824 C CA . SER A 1 626 ? -17.87905 -42.48093 21.05057 1.000 17.33456 609 SER A CA 1
ATOM 4825 C C . SER A 1 626 ? -17.64421 -43.91904 20.60265 1.000 18.23346 609 SER A C 1
ATOM 4826 O O . SER A 1 626 ? -17.12030 -44.15034 19.50857 1.000 17.45182 609 SER A O 1
ATOM 4829 N N . PRO A 1 627 ? -18.07365 -44.89332 21.41983 1.000 17.93731 610 PRO A N 1
ATOM 4830 C CA . PRO A 1 627 ? -18.06635 -46.29771 20.96651 1.000 21.12319 610 PRO A CA 1
ATOM 4831 C C . PRO A 1 627 ? -18.78743 -46.50224 19.64831 1.000 19.01170 610 PRO A C 1
ATOM 4832 O O . PRO A 1 627 ? -18.48620 -47.46274 18.92934 1.000 20.75399 610 PRO A O 1
ATOM 4836 N N . GLY A 1 628 ? -19.73216 -45.61967 19.30918 1.000 17.41654 611 GLY A N 1
ATOM 4837 C CA . GLY A 1 628 ? -20.46078 -45.71333 18.05807 1.000 19.86856 611 GLY A CA 1
ATOM 4838 C C . GLY A 1 628 ? -19.60403 -45.57398 16.81782 1.000 22.50066 611 GLY A C 1
ATOM 4839 O O . GLY A 1 628 ? -20.03199 -45.98980 15.73767 1.000 19.11434 611 GLY A O 1
ATOM 4840 N N . SER A 1 629 ? -18.39951 -45.00786 16.94274 1.000 16.98218 612 SER A N 1
ATOM 4841 C CA . SER A 1 629 ? -17.47070 -44.91358 15.82184 1.000 18.18464 612 SER A CA 1
ATOM 4842 C C . SER A 1 629 ? -16.62304 -46.17104 15.65797 1.000 18.56602 612 SER A C 1
ATOM 4843 O O . SER A 1 629 ? -15.73161 -46.20400 14.79954 1.000 18.61389 612 SER A O 1
ATOM 4846 N N . CYS A 1 630 ? -16.86365 -47.20582 16.45966 1.000 17.81802 613 CYS A N 1
ATOM 4847 C CA . CYS A 1 630 ? -16.01647 -48.39585 16.44399 1.000 17.14683 613 CYS A CA 1
ATOM 4848 C C . CYS A 1 630 ? -16.90982 -49.60263 16.17278 1.000 19.44531 613 CYS A C 1
ATOM 4849 O O . CYS A 1 630 ? -17.35063 -50.28117 17.10247 1.000 19.90682 613 CYS A O 1
ATOM 4852 N N . LEU A 1 631 ? -17.19343 -49.84915 14.89284 1.000 21.67552 614 LEU A N 1
ATOM 4853 C CA . LEU A 1 631 ? -18.02381 -50.98822 14.50191 1.000 19.78457 614 LEU A CA 1
ATOM 4854 C C . LEU A 1 631 ? -17.18880 -52.25595 14.48784 1.000 21.17860 614 LEU A C 1
ATOM 4855 O O . LEU A 1 631 ? -16.07602 -52.27942 13.95365 1.000 20.34647 614 LEU A O 1
ATOM 4860 N N . GLU A 1 632 ? -17.73934 -53.33045 15.05492 1.000 19.07678 615 GLU A N 1
ATOM 4861 C CA . GLU A 1 632 ? -16.91650 -54.51503 15.24774 1.000 20.34464 615 GLU A CA 1
ATOM 4862 C C . GLU A 1 632 ? -16.72280 -55.32307 13.97085 1.000 22.57393 615 GLU A C 1
ATOM 4863 O O . GLU A 1 632 ? -15.73512 -56.05688 13.86953 1.000 24.13579 615 GLU A O 1
ATOM 4869 N N . GLU A 1 633 ? -17.61650 -55.21024 12.99140 1.000 20.21392 616 GLU A N 1
ATOM 4870 C CA . GLU A 1 633 ? -17.40281 -55.84892 11.70052 1.000 24.22305 616 GLU A CA 1
ATOM 4871 C C . GLU A 1 633 ? -17.41991 -54.79224 10.61041 1.000 23.98745 616 GLU A C 1
ATOM 4872 O O . GLU A 1 633 ? -18.38679 -54.03136 10.49570 1.000 20.86041 616 GLU A O 1
ATOM 4878 N N . PHE A 1 634 ? -16.35034 -54.74593 9.81526 1.000 22.64848 617 PHE A N 1
ATOM 4879 C CA . PHE A 1 634 ? -16.34375 -53.85164 8.66603 1.000 21.58643 617 PHE A CA 1
ATOM 4880 C C . PHE A 1 634 ? -17.35887 -54.33054 7.63671 1.000 22.67787 617 PHE A C 1
ATOM 4881 O O . PHE A 1 634 ? -17.40999 -55.51847 7.31056 1.000 26.90490 617 PHE A O 1
ATOM 4889 N N . ARG A 1 635 ? -18.16487 -53.40001 7.12371 1.000 22.50944 618 ARG A N 1
ATOM 4890 C CA . ARG A 1 635 ? -19.10555 -53.67735 6.04652 1.000 21.57591 618 ARG A CA 1
ATOM 4891 C C . ARG A 1 635 ? -19.12566 -52.48745 5.10436 1.000 19.93368 618 ARG A C 1
ATOM 4892 O O . ARG A 1 635 ? -19.33689 -51.35552 5.55285 1.000 21.36353 618 ARG A O 1
ATOM 4900 N N . SER A 1 636 ? -18.90377 -52.74049 3.81010 1.000 20.15241 619 SER A N 1
ATOM 4901 C CA A SER A 1 636 ? -19.02411 -51.66110 2.83642 0.320 20.95838 619 SER A CA 1
ATOM 4902 C CA B SER A 1 636 ? -19.03070 -51.68182 2.81355 0.240 21.06819 619 SER A CA 1
ATOM 4903 C CA C SER A 1 636 ? -19.03100 -51.67090 2.82305 0.440 20.97393 619 SER A CA 1
ATOM 4904 C C . SER A 1 636 ? -20.44166 -51.10606 2.79835 1.000 20.81689 619 SER A C 1
ATOM 4905 O O . SER A 1 636 ? -20.62723 -49.90524 2.55109 1.000 20.85834 619 SER A O 1
ATOM 4912 N N . ALA A 1 637 ? -21.44714 -51.95218 3.05982 1.000 20.91439 620 ALA A N 1
ATOM 4913 C CA . ALA A 1 637 ? -22.85454 -51.56407 3.10321 1.000 20.26253 620 ALA A CA 1
ATOM 4914 C C . ALA A 1 637 ? -23.39710 -51.95237 4.47492 1.000 20.22711 620 ALA A C 1
ATOM 4915 O O . ALA A 1 637 ? -24.00971 -53.01954 4.63479 1.000 23.45282 620 ALA A O 1
ATOM 4917 N N . PRO A 1 638 ? -23.17087 -51.12577 5.49344 1.000 18.45475 621 PRO A N 1
ATOM 4918 C CA . PRO A 1 638 ? -23.56231 -51.49091 6.85770 1.000 19.75321 621 PRO A CA 1
ATOM 4919 C C . PRO A 1 638 ? -24.99181 -51.13563 7.24142 1.000 20.41311 621 PRO A C 1
ATOM 4920 O O . PRO A 1 638 ? -25.37550 -51.41843 8.38070 1.000 18.44629 621 PRO A O 1
ATOM 4924 N N . PHE A 1 639 ? -25.78686 -50.52655 6.35850 1.000 19.14071 622 PHE A N 1
ATOM 4925 C CA . PHE A 1 639 ? -27.11816 -50.08407 6.75860 1.000 21.07562 622 PHE A CA 1
ATOM 4926 C C . PHE A 1 639 ? -28.10543 -50.22819 5.60827 1.000 20.58624 622 PHE A C 1
ATOM 4927 O O . PHE A 1 639 ? -27.72956 -50.22148 4.43307 1.000 18.59806 622 PHE A O 1
ATOM 4935 N N . ILE A 1 640 ? -29.38913 -50.34859 5.97341 1.000 18.17915 623 ILE A N 1
ATOM 4936 C CA . ILE A 1 640 ? -30.48808 -50.52093 5.03078 1.000 15.61818 623 ILE A CA 1
ATOM 4937 C C . ILE A 1 640 ? -31.46796 -49.35940 5.19090 1.000 18.50259 623 ILE A C 1
ATOM 4938 O O . ILE A 1 640 ? -31.60246 -48.76309 6.26672 1.000 16.99502 623 ILE A O 1
ATOM 4943 N N . GLU A 1 641 ? -32.12805 -49.01634 4.09123 1.000 14.79648 624 GLU A N 1
ATOM 4944 C CA . GLU A 1 641 ? -32.99755 -47.84322 4.00301 1.000 14.93105 624 GLU A CA 1
ATOM 4945 C C . GLU A 1 641 ? -34.45827 -48.27847 4.02794 1.000 17.41697 624 GLU A C 1
ATOM 4946 O O . GLU A 1 641 ? -34.88223 -49.05230 3.16676 1.000 18.53542 624 GLU A O 1
ATOM 4952 N N . CYS A 1 642 ? -35.23181 -47.77085 4.99506 1.000 15.44014 625 CYS A N 1
ATOM 4953 C CA . CYS A 1 642 ? -36.66099 -48.05270 5.06919 1.000 16.61714 625 CYS A CA 1
ATOM 4954 C C . CYS A 1 642 ? -37.49062 -46.79676 4.83478 1.000 18.00933 625 CYS A C 1
ATOM 4955 O O . CYS A 1 642 ? -37.01453 -45.67252 4.99499 1.000 16.56775 625 CYS A O 1
ATOM 4958 N N . HIS A 1 643 ? -38.76160 -47.01040 4.47271 1.000 17.88360 626 HIS A N 1
ATOM 4959 C CA . HIS A 1 643 ? -39.65837 -45.92769 4.07879 1.000 18.29545 626 HIS A CA 1
ATOM 4960 C C . HIS A 1 643 ? -40.96866 -46.01788 4.84549 1.000 16.53891 626 HIS A C 1
ATOM 4961 O O . HIS A 1 643 ? -41.39061 -47.09258 5.26965 1.000 18.59293 626 HIS A O 1
ATOM 4968 N N . GLY A 1 644 ? -41.63962 -44.87017 4.96614 1.000 17.47234 627 GLY A N 1
ATOM 4969 C CA . GLY A 1 644 ? -42.89671 -44.83067 5.69359 1.000 16.81457 627 GLY A CA 1
ATOM 4970 C C . GLY A 1 644 ? -43.97889 -45.70546 5.09195 1.000 20.27778 627 GLY A C 1
ATOM 4971 O O . GLY A 1 644 ? -44.89424 -46.13663 5.80698 1.000 21.63511 627 GLY A O 1
ATOM 4972 N N . ARG A 1 645 ? -43.89692 -45.98129 3.78935 1.000 19.08618 628 ARG A N 1
ATOM 4973 C CA . ARG A 1 645 ? -44.84830 -46.87141 3.13812 1.000 17.83838 628 ARG A CA 1
ATOM 4974 C C . ARG A 1 645 ? -44.66210 -48.32567 3.54132 1.000 19.27830 628 ARG A C 1
ATOM 4975 O O . ARG A 1 645 ? -45.48921 -49.16705 3.16270 1.000 22.24961 628 ARG A O 1
ATOM 4983 N N . GLY A 1 646 ? -43.61250 -48.64330 4.28999 1.000 20.36282 629 GLY A N 1
ATOM 4984 C CA . GLY A 1 646 ? -43.42607 -49.98532 4.81034 1.000 18.23621 629 GLY A CA 1
ATOM 4985 C C . GLY A 1 646 ? -42.41315 -50.84476 4.08584 1.000 22.91811 629 GLY A C 1
ATOM 4986 O O . GLY A 1 646 ? -42.37369 -52.05160 4.33643 1.000 25.71349 629 GLY A O 1
ATOM 4987 N N . THR A 1 647 ? -41.59651 -50.26920 3.20562 1.000 19.02930 630 THR A N 1
ATOM 4988 C CA . THR A 1 647 ? -40.58469 -50.99145 2.43646 1.000 17.97860 630 THR A CA 1
ATOM 4989 C C . THR A 1 647 ? -39.18534 -50.71624 2.99023 1.000 20.22920 630 THR A C 1
ATOM 4990 O O . THR A 1 647 ? -38.95169 -49.69465 3.63154 1.000 22.09434 630 THR A O 1
ATOM 4994 N N . CYS A 1 648 ? -38.24716 -51.64444 2.73474 1.000 18.02020 631 CYS A N 1
ATOM 4995 C CA . CYS A 1 648 ? -36.82774 -51.43621 3.02911 1.000 18.47383 631 CYS A CA 1
ATOM 4996 C C . CYS A 1 648 ? -36.00030 -52.01927 1.89312 1.000 19.27169 631 CYS A C 1
ATOM 4997 O O . CYS A 1 648 ? -36.36738 -53.05300 1.33443 1.000 19.17054 631 CYS A O 1
ATOM 5000 N N . ASN A 1 649 ? -34.88740 -51.36726 1.54803 1.000 17.91890 632 ASN A N 1
ATOM 5001 C CA . ASN A 1 649 ? -33.98051 -51.95872 0.56499 1.000 17.84517 632 ASN A CA 1
ATOM 5002 C C . ASN A 1 649 ? -32.62182 -51.28944 0.66933 1.000 17.52519 632 ASN A C 1
ATOM 5003 O O . ASN A 1 649 ? -32.46150 -50.25160 1.31243 1.000 16.80980 632 ASN A O 1
ATOM 5008 N N . TYR A 1 650 ? -31.63286 -51.92376 0.04304 1.000 17.41268 633 TYR A N 1
ATOM 5009 C CA . TYR A 1 650 ? -30.37773 -51.24835 -0.25483 1.000 16.91968 633 TYR A CA 1
ATOM 5010 C C . TYR A 1 650 ? -30.52012 -50.47207 -1.55424 1.000 18.36255 633 TYR A C 1
ATOM 5011 O O . TYR A 1 650 ? -31.23048 -50.90290 -2.47321 1.000 20.41933 633 TYR A O 1
ATOM 5020 N N . TYR A 1 651 ? -29.80750 -49.33654 -1.63827 1.000 17.45218 634 TYR A N 1
ATOM 5021 C CA . TYR A 1 651 ? -29.81249 -48.47111 -2.81375 1.000 17.48962 634 TYR A CA 1
ATOM 5022 C C . TYR A 1 651 ? -28.38206 -48.18018 -3.24896 1.000 16.56324 634 TYR A C 1
ATOM 5023 O O . TYR A 1 651 ? -27.45407 -48.15871 -2.43464 1.000 16.52521 634 TYR A O 1
ATOM 5032 N N . ALA A 1 652 ? -28.22140 -47.95797 -4.55584 1.000 17.71694 635 ALA A N 1
ATOM 5033 C CA . ALA A 1 652 ? -26.88751 -47.78084 -5.12320 1.000 17.17827 635 ALA A CA 1
ATOM 5034 C C . ALA A 1 652 ? -26.15790 -46.56499 -4.55847 1.000 17.79096 635 ALA A C 1
ATOM 5035 O O . ALA A 1 652 ? -24.91882 -46.55522 -4.54215 1.000 17.12995 635 ALA A O 1
ATOM 5037 N N . ASN A 1 653 ? -26.87630 -45.52705 -4.10549 1.000 17.11998 636 ASN A N 1
ATOM 5038 C CA . ASN A 1 653 ? -26.18954 -44.37698 -3.51827 1.000 13.82941 636 ASN A CA 1
ATOM 5039 C C . ASN A 1 653 ? -26.06501 -44.44825 -1.98455 1.000 15.26599 636 ASN A C 1
ATOM 5040 O O . ASN A 1 653 ? -25.71680 -43.44559 -1.35721 1.000 18.39072 636 ASN A O 1
ATOM 5045 N N . SER A 1 654 ? -26.26177 -45.62218 -1.36691 1.000 16.13672 637 SER A N 1
ATOM 5046 C CA . SER A 1 654 ? -26.01849 -45.75689 0.07259 1.000 14.41461 637 SER A CA 1
ATOM 5047 C C . SER A 1 654 ? -24.51362 -45.92332 0.29489 1.000 16.84576 637 SER A C 1
ATOM 5048 O O . SER A 1 654 ? -23.93106 -46.93932 -0.11154 1.000 18.96890 637 SER A O 1
ATOM 5051 N N . TYR A 1 655 ? -23.88398 -44.92812 0.93628 1.000 15.89847 638 TYR A N 1
ATOM 5052 C CA . TYR A 1 655 ? -22.42811 -44.86345 1.10058 1.000 15.93875 638 TYR A CA 1
ATOM 5053 C C . TYR A 1 655 ? -22.02059 -44.94636 2.56713 1.000 16.42488 638 TYR A C 1
ATOM 5054 O O . TYR A 1 655 ? -22.67387 -44.36314 3.43589 1.000 17.18609 638 TYR A O 1
ATOM 5063 N N . SER A 1 656 ? -20.90818 -45.62884 2.84676 1.000 16.47190 639 SER A N 1
ATOM 5064 C CA . SER A 1 656 ? -20.31292 -45.60865 4.17485 1.000 16.64699 639 SER A CA 1
ATOM 5065 C C . SER A 1 656 ? -18.95047 -44.92568 4.10265 1.000 17.39946 639 SER A C 1
ATOM 5066 O O . SER A 1 656 ? -18.23751 -45.06497 3.10706 1.000 17.63896 639 SER A O 1
ATOM 5069 N N . PHE A 1 657 ? -18.59369 -44.19052 5.15378 1.000 15.01856 640 PHE A N 1
ATOM 5070 C CA . PHE A 1 657 ? -17.31809 -43.48003 5.22004 1.000 15.26801 640 PHE A CA 1
ATOM 5071 C C . PHE A 1 657 ? -16.54512 -43.94043 6.44171 1.000 16.09478 640 PHE A C 1
ATOM 5072 O O . PHE A 1 657 ? -17.10128 -44.02313 7.54214 1.00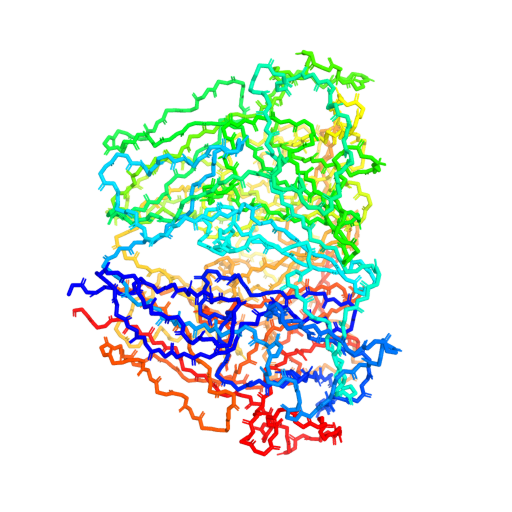0 18.28788 640 PHE A O 1
ATOM 5080 N N . TRP A 1 658 ? -15.25675 -44.22448 6.24366 1.000 16.57792 641 TRP A N 1
ATOM 5081 C CA . TRP A 1 658 ? -14.41256 -44.82309 7.26400 1.000 15.33390 641 TRP A CA 1
ATOM 5082 C C . TRP A 1 658 ? -13.13301 -44.01310 7.40907 1.000 17.36268 641 TRP A C 1
ATOM 5083 O O . TRP A 1 658 ? -12.61847 -43.46507 6.43263 1.000 18.88274 641 TRP A O 1
ATOM 5094 N N . LEU A 1 659 ? -12.62131 -43.94424 8.63380 1.000 18.51012 642 LEU A N 1
ATOM 5095 C CA . LEU A 1 659 ? -11.31917 -43.31598 8.83996 1.000 21.38599 642 LEU A CA 1
ATOM 5096 C C . LEU A 1 659 ? -10.24302 -44.17641 8.19454 1.000 23.60641 642 LEU A C 1
ATOM 5097 O O . LEU A 1 659 ? -10.25975 -45.40675 8.30436 1.000 19.89944 642 LEU A O 1
ATOM 5102 N N . ALA A 1 660 ? -9.32089 -43.52803 7.48630 1.000 23.21349 643 ALA A N 1
ATOM 5103 C CA . ALA A 1 660 ? -8.29552 -44.21489 6.71310 1.000 24.18052 643 ALA A CA 1
ATOM 5104 C C . ALA A 1 660 ? -7.03738 -44.46951 7.54167 1.000 22.87310 643 ALA A C 1
ATOM 5105 O O . ALA A 1 660 ? -6.75082 -43.77059 8.51793 1.000 25.11093 643 ALA A O 1
ATOM 5107 N N . THR A 1 661 ? -6.27345 -45.47605 7.12403 1.000 20.13259 644 THR A N 1
ATOM 5108 C CA . THR A 1 661 ? -4.94189 -45.66944 7.69121 1.000 23.66902 644 THR A CA 1
ATOM 5109 C C . THR A 1 661 ? -3.98046 -44.63889 7.11458 1.000 27.25227 644 THR A C 1
ATOM 5110 O O . THR A 1 661 ? -4.10221 -44.21687 5.96155 1.000 27.26542 644 THR A O 1
ATOM 5114 N N . VAL A 1 662 ? -3.03245 -44.21547 7.94760 1.000 25.02224 645 VAL A N 1
ATOM 5115 C CA . VAL A 1 662 ? -2.05465 -43.20057 7.57749 1.000 20.79589 645 VAL A CA 1
ATOM 5116 C C . VAL A 1 662 ? -0.71474 -43.67130 8.11317 1.000 20.42466 645 VAL A C 1
ATOM 5117 O O . VAL A 1 662 ? -0.43188 -43.50988 9.30240 1.000 27.58714 645 VAL A O 1
ATOM 5121 N N . ASP A 1 663 ? 0.09520 -44.29742 7.26016 1.000 22.07815 646 ASP A N 1
ATOM 5122 C CA . ASP A 1 663 ? 1.46698 -44.61268 7.63316 1.000 22.32374 646 ASP A CA 1
ATOM 5123 C C . ASP A 1 663 ? 2.25431 -43.31793 7.81884 1.000 21.17565 646 ASP A C 1
ATOM 5124 O O . ASP A 1 663 ? 1.84792 -42.25051 7.35738 1.000 22.64977 646 ASP A O 1
ATOM 5129 N N . VAL A 1 664 ? 3.40331 -43.42261 8.49328 1.000 23.37269 647 VAL A N 1
ATOM 5130 C CA . VAL A 1 664 ? 4.29903 -42.26886 8.57249 1.000 30.88742 647 VAL A CA 1
ATOM 5131 C C . VAL A 1 664 ? 4.56258 -41.70997 7.17803 1.000 26.29993 647 VAL A C 1
ATOM 5132 O O . VAL A 1 664 ? 4.63583 -40.49016 6.98778 1.000 29.76385 647 VAL A O 1
ATOM 5136 N N . SER A 1 665 ? 4.66034 -42.59410 6.17449 1.000 27.80538 648 SER A N 1
ATOM 5137 C CA . SER A 1 665 ? 4.88448 -42.17596 4.79204 1.000 29.14308 648 SER A CA 1
ATOM 5138 C C . SER A 1 665 ? 3.65051 -41.54068 4.14695 1.000 35.16888 648 SER A C 1
ATOM 5139 O O . SER A 1 665 ? 3.78164 -40.89495 3.10059 1.000 33.69424 648 SER A O 1
ATOM 5142 N N . ASP A 1 666 ? 2.46109 -41.72196 4.72440 1.000 28.55334 649 ASP A N 1
ATOM 5143 C CA . ASP A 1 666 ? 1.25897 -41.05818 4.22975 1.000 18.70768 649 ASP A CA 1
ATOM 5144 C C . ASP A 1 666 ? 1.07372 -39.66462 4.81259 1.000 28.83807 649 ASP A C 1
ATOM 5145 O O . ASP A 1 666 ? 0.22364 -38.91110 4.32473 1.000 27.11104 649 ASP A O 1
ATOM 5150 N N . MET A 1 667 ? 1.81993 -39.30896 5.85249 1.000 24.01897 650 MET A N 1
ATOM 5151 C CA . MET A 1 667 ? 1.62203 -38.02417 6.50241 1.000 26.84065 650 MET A CA 1
ATOM 5152 C C . MET A 1 667 ? 2.18768 -36.91683 5.62825 1.000 29.38326 650 MET A C 1
ATOM 5153 O O . MET A 1 667 ? 3.30059 -37.03860 5.10550 1.000 28.89173 650 MET A O 1
ATOM 5158 N N . PHE A 1 668 ? 1.39899 -35.85884 5.45592 1.000 27.31202 651 PHE A N 1
ATOM 5159 C CA . PHE A 1 668 ? 1.75684 -34.64454 4.72432 1.000 29.80459 651 PHE A CA 1
ATOM 5160 C C . PHE A 1 668 ? 1.80181 -34.82512 3.20755 1.000 39.62212 651 PHE A C 1
ATOM 5161 O O . PHE A 1 668 ? 1.56744 -33.86371 2.47149 1.000 51.76380 651 PHE A O 1
ATOM 5169 N N . SER A 1 669 ? 2.03973 -36.03432 2.71754 1.000 27.90073 652 SER A N 1
ATOM 5170 C CA . SER A 1 669 ? 2.27068 -36.19426 1.28884 1.000 25.57462 652 SER A CA 1
ATOM 5171 C C . SER A 1 669 ? 0.95678 -36.32792 0.51609 1.000 29.19168 652 SER A C 1
ATOM 5172 O O . SER A 1 669 ? -0.13663 -36.38686 1.08175 1.000 24.59334 652 SER A O 1
ATOM 5175 N N . LYS A 1 670 ? 1.07783 -36.35175 -0.80206 1.000 23.20940 653 LYS A N 1
ATOM 5176 C CA . LYS A 1 670 ? -0.09849 -36.44284 -1.65188 1.000 23.91255 653 LYS A CA 1
ATOM 5177 C C . LYS A 1 670 ? -0.79842 -37.78113 -1.44058 1.000 19.96661 653 LYS A C 1
ATOM 5178 O O . LYS A 1 670 ? -0.15517 -38.82978 -1.55510 1.000 21.80101 653 LYS A O 1
ATOM 5184 N N . PRO A 1 671 ? -2.09711 -37.79171 -1.14292 1.000 18.96991 654 PRO A N 1
ATOM 5185 C CA . PRO A 1 671 ? -2.78936 -39.07040 -0.93046 1.000 19.66775 654 PRO A CA 1
ATOM 5186 C C . PRO A 1 671 ? -2.70149 -39.95006 -2.16845 1.000 19.79887 654 PRO A C 1
ATOM 5187 O O . PRO A 1 671 ? -2.90897 -39.48896 -3.29505 1.000 22.12424 654 PRO A O 1
ATOM 5191 N N . GLN A 1 672 ? -2.36123 -41.22624 -1.95276 1.000 20.62907 655 GLN A N 1
ATOM 5192 C CA . GLN A 1 672 ? -2.20836 -42.17852 -3.05145 1.000 22.74733 655 GLN A CA 1
ATOM 5193 C C . GLN A 1 672 ? -3.57761 -42.73983 -3.40176 1.000 22.85196 655 GLN A C 1
ATOM 5194 O O . GLN A 1 672 ? -4.02371 -43.75210 -2.85041 1.000 26.19773 655 GLN A O 1
ATOM 5200 N N . SER A 1 673 ? -4.22817 -42.08104 -4.36261 1.000 21.59671 656 SER A N 1
ATOM 5201 C CA . SER A 1 673 ? -5.59463 -42.41372 -4.74825 1.000 21.96221 656 SER A CA 1
ATOM 5202 C C . SER A 1 673 ? -5.69813 -43.86661 -5.17865 1.000 21.64439 656 SER A C 1
ATOM 5203 O O . SER A 1 673 ? -4.86047 -44.36300 -5.93325 1.000 21.62657 656 SER A O 1
ATOM 5206 N N . GLU A 1 674 ? -6.74679 -44.54635 -4.71664 1.000 20.07300 657 GLU A N 1
ATOM 5207 C CA . GLU A 1 674 ? -6.84665 -45.96718 -5.00271 1.000 21.70205 657 GLU A CA 1
ATOM 5208 C C . GLU A 1 674 ? -8.29906 -46.41056 -4.97770 1.000 26.00868 657 GLU A C 1
ATOM 5209 O O . GLU A 1 674 ? -9.09146 -45.91674 -4.17465 1.000 22.04671 657 GLU A O 1
ATOM 5215 N N . THR A 1 675 ? -8.62912 -47.34746 -5.86418 1.000 20.76121 658 THR A N 1
ATOM 5216 C CA . THR A 1 675 ? -9.90328 -48.05181 -5.85403 1.000 26.07962 658 THR A CA 1
ATOM 5217 C C . THR A 1 675 ? -9.62200 -49.48070 -5.39947 1.000 30.32517 658 THR A C 1
ATOM 5218 O O . THR A 1 675 ? -8.74057 -50.15181 -5.95740 1.000 30.69007 658 THR A O 1
ATOM 5222 N N . LEU A 1 676 ? -10.32362 -49.92211 -4.35444 1.000 28.20336 659 LEU A N 1
ATOM 5223 C CA . LEU A 1 676 ? -10.05254 -51.19526 -3.69071 1.000 31.85323 659 LEU A CA 1
ATOM 5224 C C . LEU A 1 676 ? -11.26505 -52.09648 -3.81948 1.000 24.92365 659 LEU A C 1
ATOM 5225 O O . LEU A 1 676 ? -12.38636 -51.65519 -3.58569 1.000 21.64485 659 LEU A O 1
ATOM 5230 N N . LYS A 1 677 ? -11.03108 -53.37477 -4.12340 1.000 28.76701 660 LYS A N 1
ATOM 5231 C CA . LYS A 1 677 ? -12.09980 -54.35866 -4.17228 1.000 48.24138 660 LYS A CA 1
ATOM 5232 C C . LYS A 1 677 ? -12.11995 -55.17050 -2.87716 1.000 57.91867 660 LYS A C 1
ATOM 5233 O O . LYS A 1 677 ? -11.35114 -54.91113 -1.94468 1.000 53.61530 660 LYS A O 1
ATOM 5239 N N . ALA A 1 678 ? -12.96269 -56.21065 -2.85925 1.000 60.96939 661 ALA A N 1
ATOM 5240 C CA . ALA A 1 678 ? -13.47721 -56.79453 -1.61823 1.000 62.71928 661 ALA A CA 1
ATOM 5241 C C . ALA A 1 678 ? -12.36489 -57.26256 -0.68255 1.000 65.65431 661 ALA A C 1
ATOM 5242 O O . ALA A 1 678 ? -12.31530 -56.86785 0.48869 1.000 66.75049 661 ALA A O 1
ATOM 5244 N N . GLY A 1 679 ? -11.47446 -58.12773 -1.17292 1.000 65.57442 662 GLY A N 1
ATOM 5245 C CA . GLY A 1 679 ? -10.46485 -58.71356 -0.30550 1.000 66.30500 662 GLY A CA 1
ATOM 5246 C C . GLY A 1 679 ? -9.42760 -57.73510 0.21048 1.000 65.69860 662 GLY A C 1
ATOM 5247 O O . GLY A 1 679 ? -8.74829 -58.03311 1.19844 1.000 65.46855 662 GLY A O 1
ATOM 5248 N N . ASP A 1 680 ? -9.29382 -56.57247 -0.42697 1.000 59.60947 663 ASP A N 1
ATOM 5249 C CA . ASP A 1 680 ? -8.24415 -55.61781 -0.09911 1.000 66.10021 663 ASP A CA 1
ATOM 5250 C C . ASP A 1 680 ? -8.79723 -54.34575 0.53280 1.000 71.19335 663 ASP A C 1
ATOM 5251 O O . ASP A 1 680 ? -8.13807 -53.30156 0.50145 1.000 70.06614 663 ASP A O 1
ATOM 5256 N N . LEU A 1 681 ? -9.99313 -54.41874 1.11832 1.000 73.30522 664 LEU A N 1
ATOM 5257 C CA . LEU A 1 681 ? -10.64854 -53.22570 1.64177 1.000 73.39437 664 LEU A CA 1
ATOM 5258 C C . LEU A 1 681 ? -10.04383 -52.78554 2.97123 1.000 78.89358 664 LEU A C 1
ATOM 5259 O O . LEU A 1 681 ? -9.62836 -51.63076 3.11723 1.000 82.59182 664 LEU A O 1
ATOM 5264 N N . ARG A 1 682 ? -9.97306 -53.69344 3.94659 1.000 77.55574 665 ARG A N 1
ATOM 5265 C CA . ARG A 1 682 ? -9.58224 -53.33472 5.30600 1.000 76.52538 665 ARG A CA 1
ATOM 5266 C C . ARG A 1 682 ? -8.09595 -53.05552 5.46203 1.000 74.69998 665 ARG A C 1
ATOM 5267 O O . ARG A 1 682 ? -7.65805 -52.76549 6.57979 1.000 74.97606 665 ARG A O 1
ATOM 5275 N N . THR A 1 683 ? -7.30678 -53.15192 4.39365 1.000 74.38952 666 THR A N 1
ATOM 5276 C CA . THR A 1 683 ? -5.91467 -52.73550 4.48952 1.000 75.76924 666 THR A CA 1
ATOM 5277 C C . THR A 1 683 ? -5.78682 -51.22235 4.62121 1.000 66.34855 666 THR A C 1
ATOM 5278 O O . THR A 1 683 ? -4.72521 -50.73172 5.02296 1.000 67.31384 666 THR A O 1
ATOM 5282 N N . ARG A 1 684 ? -6.85202 -50.47884 4.30707 1.000 46.59237 667 ARG A N 1
ATOM 5283 C CA . ARG A 1 684 ? -6.85545 -49.02291 4.36989 1.000 44.62455 667 ARG A CA 1
ATOM 5284 C C . ARG A 1 684 ? -7.82611 -48.49393 5.42373 1.000 25.51830 667 ARG A C 1
ATOM 5285 O O . ARG A 1 684 ? -8.03595 -47.27690 5.50240 1.000 31.44979 667 ARG A O 1
ATOM 5293 N N . ILE A 1 685 ? -8.41506 -49.36443 6.24810 1.000 31.48953 668 ILE A N 1
ATOM 5294 C CA . ILE A 1 685 ? -9.40076 -48.95125 7.25023 1.000 25.22051 668 ILE A CA 1
ATOM 5295 C C . ILE A 1 685 ? -8.72838 -48.86537 8.61309 1.000 22.52186 668 ILE A C 1
ATOM 5296 O O . ILE A 1 685 ? -8.18706 -49.86041 9.11287 1.000 22.22062 668 ILE A O 1
ATOM 5301 N N . SER A 1 686 ? -8.81539 -47.68996 9.23226 1.000 20.90860 669 SER A N 1
ATOM 5302 C CA . SER A 1 686 ? -8.31308 -47.50493 10.58392 1.000 20.83288 669 SER A CA 1
ATOM 5303 C C . SER A 1 686 ? -9.00509 -48.45697 11.55636 1.000 22.43018 669 SER A C 1
ATOM 5304 O O . SER A 1 686 ? -10.18877 -48.78969 11.40473 1.000 21.42286 669 SER A O 1
ATOM 5307 N N . ARG A 1 687 ? -8.25714 -48.88423 12.56879 1.000 18.17064 670 ARG A N 1
ATOM 5308 C CA . ARG A 1 687 ? -8.78041 -49.72246 13.63769 1.000 20.23825 670 ARG A CA 1
ATOM 5309 C C . ARG A 1 687 ? -9.04165 -48.89267 14.89105 1.000 22.14857 670 ARG A C 1
ATOM 5310 O O . ARG A 1 687 ? -8.54472 -47.77285 15.04648 1.000 20.93440 670 ARG A O 1
ATOM 5318 N N . CYS A 1 688 ? -9.84470 -49.45702 15.79145 1.000 21.15454 671 CYS A N 1
ATOM 5319 C CA . CYS A 1 688 ? -10.21575 -48.74655 17.00296 1.000 19.97969 671 CYS A CA 1
ATOM 5320 C C . CYS A 1 688 ? -10.37565 -49.73522 18.14573 1.000 19.74818 671 CYS A C 1
ATOM 5321 O O . CYS A 1 688 ? -10.44542 -50.95489 17.94996 1.000 21.61395 671 CYS A O 1
ATOM 5324 N N . GLN A 1 689 ? -10.39411 -49.18752 19.35119 1.000 20.73767 672 GLN A N 1
ATOM 5325 C CA . GLN A 1 689 ? -10.67065 -49.96470 20.54623 1.000 21.15049 672 GLN A CA 1
ATOM 5326 C C . GLN A 1 689 ? -11.59299 -49.14661 21.43569 1.000 24.89233 672 GLN A C 1
ATOM 5327 O O . GLN A 1 689 ? -11.42182 -47.93258 21.56873 1.000 23.45592 672 GLN A O 1
ATOM 5333 N N . VAL A 1 690 ? -12.58472 -49.81178 22.01861 1.000 21.99106 673 VAL A N 1
ATOM 5334 C CA . VAL A 1 690 ? -13.48831 -49.20188 22.98852 1.000 21.32405 673 VAL A CA 1
ATOM 5335 C C . VAL A 1 690 ? -12.97332 -49.54764 24.38019 1.000 22.19546 673 VAL A C 1
ATOM 5336 O O . VAL A 1 690 ? -12.68020 -50.71499 24.67275 1.000 21.62502 673 VAL A O 1
ATOM 5340 N N . CYS A 1 691 ? -12.81797 -48.52300 25.22332 1.000 24.48191 674 CYS A N 1
ATOM 5341 C CA . CYS A 1 691 ? -12.09403 -48.62408 26.48401 1.000 25.94837 674 CYS A CA 1
ATOM 5342 C C . CYS A 1 691 ? -12.94605 -48.06544 27.61555 1.000 22.37991 674 CYS A C 1
ATOM 5343 O O . CYS A 1 691 ? -13.67161 -47.08797 27.43097 1.000 24.71645 674 CYS A O 1
ATOM 5346 N N . MET A 1 692 ? -12.81890 -48.66308 28.79767 1.000 23.95859 675 MET A N 1
ATOM 5347 C CA . MET A 1 692 ? -13.53369 -48.21528 29.98538 1.000 24.04466 675 MET A CA 1
ATOM 5348 C C . MET A 1 692 ? -12.53980 -47.89018 31.09100 1.000 23.75342 675 MET A C 1
ATOM 5349 O O . MET A 1 692 ? -11.62424 -48.67704 31.36986 1.000 25.50132 675 MET A O 1
ATOM 5354 N N . LYS A 1 693 ? -12.72839 -46.73495 31.72475 1.000 24.75725 676 LYS A N 1
ATOM 5355 C CA . LYS A 1 693 ? -11.83591 -46.31882 32.80191 1.000 25.80772 676 LYS A CA 1
ATOM 5356 C C . LYS A 1 693 ? -11.86243 -47.33123 33.94174 1.000 28.14838 676 LYS A C 1
ATOM 5357 O O . LYS A 1 693 ? -12.93337 -47.74957 34.39149 1.000 29.03084 676 LYS A O 1
ATOM 5363 N N . ARG A 1 694 ? -10.68172 -47.73262 34.41008 1.000 29.11357 677 ARG A N 1
ATOM 5364 C CA A ARG A 1 694 ? -10.58845 -48.69871 35.49835 0.440 36.84797 677 ARG A CA 1
ATOM 5365 C CA B ARG A 1 694 ? -10.58260 -48.69819 35.49853 0.560 36.81098 677 ARG A CA 1
ATOM 5366 C C . ARG A 1 694 ? -10.82055 -47.98964 36.82686 1.000 40.61688 677 ARG A C 1
ATOM 5367 O O . ARG A 1 694 ? -10.13487 -47.01277 37.14606 1.000 42.13218 677 ARG A O 1
ATOM 5382 N N . THR A 1 695 ? -11.78690 -48.47753 37.59622 1.000 41.08597 678 THR A N 1
ATOM 5383 C CA . THR A 1 695 ? -12.10752 -47.88625 38.88958 1.000 51.59272 678 THR A CA 1
ATOM 5384 C C . THR A 1 695 ? -12.22237 -48.96827 39.95911 1.000 62.90487 678 THR A C 1
ATOM 5385 O O . THR A 1 695 ? -12.20017 -50.16481 39.65915 1.000 66.82292 678 THR A O 1
#

InterPro domains:
  IPR001442 Collagen IV, non-collagenous [PF01413] (1463-1568)
  IPR001442 Collagen IV, non-collagenous [PF01413] (1573-1683)
  IPR001442 Collagen IV, non-collagenous [PS51403] (1461-1685)
  IPR001442 Collagen IV, non-collagenous [SM00111] (1461-1570)
  IPR001442 Collagen IV, non-collagenous [SM00111] (1571-1684)
  IPR008160 Collagen triple helix repeat [PF01391] (167-219)
  IPR008160 Collagen triple helix repeat [PF01391] (356-415)
  IPR008160 Collagen triple helix repeat [PF01391] (491-549)
  IPR008160 Collagen triple helix repeat [PF01391] (600-657)
  IPR008160 Collagen triple helix repeat [PF01391] (757-812)
  IPR008160 Collagen triple helix repeat [PF01391] (896-954)
  IPR008160 Collagen triple helix repeat [PF01391] (961-1018)
  IPR008160 Collagen triple helix repeat [PF01391] (1074-1132)
  IPR008160 Collagen triple helix repeat [PF01391] (1190-1245)
  IPR008160 Collagen triple helix repeat [PF01391] (1249-1306)
  IPR008160 Collagen triple helix repeat [PF01391] (1400-1455)
  IPR016187 C-type lectin fold [SSF56436] (1460-1569)
  IPR016187 C-type lectin fold [SSF56436] (1572-1684)
  IPR036954 Collagen IV, non-collagenous domain superfamily [G3DSA:2.170.240.10] (1457-1685)
  IPR050149 Collagen superfamily [PTHR24023] (1074-1586)